Protein AF-0000000076228114 (afdb_homodimer)

Organism: NCBI:txid252671

Structure (mmCIF, N/CA/C/O backbone):
data_AF-0000000076228114-model_v1
#
loop_
_entity.id
_entity.type
_entity.pdbx_description
1 polymer 'Glucosamine 6-phosphate N-acetyltransferase'
#
loop_
_atom_site.group_PDB
_atom_site.id
_atom_site.type_symbol
_atom_site.label_atom_id
_atom_site.label_alt_id
_atom_site.label_comp_id
_atom_site.label_asym_id
_atom_site.label_entity_id
_atom_site.label_seq_id
_atom_site.pdbx_PDB_ins_code
_atom_site.Cartn_x
_atom_site.Cartn_y
_atom_site.Cartn_z
_atom_site.occupancy
_atom_site.B_iso_or_equiv
_atom_site.auth_seq_id
_atom_site.auth_comp_id
_atom_site.auth_asym_id
_atom_site.auth_atom_id
_atom_site.pdbx_PDB_model_num
ATOM 1 N N . MET A 1 1 ? -44.781 -10.781 -2.35 1 27.31 1 MET A N 1
ATOM 2 C CA . MET A 1 1 ? -43.812 -11.5 -1.536 1 27.31 1 MET A CA 1
ATOM 3 C C . MET A 1 1 ? -42.375 -11.031 -1.857 1 27.31 1 MET A C 1
ATOM 5 O O . MET A 1 1 ? -41.875 -11.25 -2.965 1 27.31 1 MET A O 1
ATOM 9 N N . SER A 1 2 ? -41.781 -9.922 -1.417 1 26.84 2 SER A N 1
ATOM 10 C CA . SER A 1 2 ? -40.812 -8.961 -1.937 1 26.84 2 SER A CA 1
ATOM 11 C C . SER A 1 2 ? -39.375 -9.477 -1.789 1 26.84 2 SER A C 1
ATOM 13 O O . SER A 1 2 ? -38.938 -9.805 -0.683 1 26.84 2 SER A O 1
ATOM 15 N N . LYS A 1 3 ? -38.625 -10.203 -2.857 1 25.64 3 LYS A N 1
ATOM 16 C CA . LYS A 1 3 ? -37.344 -10.852 -3 1 25.64 3 LYS A CA 1
ATOM 17 C C . LYS A 1 3 ? -36.188 -9.906 -2.598 1 25.64 3 LYS A C 1
ATOM 19 O O . LYS A 1 3 ? -36 -8.867 -3.232 1 25.64 3 LYS A O 1
ATOM 24 N N . LYS A 1 4 ? -35.906 -9.758 -1.315 1 33.09 4 LYS A N 1
ATOM 25 C CA . LYS A 1 4 ? -34.875 -9 -0.621 1 33.09 4 LYS A CA 1
ATOM 26 C C . LYS A 1 4 ? -33.531 -9.156 -1.306 1 33.09 4 LYS A C 1
ATOM 28 O O . LYS A 1 4 ? -33.125 -10.266 -1.683 1 33.09 4 LYS A O 1
ATOM 33 N N . SER A 1 5 ? -32.844 -8.219 -1.989 1 31.16 5 SER A N 1
ATOM 34 C CA . SER A 1 5 ? -31.688 -8.008 -2.842 1 31.16 5 SER A CA 1
ATOM 35 C C . SER A 1 5 ? -30.438 -8.672 -2.252 1 31.16 5 SER A C 1
ATOM 37 O O . SER A 1 5 ? -30.047 -8.352 -1.129 1 31.16 5 SER A O 1
ATOM 39 N N . SER A 1 6 ? -30.188 -10.039 -2.309 1 33 6 SER A N 1
ATOM 40 C CA . SER A 1 6 ? -29.156 -10.992 -1.915 1 33 6 SER A CA 1
ATOM 41 C C . SER A 1 6 ? -27.766 -10.43 -2.162 1 33 6 SER A C 1
ATOM 43 O O . SER A 1 6 ? -27.406 -10.148 -3.305 1 33 6 SER A O 1
ATOM 45 N N . GLY A 1 7 ? -27.281 -9.484 -1.503 1 34.59 7 GLY A N 1
ATOM 46 C CA . GLY A 1 7 ? -25.953 -8.875 -1.562 1 34.59 7 GLY A CA 1
ATOM 47 C C . GLY A 1 7 ? -24.875 -9.844 -1.974 1 34.59 7 GLY A C 1
ATOM 48 O O . GLY A 1 7 ? -24.953 -11.039 -1.698 1 34.59 7 GLY A O 1
ATOM 49 N N . LEU A 1 8 ? -24.156 -9.719 -3.066 1 35.88 8 LEU A N 1
ATOM 50 C CA . LEU A 1 8 ? -23.062 -10.422 -3.715 1 35.88 8 LEU A CA 1
ATOM 51 C C . LEU A 1 8 ? -22.078 -10.969 -2.684 1 35.88 8 LEU A C 1
ATOM 53 O O . LEU A 1 8 ? -21.016 -10.383 -2.451 1 35.88 8 LEU A O 1
ATOM 57 N N . HIS A 1 9 ? -22.359 -11.227 -1.44 1 40.03 9 HIS A N 1
ATOM 58 C CA . HIS A 1 9 ? -21.562 -12.039 -0.521 1 40.03 9 HIS A CA 1
ATOM 59 C C . HIS A 1 9 ? -21.047 -13.297 -1.201 1 40.03 9 HIS A C 1
ATOM 61 O O . HIS A 1 9 ? -21.812 -14.219 -1.476 1 40.03 9 HIS A O 1
ATOM 67 N N . CYS A 1 10 ? -20.312 -13.344 -2.219 1 40.88 10 CYS A N 1
ATOM 68 C CA . CYS A 1 10 ? -19.766 -14.602 -2.715 1 40.88 10 CYS A CA 1
ATOM 69 C C . CYS A 1 10 ? -19.297 -15.484 -1.565 1 40.88 10 CYS A C 1
ATOM 71 O O . CYS A 1 10 ? -18.469 -15.078 -0.752 1 40.88 10 CYS A O 1
ATOM 73 N N . ASP A 1 11 ? -20.016 -16.234 -0.933 1 50.28 11 ASP A N 1
ATOM 74 C CA . ASP A 1 11 ? -19.812 -17.375 -0.052 1 50.28 11 ASP A CA 1
ATOM 75 C C . ASP A 1 11 ? -18.469 -18.047 -0.32 1 50.28 11 ASP A C 1
ATOM 77 O O . ASP A 1 11 ? -18.281 -19.219 -0.003 1 50.28 11 ASP A O 1
ATOM 81 N N . SER A 1 12 ? -17.5 -17.531 -1.199 1 68 12 SER A N 1
ATOM 82 C CA . SER A 1 12 ? -16.328 -18.297 -1.606 1 68 12 SER A CA 1
ATOM 83 C C . SER A 1 12 ? -15.219 -18.203 -0.569 1 68 12 SER A C 1
ATOM 85 O O . SER A 1 12 ? -15.164 -17.25 0.208 1 68 12 SER A O 1
ATOM 87 N N . GLU A 1 13 ? -14.711 -19.266 -0.057 1 90.88 13 GLU A N 1
ATOM 88 C CA . GLU A 1 13 ? -13.531 -19.484 0.774 1 90.88 13 GLU A CA 1
ATOM 89 C C . GLU A 1 13 ? -12.281 -18.906 0.114 1 90.88 13 GLU A C 1
ATOM 91 O O . GLU A 1 13 ? -11.164 -19.125 0.59 1 90.88 13 GLU A O 1
ATOM 96 N N . TYR A 1 14 ? -12.555 -18.125 -0.966 1 95.38 14 TYR A N 1
ATOM 97 C CA . TYR A 1 14 ? -11.461 -17.453 -1.65 1 95.38 14 TYR A CA 1
ATOM 98 C C . TYR A 1 14 ? -11.359 -15.992 -1.212 1 95.38 14 TYR A C 1
ATOM 100 O O . TYR A 1 14 ? -12.32 -15.422 -0.692 1 95.38 14 TYR A O 1
ATOM 108 N N . LEU A 1 15 ? -10.172 -15.43 -1.395 1 96.12 15 LEU A N 1
ATOM 109 C CA . LEU A 1 15 ? -9.898 -14.062 -0.969 1 96.12 15 LEU A CA 1
ATOM 110 C C . LEU A 1 15 ? -10.695 -13.07 -1.804 1 96.12 15 LEU A C 1
ATOM 112 O O . LEU A 1 15 ? -11.086 -12.008 -1.308 1 96.12 15 LEU A O 1
ATOM 116 N N . PHE A 1 16 ? -10.938 -13.336 -3.066 1 95.69 16 PHE A N 1
ATOM 117 C CA . PHE A 1 16 ? -11.758 -12.539 -3.969 1 95.69 16 PHE A CA 1
ATOM 118 C C . PHE A 1 16 ? -12.453 -13.43 -4.996 1 95.69 16 PHE A C 1
ATOM 120 O O . PHE A 1 16 ? -12.219 -14.641 -5.035 1 95.69 16 PHE A O 1
ATOM 127 N N . ASP A 1 17 ? -13.352 -12.875 -5.805 1 94.25 17 ASP A N 1
ATOM 128 C CA . ASP A 1 17 ? -14.148 -13.641 -6.766 1 94.25 17 ASP A CA 1
ATOM 129 C C . ASP A 1 17 ? -13.266 -14.195 -7.883 1 94.25 17 ASP A C 1
ATOM 131 O O . ASP A 1 17 ? -12.672 -13.43 -8.648 1 94.25 17 ASP A O 1
ATOM 135 N N . ALA A 1 18 ? -13.242 -15.508 -8.008 1 94.81 18 ALA A N 1
ATOM 136 C CA . ALA A 1 18 ? -12.398 -16.188 -8.992 1 94.81 18 ALA A CA 1
ATOM 137 C C . ALA A 1 18 ? -12.805 -15.82 -10.414 1 94.81 18 ALA A C 1
ATOM 139 O O . ALA A 1 18 ? -12.016 -15.969 -11.352 1 94.81 18 ALA A O 1
ATOM 140 N N . GLU A 1 19 ? -13.969 -15.375 -10.617 1 94.56 19 GLU A N 1
ATOM 141 C CA . GLU A 1 19 ? -14.469 -15.039 -11.945 1 94.56 19 GLU A CA 1
ATOM 142 C C . GLU A 1 19 ? -13.68 -13.883 -12.555 1 94.56 19 GLU A C 1
ATOM 144 O O . GLU A 1 19 ? -13.547 -13.797 -13.781 1 94.56 19 GLU A O 1
ATOM 149 N N . ILE A 1 20 ? -13.172 -13.078 -11.727 1 95.44 20 ILE A N 1
ATOM 150 C CA . ILE A 1 20 ? -12.398 -11.938 -12.203 1 95.44 20 ILE A CA 1
ATOM 151 C C . ILE A 1 20 ? -11.18 -12.438 -12.992 1 95.44 20 ILE A C 1
ATOM 153 O O . ILE A 1 20 ? -10.82 -11.852 -14.016 1 95.44 20 ILE A O 1
ATOM 157 N N . LEU A 1 21 ? -10.555 -13.508 -12.531 1 96.69 21 LEU A N 1
ATOM 158 C CA . LEU A 1 21 ? -9.383 -14.062 -13.195 1 96.69 21 LEU A CA 1
ATOM 159 C C . LEU A 1 21 ? -9.766 -14.695 -14.531 1 96.69 21 LEU A C 1
ATOM 161 O O . LEU A 1 21 ? -9.055 -14.523 -15.523 1 96.69 21 LEU A O 1
ATOM 165 N N . LYS A 1 22 ? -10.844 -15.344 -14.562 1 94.5 22 LYS A N 1
ATOM 166 C CA . LYS A 1 22 ? -11.281 -16.062 -15.758 1 94.5 22 LYS A CA 1
ATOM 167 C C . LYS A 1 22 ? -11.594 -15.102 -16.891 1 94.5 22 LYS A C 1
ATOM 169 O O . LYS A 1 22 ? -11.492 -15.461 -18.078 1 94.5 22 LYS A O 1
ATOM 174 N N . ARG A 1 23 ? -11.883 -13.883 -16.562 1 95.06 23 ARG A N 1
ATOM 175 C CA . ARG A 1 23 ? -12.32 -12.906 -17.547 1 95.06 23 ARG A CA 1
ATOM 176 C C . ARG A 1 23 ? -11.141 -12.102 -18.094 1 95.06 23 ARG A C 1
ATOM 178 O O . ARG A 1 23 ? -11.305 -11.281 -19 1 95.06 23 ARG A O 1
ATOM 185 N N . LEU A 1 24 ? -10.016 -12.336 -17.547 1 95.69 24 LEU A N 1
ATOM 186 C CA . LEU A 1 24 ? -8.859 -11.578 -18 1 95.69 24 LEU A CA 1
ATOM 187 C C . LEU A 1 24 ? -8.523 -11.906 -19.453 1 95.69 24 LEU A C 1
ATOM 189 O O . LEU A 1 24 ? -8.586 -13.062 -19.859 1 95.69 24 LEU A O 1
ATOM 193 N N . ASP A 1 25 ? -8.211 -10.883 -20.234 1 93.69 25 ASP A N 1
ATOM 194 C CA . ASP A 1 25 ? -7.875 -11.047 -21.641 1 93.69 25 ASP A CA 1
ATOM 195 C C . ASP A 1 25 ? -6.371 -11.227 -21.828 1 93.69 25 ASP A C 1
ATOM 197 O O . ASP A 1 25 ? -5.609 -10.266 -21.75 1 93.69 25 ASP A O 1
ATOM 201 N N . PHE A 1 26 ? -5.949 -12.43 -22.156 1 93.75 26 PHE A N 1
ATOM 202 C CA . PHE A 1 26 ? -4.535 -12.758 -22.297 1 93.75 26 PHE A CA 1
ATOM 203 C C . PHE A 1 26 ? -4.094 -12.672 -23.75 1 93.75 26 PHE A C 1
ATOM 205 O O . PHE A 1 26 ? -2.941 -12.961 -24.078 1 93.75 26 PHE A O 1
ATOM 212 N N . THR A 1 27 ? -4.879 -12.227 -24.672 1 91.12 27 THR A N 1
ATOM 213 C CA . THR A 1 27 ? -4.652 -12.289 -26.109 1 91.12 27 THR A CA 1
ATOM 214 C C . THR A 1 27 ? -3.355 -11.578 -26.484 1 91.12 27 THR A C 1
ATOM 216 O O . THR A 1 27 ? -2.625 -12.031 -27.375 1 91.12 27 THR A O 1
ATOM 219 N N . ASP A 1 28 ? -2.994 -10.477 -25.812 1 88.69 28 ASP A N 1
ATOM 220 C CA . ASP A 1 28 ? -1.839 -9.672 -26.203 1 88.69 28 ASP A CA 1
ATOM 221 C C . ASP A 1 28 ? -0.642 -9.953 -25.297 1 88.69 28 ASP A C 1
ATOM 223 O O . ASP A 1 28 ? 0.385 -9.281 -25.391 1 88.69 28 ASP A O 1
ATOM 227 N N . THR A 1 29 ? -0.744 -10.969 -24.469 1 90.31 29 THR A N 1
ATOM 228 C CA . THR A 1 29 ? 0.338 -11.289 -23.531 1 90.31 29 THR A CA 1
ATOM 229 C C . THR A 1 29 ? 1.382 -12.172 -24.203 1 90.31 29 THR A C 1
ATOM 231 O O . THR A 1 29 ? 1.071 -12.898 -25.156 1 90.31 29 THR A O 1
ATOM 234 N N . SER A 1 30 ? 2.594 -12.078 -23.734 1 87.5 30 SER A N 1
ATOM 235 C CA . SER A 1 30 ? 3.678 -12.914 -24.25 1 87.5 30 SER A CA 1
ATOM 236 C C . SER A 1 30 ? 3.438 -14.391 -23.938 1 87.5 30 SER A C 1
ATOM 238 O O . SER A 1 30 ? 3.738 -15.258 -24.75 1 87.5 30 SER A O 1
ATOM 240 N N . CYS A 1 31 ? 2.947 -14.734 -22.75 1 82.88 31 CYS A N 1
ATOM 241 C CA . CYS A 1 31 ? 2.676 -16.109 -22.359 1 82.88 31 CYS A CA 1
ATOM 242 C C . CYS A 1 31 ? 1.717 -16.781 -23.344 1 82.88 31 CYS A C 1
ATOM 244 O O . CYS A 1 31 ? 1.901 -17.938 -23.703 1 82.88 31 CYS A O 1
ATOM 246 N N . TRP A 1 32 ? 0.784 -16.062 -23.719 1 82.12 32 TRP A N 1
ATOM 247 C CA . TRP A 1 32 ? -0.182 -16.594 -24.672 1 82.12 32 TRP A CA 1
ATOM 248 C C . TRP A 1 32 ? 0.425 -16.703 -26.062 1 82.12 32 TRP A C 1
ATOM 250 O O . TRP A 1 32 ? 0.383 -17.766 -26.688 1 82.12 32 TRP A O 1
ATOM 260 N N . LYS A 1 33 ? 1.028 -15.648 -26.562 1 85 33 LYS A N 1
ATOM 261 C CA . LYS A 1 33 ? 1.528 -15.57 -27.938 1 85 33 LYS A CA 1
ATOM 262 C C . LYS A 1 33 ? 2.664 -16.562 -28.172 1 85 33 LYS A C 1
ATOM 264 O O . LYS A 1 33 ? 2.75 -17.188 -29.234 1 85 33 LYS A O 1
ATOM 269 N N . LYS A 1 34 ? 3.387 -16.781 -27.172 1 85.12 34 LYS A N 1
ATOM 270 C CA . LYS A 1 34 ? 4.582 -17.594 -27.375 1 85.12 34 LYS A CA 1
ATOM 271 C C . LYS A 1 34 ? 4.348 -19.031 -26.906 1 85.12 34 LYS A C 1
ATOM 273 O O . LYS A 1 34 ? 4.883 -19.984 -27.484 1 85.12 34 LYS A O 1
ATOM 278 N N . ASN A 1 35 ? 3.521 -19.188 -25.875 1 86.94 35 ASN A N 1
ATOM 279 C CA . ASN A 1 35 ? 3.467 -20.516 -25.25 1 86.94 35 ASN A CA 1
ATOM 280 C C . ASN A 1 35 ? 2.027 -20.984 -25.078 1 86.94 35 ASN A C 1
ATOM 282 O O . ASN A 1 35 ? 1.79 -22.094 -24.562 1 86.94 35 ASN A O 1
ATOM 286 N N . ASN A 1 36 ? 1.035 -20.156 -25.484 1 90.12 36 ASN A N 1
ATOM 287 C CA . ASN A 1 36 ? -0.383 -20.469 -25.344 1 90.12 36 ASN A CA 1
ATOM 288 C C . ASN A 1 36 ? -0.755 -20.75 -23.891 1 90.12 36 ASN A C 1
ATOM 290 O O . ASN A 1 36 ? -1.502 -21.688 -23.609 1 90.12 36 ASN A O 1
ATOM 294 N N . ILE A 1 37 ? -0.137 -20.062 -23.031 1 92.75 37 ILE A N 1
ATOM 295 C CA . ILE A 1 37 ? -0.382 -20.203 -21.609 1 92.75 37 ILE A CA 1
ATOM 296 C C . ILE A 1 37 ? -1.188 -19 -21.109 1 92.75 37 ILE A C 1
ATOM 298 O O . ILE A 1 37 ? -0.95 -17.859 -21.531 1 92.75 37 ILE A O 1
ATOM 302 N N . SER A 1 38 ? -2.162 -19.266 -20.281 1 94.94 38 SER A N 1
ATOM 303 C CA . SER A 1 38 ? -3.01 -18.25 -19.656 1 94.94 38 SER A CA 1
ATOM 304 C C . SER A 1 38 ? -3.553 -18.75 -18.328 1 94.94 38 SER A C 1
ATOM 306 O O . SER A 1 38 ? -3.26 -19.859 -17.891 1 94.94 38 SER A O 1
ATOM 308 N N . VAL A 1 39 ? -4.297 -17.875 -17.688 1 95.62 39 VAL A N 1
ATOM 309 C CA . VAL A 1 39 ? -4.906 -18.234 -16.406 1 95.62 39 VAL A CA 1
ATOM 310 C C . VAL A 1 39 ? -5.855 -19.406 -16.594 1 95.62 39 VAL A C 1
ATOM 312 O O . VAL A 1 39 ? -5.977 -20.266 -15.719 1 95.62 39 VAL A O 1
ATOM 315 N N . ASN A 1 40 ? -6.512 -19.469 -17.734 1 94.56 40 ASN A N 1
ATOM 316 C CA . ASN A 1 40 ? -7.469 -20.531 -18.016 1 94.56 40 ASN A CA 1
ATOM 317 C C . ASN A 1 40 ? -6.777 -21.781 -18.547 1 94.56 40 ASN A C 1
ATOM 319 O O . ASN A 1 40 ? -7.375 -22.859 -18.594 1 94.56 40 ASN A O 1
ATOM 323 N N . SER A 1 41 ? -5.547 -21.672 -18.938 1 94.69 41 SER A N 1
ATOM 324 C CA . SER A 1 41 ? -4.707 -22.75 -19.438 1 94.69 41 SER A CA 1
ATOM 325 C C . SER A 1 41 ? -3.266 -22.594 -18.969 1 94.69 41 SER A C 1
ATOM 327 O O . SER A 1 41 ? -2.359 -22.391 -19.781 1 94.69 41 SER A O 1
ATOM 329 N N . PRO A 1 42 ? -2.986 -22.766 -17.719 1 95.62 42 PRO A N 1
ATOM 330 C CA . PRO A 1 42 ? -1.664 -22.469 -17.156 1 95.62 42 PRO A CA 1
ATOM 331 C C . PRO A 1 42 ? -0.665 -23.594 -17.375 1 95.62 42 PRO A C 1
ATOM 333 O O . PRO A 1 42 ? 0.531 -23.422 -17.125 1 95.62 42 PRO A O 1
ATOM 336 N N . GLY A 1 43 ? -1.067 -24.719 -17.812 1 92.94 43 GLY A N 1
ATOM 337 C CA . GLY A 1 43 ? -0.234 -25.906 -17.953 1 92.94 43 GLY A CA 1
ATOM 338 C C . GLY A 1 43 ? -0.84 -27.141 -17.312 1 92.94 43 GLY A C 1
ATOM 339 O O . GLY A 1 43 ? -1.862 -27.062 -16.641 1 92.94 43 GLY A O 1
ATOM 340 N N . GLU A 1 44 ? -0.242 -28.25 -17.547 1 92.75 44 GLU A N 1
ATOM 341 C CA . GLU A 1 44 ? -0.767 -29.516 -17.047 1 92.75 44 GLU A CA 1
ATOM 342 C C . GLU A 1 44 ? -0.768 -29.547 -15.531 1 92.75 44 GLU A C 1
ATOM 344 O O . GLU A 1 44 ? 0.217 -29.156 -14.891 1 92.75 44 GLU A O 1
ATOM 349 N N . ASN A 1 45 ? -1.822 -29.953 -14.906 1 95.5 45 ASN A N 1
ATOM 350 C CA . ASN A 1 45 ? -2.006 -30.156 -13.477 1 95.5 45 ASN A CA 1
ATOM 351 C C . ASN A 1 45 ? -1.842 -28.844 -12.703 1 95.5 45 ASN A C 1
ATOM 353 O O . ASN A 1 45 ? -1.443 -28.859 -11.539 1 95.5 45 ASN A O 1
ATOM 357 N N . LEU A 1 46 ? -1.984 -27.734 -13.398 1 97 46 LEU A N 1
ATOM 358 C CA . LEU A 1 46 ? -1.877 -26.438 -12.734 1 97 46 LEU A CA 1
ATOM 359 C C . LEU A 1 46 ? -3.203 -25.688 -12.789 1 97 46 LEU A C 1
ATOM 361 O O . LEU A 1 46 ? -3.955 -25.812 -13.758 1 97 46 LEU A O 1
ATOM 365 N N . LYS A 1 47 ? -3.51 -25 -11.75 1 97.62 47 LYS A N 1
ATOM 366 C CA . LYS A 1 47 ? -4.695 -24.156 -11.648 1 97.62 47 LYS A CA 1
ATOM 367 C C . LYS A 1 47 ? -4.34 -22.781 -11.078 1 97.62 47 LYS A C 1
ATOM 369 O O . LYS A 1 47 ? -3.607 -22.688 -10.086 1 97.62 47 LYS A O 1
ATOM 374 N N . VAL A 1 48 ? -4.781 -21.719 -11.758 1 97.94 48 VAL A N 1
ATOM 375 C CA . VAL A 1 48 ? -4.605 -20.359 -11.258 1 97.94 48 VAL A CA 1
ATOM 376 C C . VAL A 1 48 ? -5.883 -19.891 -10.57 1 97.94 48 VAL A C 1
ATOM 378 O O . VAL A 1 48 ? -6.969 -19.953 -11.148 1 97.94 48 VAL A O 1
ATOM 381 N N . ARG A 1 49 ? -5.77 -19.453 -9.359 1 98.12 49 ARG A N 1
ATOM 382 C CA . ARG A 1 49 ? -6.938 -19.094 -8.562 1 98.12 49 ARG A CA 1
ATOM 383 C C . ARG A 1 49 ? -6.566 -18.078 -7.477 1 98.12 49 ARG A C 1
ATOM 385 O O . ARG A 1 49 ? -5.383 -17.859 -7.211 1 98.12 49 ARG A O 1
ATOM 392 N N . PRO A 1 50 ? -7.609 -17.438 -6.863 1 98 50 PRO A N 1
ATOM 393 C CA . PRO A 1 50 ? -7.309 -16.609 -5.695 1 98 50 PRO A CA 1
ATOM 394 C C . PRO A 1 50 ? -6.836 -17.422 -4.496 1 98 50 PRO A C 1
ATOM 396 O O . PRO A 1 50 ? -7.051 -18.641 -4.449 1 98 50 PRO A O 1
ATOM 399 N N . LEU A 1 51 ? -6.172 -16.781 -3.625 1 97.06 51 LEU A N 1
ATOM 400 C CA . LEU A 1 51 ? -5.801 -17.406 -2.359 1 97.06 51 LEU A CA 1
ATOM 401 C C . LEU A 1 51 ? -7.035 -17.938 -1.637 1 97.06 51 LEU A C 1
ATOM 403 O O . LEU A 1 51 ? -8.07 -17.266 -1.591 1 97.06 51 LEU A O 1
ATOM 407 N N . HIS A 1 52 ? -6.887 -19.109 -1.169 1 96.25 52 HIS A N 1
ATOM 408 C CA . HIS A 1 52 ? -7.938 -19.781 -0.414 1 96.25 52 HIS A CA 1
ATOM 409 C C . HIS A 1 52 ? -7.613 -19.812 1.076 1 96.25 52 HIS A C 1
ATOM 411 O O . HIS A 1 52 ? -6.449 -19.922 1.46 1 96.25 52 HIS A O 1
ATOM 417 N N . ILE A 1 53 ? -8.711 -19.766 1.893 1 94.25 53 ILE A N 1
ATOM 418 C CA . ILE A 1 53 ? -8.523 -19.688 3.336 1 94.25 53 ILE A CA 1
ATOM 419 C C . ILE A 1 53 ? -7.816 -20.938 3.844 1 94.25 53 ILE A C 1
ATOM 421 O O . ILE A 1 53 ? -7.109 -20.891 4.855 1 94.25 53 ILE A O 1
ATOM 425 N N . MET A 1 54 ? -7.855 -22.047 3.125 1 93.56 54 MET A N 1
ATOM 426 C CA . MET A 1 54 ? -7.277 -23.312 3.568 1 93.56 54 MET A CA 1
ATOM 427 C C . MET A 1 54 ? -5.922 -23.562 2.914 1 93.56 54 MET A C 1
ATOM 429 O O . MET A 1 54 ? -5.355 -24.641 3.031 1 93.56 54 MET A O 1
ATOM 433 N N . ASP A 1 55 ? -5.363 -22.562 2.303 1 93.94 55 ASP A N 1
ATOM 434 C CA . ASP A 1 55 ? -4.113 -22.766 1.578 1 93.94 55 ASP A CA 1
ATOM 435 C C . ASP A 1 55 ? -2.945 -22.969 2.543 1 93.94 55 ASP A C 1
ATOM 437 O O . ASP A 1 55 ? -1.87 -23.422 2.141 1 93.94 55 ASP A O 1
ATOM 441 N N . HIS A 1 56 ? -3.221 -22.578 3.781 1 90.38 56 HIS A N 1
ATOM 442 C CA . HIS A 1 56 ? -2.215 -22.938 4.777 1 90.38 56 HIS A CA 1
ATOM 443 C C . HIS A 1 56 ? -1.911 -24.422 4.738 1 90.38 56 HIS A C 1
ATOM 445 O O . HIS A 1 56 ? -0.764 -24.844 4.934 1 90.38 56 HIS A O 1
ATOM 451 N N . HIS A 1 57 ? -2.889 -25.266 4.461 1 91.5 57 HIS A N 1
ATOM 452 C CA . HIS A 1 57 ? -2.762 -26.719 4.426 1 91.5 57 HIS A CA 1
ATOM 453 C C . HIS A 1 57 ? -2.223 -27.188 3.078 1 91.5 57 HIS A C 1
ATOM 455 O O . HIS A 1 57 ? -1.964 -28.375 2.893 1 91.5 57 HIS A O 1
ATOM 461 N N . LYS A 1 58 ? -2.029 -26.328 2.217 1 93.81 58 LYS A N 1
ATOM 462 C CA . LYS A 1 58 ? -1.464 -26.656 0.912 1 93.81 58 LYS A CA 1
ATOM 463 C C . LYS A 1 58 ? -0.065 -26.062 0.753 1 93.81 58 LYS A C 1
ATOM 465 O O . LYS A 1 58 ? 0.3 -25.594 -0.329 1 93.81 58 LYS A O 1
ATOM 470 N N . GLU A 1 59 ? 0.603 -25.891 1.862 1 90.12 59 GLU A N 1
ATOM 471 C CA . GLU A 1 59 ? 2.016 -25.531 1.961 1 90.12 59 GLU A CA 1
ATOM 472 C C . GLU A 1 59 ? 2.254 -24.094 1.491 1 90.12 59 GLU A C 1
ATOM 474 O O . GLU A 1 59 ? 3.314 -23.781 0.947 1 90.12 59 GLU A O 1
ATOM 479 N N . TYR A 1 60 ? 1.26 -23.297 1.606 1 92 60 TYR A N 1
ATOM 480 C CA . TYR A 1 60 ? 1.418 -21.906 1.235 1 92 60 TYR A CA 1
ATOM 481 C C . TYR A 1 60 ? 2.531 -21.25 2.045 1 92 60 TYR A C 1
ATOM 483 O O . TYR A 1 60 ? 3.367 -20.531 1.493 1 92 60 TYR A O 1
ATOM 491 N N . PRO A 1 61 ? 2.59 -21.531 3.365 1 87.5 61 PRO A N 1
ATOM 492 C CA . PRO A 1 61 ? 3.693 -20.938 4.117 1 87.5 61 PRO A CA 1
ATOM 493 C C . PRO A 1 61 ? 5.062 -21.375 3.611 1 87.5 61 PRO A C 1
ATOM 495 O O . PRO A 1 61 ? 6.004 -20.578 3.58 1 87.5 61 PRO A O 1
ATOM 498 N N . ALA A 1 62 ? 5.168 -22.578 3.242 1 86.62 62 ALA A N 1
ATOM 499 C CA . ALA A 1 62 ? 6.422 -23.094 2.697 1 86.62 62 ALA A CA 1
ATOM 500 C C . ALA A 1 62 ? 6.777 -22.391 1.386 1 86.62 62 ALA A C 1
ATOM 502 O O . ALA A 1 62 ? 7.941 -22.078 1.136 1 86.62 62 ALA A O 1
ATOM 503 N N . LEU A 1 63 ? 5.844 -22.188 0.548 1 91.06 63 LEU A N 1
ATOM 504 C CA . LEU A 1 63 ? 6.047 -21.453 -0.691 1 91.06 63 LEU A CA 1
ATOM 505 C C . LEU A 1 63 ? 6.582 -20.047 -0.406 1 91.06 63 LEU A C 1
ATOM 507 O O . LEU A 1 63 ? 7.562 -19.625 -1.019 1 91.06 63 LEU A O 1
ATOM 511 N N . MET A 1 64 ? 5.957 -19.375 0.59 1 88.69 64 MET A N 1
ATOM 512 C CA . MET A 1 64 ? 6.332 -18 0.924 1 88.69 64 MET A CA 1
ATOM 513 C C . MET A 1 64 ? 7.734 -17.953 1.524 1 88.69 64 MET A C 1
ATOM 515 O O . MET A 1 64 ? 8.438 -16.953 1.378 1 88.69 64 MET A O 1
ATOM 519 N N . SER A 1 65 ? 8.164 -19.016 2.092 1 84.75 65 SER A N 1
ATOM 520 C CA . SER A 1 65 ? 9.477 -19.094 2.717 1 84.75 65 SER A CA 1
ATOM 521 C C . SER A 1 65 ? 10.594 -19.031 1.676 1 84.75 65 SER A C 1
ATOM 523 O O . SER A 1 65 ? 11.742 -18.75 2.008 1 84.75 65 SER A O 1
ATOM 525 N N . GLU A 1 66 ? 10.242 -19.266 0.422 1 84.25 66 GLU A N 1
ATOM 526 C CA . GLU A 1 66 ? 11.227 -19.125 -0.647 1 84.25 66 GLU A CA 1
ATOM 527 C C . GLU A 1 66 ? 11.602 -17.656 -0.858 1 84.25 66 GLU A C 1
ATOM 529 O O . GLU A 1 66 ? 12.633 -17.359 -1.461 1 84.25 66 GLU A O 1
ATOM 534 N N . LEU A 1 67 ? 10.734 -16.703 -0.484 1 79.31 67 LEU A N 1
ATOM 535 C CA . LEU A 1 67 ? 11.008 -15.281 -0.583 1 79.31 67 LEU A CA 1
ATOM 536 C C . LEU A 1 67 ? 11.789 -14.789 0.632 1 79.31 67 LEU A C 1
ATOM 538 O O . LEU A 1 67 ? 12.758 -14.047 0.491 1 79.31 67 LEU A O 1
ATOM 542 N N . THR A 1 68 ? 11.203 -14.945 1.719 1 69.75 68 THR A N 1
ATOM 543 C CA . THR A 1 68 ? 11.75 -14.445 2.973 1 69.75 68 THR A CA 1
ATOM 544 C C . THR A 1 68 ? 11.625 -15.484 4.078 1 69.75 68 THR A C 1
ATOM 546 O O . THR A 1 68 ? 10.961 -16.516 3.896 1 69.75 68 THR A O 1
ATOM 549 N N . VAL A 1 69 ? 12.484 -15.328 5.094 1 63.47 69 VAL A N 1
ATOM 550 C CA . VAL A 1 69 ? 12.328 -16.172 6.27 1 63.47 69 VAL A CA 1
ATOM 551 C C . VAL A 1 69 ? 10.906 -16.031 6.824 1 63.47 69 VAL A C 1
ATOM 553 O O . VAL A 1 69 ? 10.453 -14.922 7.113 1 63.47 69 VAL A O 1
ATOM 556 N N . VAL A 1 70 ? 10.125 -17.031 6.473 1 58.88 70 VAL A N 1
ATOM 557 C CA . VAL A 1 70 ? 8.773 -17.016 7.023 1 58.88 70 VAL A CA 1
ATOM 558 C C . VAL A 1 70 ? 8.773 -17.672 8.406 1 58.88 70 VAL A C 1
ATOM 560 O O . VAL A 1 70 ? 9.469 -18.656 8.633 1 58.88 70 VAL A O 1
ATOM 563 N N . GLY A 1 71 ? 8.266 -16.797 9.391 1 62.28 71 GLY A N 1
ATOM 564 C CA . GLY A 1 71 ? 8.109 -17.422 10.695 1 62.28 71 GLY A CA 1
ATOM 565 C C . GLY A 1 71 ? 7.07 -18.531 10.703 1 62.28 71 GLY A C 1
ATOM 566 O O . GLY A 1 71 ? 6.516 -18.875 9.656 1 62.28 71 GLY A O 1
ATOM 567 N N . ASP A 1 72 ? 6.973 -19.266 11.789 1 66.06 72 ASP A N 1
ATOM 568 C CA . ASP A 1 72 ? 5.949 -20.281 12 1 66.06 72 ASP A CA 1
ATOM 569 C C . ASP A 1 72 ? 4.562 -19.656 12.094 1 66.06 72 ASP A C 1
ATOM 571 O O . ASP A 1 72 ? 4.184 -19.109 13.133 1 66.06 72 ASP A O 1
ATOM 575 N N . VAL A 1 73 ? 3.955 -19.547 10.938 1 71.81 73 VAL A N 1
ATOM 576 C CA . VAL A 1 73 ? 2.59 -19.047 10.969 1 71.81 73 VAL A CA 1
ATOM 577 C C . VAL A 1 73 ? 1.611 -20.188 11.227 1 71.81 73 VAL A C 1
ATOM 579 O O . VAL A 1 73 ? 1.526 -21.125 10.43 1 71.81 73 VAL A O 1
ATOM 582 N N . SER A 1 74 ? 0.962 -20.078 12.336 1 81.56 74 SER A N 1
ATOM 583 C CA . SER A 1 74 ? -0.065 -21.062 12.641 1 81.56 74 SER A CA 1
ATOM 584 C C . SER A 1 74 ? -1.266 -20.922 11.711 1 81.56 74 SER A C 1
ATOM 586 O O . SER A 1 74 ? -1.438 -19.875 11.07 1 81.56 74 SER A O 1
ATOM 588 N N . ASP A 1 75 ? -1.979 -21.938 11.656 1 85.81 75 ASP A N 1
ATOM 589 C CA . ASP A 1 75 ? -3.201 -21.922 10.859 1 85.81 75 ASP A CA 1
ATOM 590 C C . ASP A 1 75 ? -4.156 -20.828 11.328 1 85.81 75 ASP A C 1
ATOM 592 O O . ASP A 1 75 ? -4.781 -20.156 10.516 1 85.81 75 ASP A O 1
ATOM 596 N N . GLU A 1 76 ? -4.23 -20.688 12.547 1 86.81 76 GLU A N 1
ATOM 597 C CA . GLU A 1 76 ? -5.117 -19.672 13.125 1 86.81 76 GLU A CA 1
ATOM 598 C C . GLU A 1 76 ? -4.699 -18.266 12.711 1 86.81 76 GLU A C 1
ATOM 600 O O . GLU A 1 76 ? -5.547 -17.453 12.336 1 86.81 76 GLU A O 1
ATOM 605 N N . LYS A 1 77 ? -3.459 -18.047 12.797 1 85.31 77 LYS A N 1
ATOM 606 C CA . LYS A 1 77 ? -2.947 -16.734 12.414 1 85.31 77 LYS A CA 1
ATOM 607 C C . LYS A 1 77 ? -3.172 -16.469 10.922 1 85.31 77 LYS A C 1
ATOM 609 O O . LYS A 1 77 ? -3.504 -15.352 10.531 1 85.31 77 LYS A O 1
ATOM 614 N N . PHE A 1 78 ? -2.996 -17.547 10.18 1 88.56 78 PHE A N 1
ATOM 615 C CA . PHE A 1 78 ? -3.215 -17.453 8.742 1 88.56 78 PHE A CA 1
ATOM 616 C C . PHE A 1 78 ? -4.664 -17.094 8.445 1 88.56 78 PHE A C 1
ATOM 618 O O . PHE A 1 78 ? -4.934 -16.172 7.664 1 88.56 78 PHE A O 1
ATOM 625 N N . GLN A 1 79 ? -5.559 -17.734 9.094 1 89.19 79 GLN A N 1
ATOM 626 C CA . GLN A 1 79 ? -6.98 -17.5 8.844 1 89.19 79 GLN A CA 1
ATOM 627 C C . GLN A 1 79 ? -7.406 -16.109 9.305 1 89.19 79 GLN A C 1
ATOM 629 O O . GLN A 1 79 ? -8.227 -15.461 8.648 1 89.19 79 GLN A O 1
ATOM 634 N N . THR A 1 80 ? -6.867 -15.742 10.391 1 88.5 80 THR A N 1
ATOM 635 C CA . THR A 1 80 ? -7.184 -14.414 10.898 1 88.5 80 THR A CA 1
ATOM 636 C C . THR A 1 80 ? -6.738 -13.336 9.914 1 88.5 80 THR A C 1
ATOM 638 O O . THR A 1 80 ? -7.512 -12.438 9.578 1 88.5 80 THR A O 1
ATOM 641 N N . ARG A 1 81 ? -5.531 -13.484 9.508 1 88.94 81 ARG A N 1
ATOM 642 C CA . ARG A 1 81 ? -5.004 -12.523 8.547 1 88.94 81 ARG A CA 1
ATOM 643 C C . ARG A 1 81 ? -5.801 -12.57 7.246 1 88.94 81 ARG A C 1
ATOM 645 O O . ARG A 1 81 ? -6.098 -11.523 6.66 1 88.94 81 ARG A O 1
ATOM 652 N N . PHE A 1 82 ? -6.102 -13.742 6.824 1 91.56 82 PHE A N 1
ATOM 653 C CA . PHE A 1 82 ? -6.906 -13.922 5.621 1 91.56 82 PHE A CA 1
ATOM 654 C C . PHE A 1 82 ? -8.219 -13.156 5.738 1 91.56 82 PHE A C 1
ATOM 656 O O . PHE A 1 82 ? -8.609 -12.43 4.82 1 91.56 82 PHE A O 1
ATOM 663 N N . LYS A 1 83 ? -8.844 -13.297 6.805 1 91.44 83 LYS A N 1
ATOM 664 C CA . LYS A 1 83 ? -10.133 -12.648 7.023 1 91.44 83 LYS A CA 1
ATOM 665 C C . LYS A 1 83 ? -9.977 -11.125 7.074 1 91.44 83 LYS A C 1
ATOM 667 O O . LYS A 1 83 ? -10.844 -10.398 6.582 1 91.44 83 LYS A O 1
ATOM 672 N N . GLU A 1 84 ? -8.93 -10.68 7.672 1 89.75 84 GLU A N 1
ATOM 673 C CA . GLU A 1 84 ? -8.641 -9.25 7.691 1 89.75 84 GLU A CA 1
ATOM 674 C C . GLU A 1 84 ? -8.484 -8.703 6.277 1 89.75 84 GLU A C 1
ATOM 676 O O . GLU A 1 84 ? -9.039 -7.652 5.949 1 89.75 84 GLU A O 1
ATOM 681 N N . MET A 1 85 ? -7.77 -9.422 5.535 1 91.81 85 MET A N 1
ATOM 682 C CA . MET A 1 85 ? -7.523 -9 4.16 1 91.81 85 MET A CA 1
ATOM 683 C C . MET A 1 85 ? -8.812 -9.031 3.344 1 91.81 85 MET A C 1
ATOM 685 O O . MET A 1 85 ? -9.094 -8.102 2.586 1 91.81 85 MET A O 1
ATOM 689 N N . ARG A 1 86 ? -9.492 -10.047 3.553 1 92.44 86 ARG A N 1
ATOM 690 C CA . ARG A 1 86 ? -10.734 -10.219 2.805 1 92.44 86 ARG A CA 1
ATOM 691 C C . ARG A 1 86 ? -11.727 -9.109 3.141 1 92.44 86 ARG A C 1
ATOM 693 O O . ARG A 1 86 ? -12.523 -8.703 2.287 1 92.44 86 ARG A O 1
ATOM 700 N N . SER A 1 87 ? -11.703 -8.602 4.309 1 91.38 87 SER A N 1
ATOM 701 C CA . SER A 1 87 ? -12.648 -7.586 4.766 1 91.38 87 SER A CA 1
ATOM 702 C C . SER A 1 87 ? -12.336 -6.23 4.141 1 91.38 87 SER A C 1
ATOM 704 O O . SER A 1 87 ? -13.172 -5.316 4.184 1 91.38 87 SER A O 1
ATOM 706 N N . CYS A 1 88 ? -11.219 -6.078 3.645 1 90.75 88 CYS A N 1
ATOM 707 C CA . CYS A 1 88 ? -10.875 -4.859 2.922 1 90.75 88 CYS A CA 1
ATOM 708 C C . CYS A 1 88 ? -11.289 -4.965 1.456 1 90.75 88 CYS A C 1
ATOM 710 O O . CYS A 1 88 ? -10.547 -5.508 0.638 1 90.75 88 CYS A O 1
ATOM 712 N N . SER A 1 89 ? -12.297 -4.328 1.173 1 87.12 89 SER A N 1
ATOM 713 C CA . SER A 1 89 ? -12.883 -4.469 -0.156 1 87.12 89 SER A CA 1
ATOM 714 C C . SER A 1 89 ? -11.922 -3.98 -1.237 1 87.12 89 SER A C 1
ATOM 716 O O . SER A 1 89 ? -11.359 -2.889 -1.13 1 87.12 89 SER A O 1
ATOM 718 N N . GLN A 1 90 ? -11.758 -4.844 -2.213 1 89.56 90 GLN A N 1
ATOM 719 C CA . GLN A 1 90 ? -11.023 -4.5 -3.426 1 89.56 90 GLN A CA 1
ATOM 720 C C . GLN A 1 90 ? -9.625 -3.98 -3.092 1 89.56 90 GLN A C 1
ATOM 722 O O . GLN A 1 90 ? -9.172 -2.986 -3.664 1 89.56 90 GLN A O 1
ATOM 727 N N . THR A 1 91 ? -9.016 -4.637 -2.215 1 93.31 91 THR A N 1
ATOM 728 C CA . THR A 1 91 ? -7.711 -4.16 -1.778 1 93.31 91 THR A CA 1
ATOM 729 C C . THR A 1 91 ? -6.641 -5.219 -2.021 1 93.31 91 THR A C 1
ATOM 731 O O . THR A 1 91 ? -5.59 -4.926 -2.596 1 93.31 91 THR A O 1
ATOM 734 N N . TYR A 1 92 ? -6.961 -6.406 -1.562 1 94.5 92 TYR A N 1
ATOM 735 C CA . TYR A 1 92 ? -5.973 -7.477 -1.667 1 94.5 92 TYR A CA 1
ATOM 736 C C . TYR A 1 92 ? -6.383 -8.492 -2.729 1 94.5 92 TYR A C 1
ATOM 738 O O . TYR A 1 92 ? -7.445 -9.109 -2.629 1 94.5 92 TYR A O 1
ATOM 746 N N . PHE A 1 93 ? -5.516 -8.68 -3.705 1 96.62 93 PHE A N 1
ATOM 747 C CA . PHE A 1 93 ? -5.656 -9.711 -4.73 1 96.62 93 PHE A CA 1
ATOM 748 C C . PHE A 1 93 ? -4.438 -10.625 -4.75 1 96.62 93 PHE A C 1
ATOM 750 O O . PHE A 1 93 ? -3.428 -10.312 -5.387 1 96.62 93 PHE A O 1
ATOM 757 N N . ILE A 1 94 ? -4.566 -11.695 -4.039 1 96.75 94 ILE A N 1
ATOM 758 C CA . ILE A 1 94 ? -3.496 -12.695 -4.027 1 96.75 94 ILE A CA 1
ATOM 759 C C . ILE A 1 94 ? -3.865 -13.859 -4.949 1 96.75 94 ILE A C 1
ATOM 761 O O . ILE A 1 94 ? -4.875 -14.531 -4.734 1 96.75 94 ILE A O 1
ATOM 765 N N . VAL A 1 95 ? -3.055 -14.031 -5.938 1 98.12 95 VAL A N 1
ATOM 766 C CA . VAL A 1 95 ? -3.254 -15.094 -6.922 1 98.12 95 VAL A CA 1
ATOM 767 C C . VAL A 1 95 ? -2.32 -16.266 -6.617 1 98.12 95 VAL A C 1
ATOM 769 O O . VAL A 1 95 ? -1.145 -16.062 -6.301 1 98.12 95 VAL A O 1
ATOM 772 N N . VAL A 1 96 ? -2.844 -17.438 -6.695 1 98 96 VAL A N 1
ATOM 773 C CA . VAL A 1 96 ? -2.088 -18.641 -6.398 1 98 96 VAL A CA 1
ATOM 774 C C . VAL A 1 96 ? -2.109 -19.578 -7.605 1 98 96 VAL A C 1
ATOM 776 O O . VAL A 1 96 ? -3.143 -19.734 -8.266 1 98 96 VAL A O 1
ATOM 779 N N . ILE A 1 97 ? -0.977 -20.078 -7.941 1 97.94 97 ILE A N 1
ATOM 780 C CA . ILE A 1 97 ? -0.875 -21.219 -8.852 1 97.94 97 ILE A CA 1
ATOM 781 C C . ILE A 1 97 ? -0.796 -22.516 -8.055 1 97.94 97 ILE A C 1
ATOM 783 O O . ILE A 1 97 ? 0.146 -22.719 -7.281 1 97.94 97 ILE A O 1
ATOM 787 N N . GLU A 1 98 ? -1.727 -23.344 -8.273 1 97.88 98 GLU A N 1
ATOM 788 C CA . GLU A 1 98 ? -1.806 -24.609 -7.547 1 97.88 98 GLU A CA 1
ATOM 789 C C . GLU A 1 98 ? -1.377 -25.781 -8.422 1 97.88 98 GLU A C 1
ATOM 791 O O . GLU A 1 98 ? -1.8 -25.891 -9.578 1 97.88 98 GLU A O 1
ATOM 796 N N . ASP A 1 99 ? -0.514 -26.562 -7.883 1 97.56 99 ASP A N 1
ATOM 797 C CA . ASP A 1 99 ? -0.242 -27.859 -8.477 1 97.56 99 ASP A CA 1
ATOM 798 C C . ASP A 1 99 ? -1.253 -28.906 -7.996 1 97.56 99 ASP A C 1
ATOM 800 O O . ASP A 1 99 ? -1.161 -29.391 -6.871 1 97.56 99 ASP A O 1
ATOM 804 N N . THR A 1 100 ? -2.146 -29.281 -8.836 1 95.75 100 THR A N 1
ATOM 805 C CA . THR A 1 100 ? -3.26 -30.141 -8.445 1 95.75 100 THR A CA 1
ATOM 806 C C . THR A 1 100 ? -2.793 -31.578 -8.273 1 95.75 100 THR A C 1
ATOM 808 O O . THR A 1 100 ? -3.436 -32.375 -7.57 1 95.75 100 THR A O 1
ATOM 811 N N . SER A 1 101 ? -1.727 -31.891 -8.938 1 95.56 101 SER A N 1
ATOM 812 C CA . SER A 1 101 ? -1.194 -33.25 -8.797 1 95.56 101 SER A CA 1
ATOM 813 C C . SER A 1 101 ? -0.585 -33.469 -7.418 1 95.56 101 SER A C 1
ATOM 815 O O . SER A 1 101 ? -0.645 -34.562 -6.875 1 95.56 101 SER A O 1
ATOM 817 N N . MET A 1 102 ? -0.106 -32.469 -6.797 1 94.06 102 MET A N 1
ATOM 818 C CA . MET A 1 102 ? 0.539 -32.562 -5.488 1 94.06 102 MET A CA 1
ATOM 819 C C . MET A 1 102 ? -0.32 -31.891 -4.414 1 94.06 102 MET A C 1
ATOM 821 O O . MET A 1 102 ? -0 -31.969 -3.227 1 94.06 102 MET A O 1
ATOM 825 N N . ASN A 1 103 ? -1.381 -31.281 -4.812 1 95 103 ASN A N 1
ATOM 826 C CA . ASN A 1 103 ? -2.244 -30.516 -3.908 1 95 103 ASN A CA 1
ATOM 827 C C . ASN A 1 103 ? -1.45 -29.5 -3.094 1 95 103 ASN A C 1
ATOM 829 O O . ASN A 1 103 ? -1.561 -29.469 -1.867 1 95 103 ASN A O 1
ATOM 833 N N . LYS A 1 104 ? -0.581 -28.75 -3.738 1 95.88 104 LYS A N 1
ATOM 834 C CA . LYS A 1 104 ? 0.257 -27.734 -3.111 1 95.88 104 LYS A CA 1
ATOM 835 C C . LYS A 1 104 ? 0.256 -26.438 -3.926 1 95.88 104 LYS A C 1
ATOM 837 O O . LYS A 1 104 ? 0.004 -26.469 -5.133 1 95.88 104 LYS A O 1
ATOM 842 N N . CYS A 1 105 ? 0.546 -25.391 -3.254 1 96.69 105 CYS A N 1
ATOM 843 C CA . CYS A 1 105 ? 0.75 -24.109 -3.938 1 96.69 105 CYS A CA 1
ATOM 844 C C . CYS A 1 105 ? 2.115 -24.062 -4.609 1 96.69 105 CYS A C 1
ATOM 846 O O . CYS A 1 105 ? 3.141 -24.281 -3.963 1 96.69 105 CYS A O 1
ATOM 848 N N . ALA A 1 106 ? 2.129 -23.812 -5.891 1 96.81 106 ALA A N 1
ATOM 849 C CA . ALA A 1 106 ? 3.363 -23.812 -6.668 1 96.81 106 ALA A CA 1
ATOM 850 C C . ALA A 1 106 ? 3.852 -22.391 -6.922 1 96.81 106 ALA A C 1
ATOM 852 O O . ALA A 1 106 ? 5.02 -22.172 -7.262 1 96.81 106 ALA A O 1
ATOM 853 N N . GLY A 1 107 ? 3.031 -21.422 -6.797 1 97.06 107 GLY A N 1
ATOM 854 C CA . GLY A 1 107 ? 3.375 -20.016 -6.984 1 97.06 107 GLY A CA 1
ATOM 855 C C . GLY A 1 107 ? 2.361 -19.062 -6.371 1 97.06 107 GLY A C 1
ATOM 856 O O . GLY A 1 107 ? 1.243 -19.469 -6.051 1 97.06 107 GLY A O 1
ATOM 857 N N . SER A 1 108 ? 2.771 -17.875 -6.191 1 96.69 108 SER A N 1
ATOM 858 C CA . SER A 1 108 ? 1.906 -16.844 -5.633 1 96.69 108 SER A CA 1
ATOM 859 C C . SER A 1 108 ? 2.367 -15.445 -6.055 1 96.69 108 SER A C 1
ATOM 861 O O . SER A 1 108 ? 3.553 -15.234 -6.316 1 96.69 108 SER A O 1
ATOM 863 N N . GLY A 1 109 ? 1.5 -14.594 -6.211 1 96.56 109 GLY A N 1
ATOM 864 C CA . GLY A 1 109 ? 1.721 -13.18 -6.441 1 96.56 109 GLY A CA 1
ATOM 865 C C . GLY A 1 109 ? 0.633 -12.305 -5.852 1 96.56 109 GLY A C 1
ATOM 866 O O . GLY A 1 109 ? -0.534 -12.695 -5.801 1 96.56 109 GLY A O 1
ATOM 867 N N . THR A 1 110 ? 1.028 -11.125 -5.438 1 96.06 110 THR A N 1
ATOM 868 C CA . THR A 1 110 ? 0.096 -10.242 -4.746 1 96.06 110 THR A CA 1
ATOM 869 C C . THR A 1 110 ? -0.038 -8.914 -5.48 1 96.06 110 THR A C 1
ATOM 871 O O . THR A 1 110 ? 0.959 -8.344 -5.922 1 96.06 110 THR A O 1
ATOM 874 N N . LEU A 1 111 ? -1.22 -8.508 -5.73 1 96.75 111 LEU A N 1
ATOM 875 C CA . LEU A 1 111 ? -1.575 -7.141 -6.113 1 96.75 111 LEU A CA 1
ATOM 876 C C . LEU A 1 111 ? -2.332 -6.441 -4.984 1 96.75 111 LEU A C 1
ATOM 878 O O . LEU A 1 111 ? -3.412 -6.887 -4.59 1 96.75 111 LEU A O 1
ATOM 882 N N . VAL A 1 112 ? -1.745 -5.434 -4.414 1 95.25 112 VAL A N 1
ATOM 883 C CA . VAL A 1 112 ? -2.4 -4.641 -3.379 1 95.25 112 VAL A CA 1
ATOM 884 C C . VAL A 1 112 ? -2.82 -3.289 -3.947 1 95.25 112 VAL A C 1
ATOM 886 O O . VAL A 1 112 ? -2.004 -2.574 -4.535 1 95.25 112 VAL A O 1
ATOM 889 N N . ILE A 1 113 ? -4.07 -2.979 -3.775 1 92.88 113 ILE A N 1
ATOM 890 C CA . ILE A 1 113 ? -4.594 -1.726 -4.312 1 92.88 113 ILE A CA 1
ATOM 891 C C . ILE A 1 113 ? -4.75 -0.708 -3.186 1 92.88 113 ILE A C 1
ATOM 893 O O . ILE A 1 113 ? -5.375 -0.998 -2.162 1 92.88 113 ILE A O 1
ATOM 897 N N . GLU A 1 114 ? -4.148 0.316 -3.381 1 90.31 114 GLU A N 1
ATOM 898 C CA . GLU A 1 114 ? -4.27 1.438 -2.453 1 90.31 114 GLU A CA 1
ATOM 899 C C . GLU A 1 114 ? -5.234 2.49 -2.984 1 90.31 114 GLU A C 1
ATOM 901 O O . GLU A 1 114 ? -5.148 2.893 -4.148 1 90.31 114 GLU A O 1
ATOM 906 N N . LYS A 1 115 ? -6.105 2.93 -2.121 1 86.69 115 LYS A N 1
ATOM 907 C CA . LYS A 1 115 ? -7.066 3.971 -2.465 1 86.69 115 LYS A CA 1
ATOM 908 C C . LYS A 1 115 ? -6.547 5.352 -2.078 1 86.69 115 LYS A C 1
ATOM 910 O O . LYS A 1 115 ? -5.98 5.527 -0.997 1 86.69 115 LYS A O 1
ATOM 915 N N . HIS A 1 116 ? -6.594 6.219 -2.955 1 80.44 116 HIS A N 1
ATOM 916 C CA . HIS A 1 116 ? -6.133 7.582 -2.721 1 80.44 116 HIS A CA 1
ATOM 917 C C . HIS A 1 116 ? -7.285 8.578 -2.822 1 80.44 116 HIS A C 1
ATOM 919 O O . HIS A 1 116 ? -8.266 8.328 -3.531 1 80.44 116 HIS A O 1
ATOM 925 N N . LEU A 1 117 ? -7.242 9.648 -1.948 1 72.94 117 LEU A N 1
ATOM 926 C CA . LEU A 1 117 ? -8.203 10.742 -2.051 1 72.94 117 LEU A CA 1
ATOM 927 C C . LEU A 1 117 ? -7.738 11.773 -3.07 1 72.94 117 LEU A C 1
ATOM 929 O O . LEU A 1 117 ? -8.547 12.547 -3.588 1 72.94 117 LEU A O 1
ATOM 933 N N . ASN A 1 118 ? -6.453 12.156 -3.051 1 61.28 118 ASN A N 1
ATOM 934 C CA . ASN A 1 118 ? -5.848 13.336 -3.668 1 61.28 118 ASN A CA 1
ATOM 935 C C . ASN A 1 118 ? -6.211 13.438 -5.148 1 61.28 118 ASN A C 1
ATOM 937 O O . ASN A 1 118 ? -6.273 14.539 -5.695 1 61.28 118 ASN A O 1
ATOM 941 N N . ARG A 1 119 ? -5.906 12.234 -6.004 1 50.38 119 ARG A N 1
ATOM 942 C CA . ARG A 1 119 ? -5.512 12.641 -7.348 1 50.38 119 ARG A CA 1
ATOM 943 C C . ARG A 1 119 ? -6.715 13.125 -8.148 1 50.38 119 ARG A C 1
ATOM 945 O O . ARG A 1 119 ? -7.855 13.016 -7.695 1 50.38 119 ARG A O 1
ATOM 952 N N . LYS A 1 120 ? -6.336 13.352 -9.609 1 45.62 120 LYS A N 1
ATOM 953 C CA . LYS A 1 120 ? -7.207 13.938 -10.625 1 45.62 120 LYS A CA 1
ATOM 954 C C . LYS A 1 120 ? -8.656 13.484 -10.43 1 45.62 120 LYS A C 1
ATOM 956 O O . LYS A 1 120 ? -8.922 12.523 -9.711 1 45.62 120 LYS A O 1
ATOM 961 N N . VAL A 1 121 ? -9.602 14.016 -11.211 1 42.28 121 VAL A N 1
ATOM 962 C CA . VAL A 1 121 ? -11 13.82 -11.578 1 42.28 121 VAL A CA 1
ATOM 963 C C . VAL A 1 121 ? -11.438 12.406 -11.18 1 42.28 121 VAL A C 1
ATOM 965 O O . VAL A 1 121 ? -12.633 12.148 -11.008 1 42.28 121 VAL A O 1
ATOM 968 N N . LYS A 1 122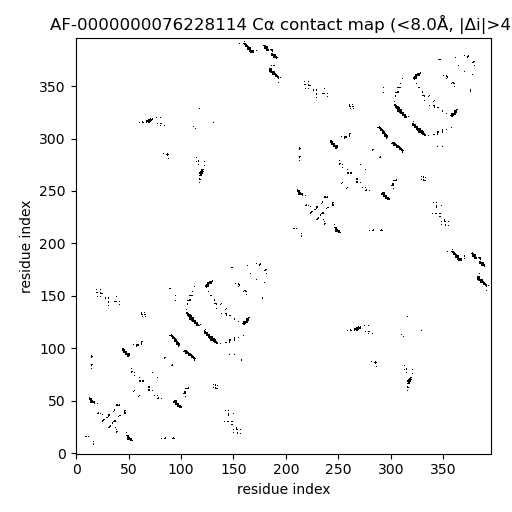 ? -10.359 11.492 -11.141 1 49.66 122 LYS A N 1
ATOM 969 C CA . LYS A 1 122 ? -10.844 10.133 -10.93 1 49.66 122 LYS A CA 1
ATOM 970 C C . LYS A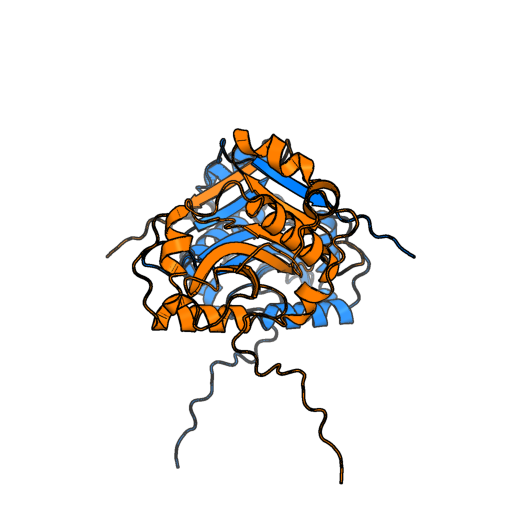 1 122 ? -10.219 9.516 -9.68 1 49.66 122 LYS A C 1
ATOM 972 O O . LYS A 1 122 ? -9.07 9.812 -9.336 1 49.66 122 LYS A O 1
ATOM 977 N N . LEU A 1 123 ? -10.977 9.188 -8.664 1 52.59 123 LEU A N 1
ATOM 978 C CA . LEU A 1 123 ? -10.594 8.273 -7.598 1 52.59 123 LEU A CA 1
ATOM 979 C C . LEU A 1 123 ? -9.523 7.293 -8.078 1 52.59 123 LEU A C 1
ATOM 981 O O . LEU A 1 123 ? -9.805 6.438 -8.93 1 52.59 123 LEU A O 1
ATOM 985 N N . VAL A 1 124 ? -8.117 7.699 -7.879 1 59.53 124 VAL A N 1
ATOM 986 C CA . VAL A 1 124 ? -7.012 6.887 -8.383 1 59.53 124 VAL A CA 1
ATOM 987 C C . VAL A 1 124 ? -6.766 5.711 -7.438 1 59.53 124 VAL A C 1
ATOM 989 O O . VAL A 1 124 ? -6.867 5.855 -6.215 1 59.53 124 VAL A O 1
ATOM 992 N N . SER A 1 125 ? -6.719 4.676 -8.039 1 75.31 125 SER A N 1
ATOM 993 C CA . SER A 1 125 ? -6.27 3.477 -7.344 1 75.31 125 SER A CA 1
ATOM 994 C C . SER A 1 125 ? -4.898 3.029 -7.84 1 75.31 125 SER A C 1
ATOM 996 O O . SER A 1 125 ? -4.668 2.947 -9.047 1 75.31 125 SER A O 1
ATOM 998 N N . ARG A 1 126 ? -3.961 3.014 -6.91 1 86.75 126 ARG A N 1
ATOM 999 C CA . ARG A 1 126 ? -2.631 2.5 -7.223 1 86.75 126 ARG A CA 1
ATOM 1000 C C . ARG A 1 126 ? -2.475 1.061 -6.742 1 86.75 126 ARG A C 1
ATOM 1002 O O . ARG A 1 126 ? -2.779 0.749 -5.586 1 86.75 126 ARG A O 1
ATOM 1009 N N . GLY A 1 127 ? -2.1 0.256 -7.738 1 94.31 127 GLY A N 1
ATOM 1010 C CA . GLY A 1 127 ? -1.777 -1.112 -7.371 1 94.31 127 GLY A CA 1
ATOM 1011 C C . GLY A 1 127 ? -0.297 -1.33 -7.117 1 94.31 127 GLY A C 1
ATOM 1012 O O . GLY A 1 127 ? 0.546 -0.694 -7.754 1 94.31 127 GLY A O 1
ATOM 1013 N N . ARG A 1 128 ? -0.013 -2.182 -6.219 1 94.75 128 ARG A N 1
ATOM 1014 C CA . ARG A 1 128 ? 1.36 -2.604 -5.965 1 94.75 128 ARG A CA 1
ATOM 1015 C C . ARG A 1 128 ? 1.51 -4.113 -6.129 1 94.75 128 ARG A C 1
ATOM 1017 O O . ARG A 1 128 ? 0.723 -4.883 -5.578 1 94.75 128 ARG A O 1
ATOM 1024 N N . VAL A 1 129 ? 2.449 -4.48 -6.922 1 95.81 129 VAL A N 1
ATOM 1025 C CA . VAL A 1 129 ? 2.758 -5.891 -7.137 1 95.81 129 VAL A CA 1
ATOM 1026 C C . VAL A 1 129 ? 3.848 -6.336 -6.168 1 95.81 129 VAL A C 1
ATOM 1028 O O . VAL A 1 129 ? 4.906 -5.711 -6.086 1 95.81 129 VAL A O 1
ATOM 1031 N N . GLU A 1 130 ? 3.553 -7.367 -5.434 1 91.88 130 GLU A N 1
ATOM 1032 C CA . GLU A 1 130 ? 4.477 -7.84 -4.41 1 91.88 130 GLU A CA 1
ATOM 1033 C C . GLU A 1 130 ? 4.484 -9.359 -4.332 1 91.88 130 GLU A C 1
ATOM 1035 O O . GLU A 1 130 ? 3.572 -10.023 -4.836 1 91.88 130 GLU A O 1
ATOM 1040 N N . ASP A 1 131 ? 5.566 -9.883 -3.746 1 90.56 131 ASP A N 1
ATOM 1041 C CA . ASP A 1 131 ? 5.668 -11.25 -3.258 1 90.56 131 ASP A CA 1
ATOM 1042 C C . ASP A 1 131 ? 5.43 -12.258 -4.383 1 90.56 131 ASP A C 1
ATOM 1044 O O . ASP A 1 131 ? 4.66 -13.203 -4.227 1 90.56 131 ASP A O 1
ATOM 1048 N N . ILE A 1 132 ? 5.984 -11.984 -5.48 1 93.31 132 ILE A N 1
ATOM 1049 C CA . ILE A 1 132 ? 5.934 -12.969 -6.555 1 93.31 132 ILE A CA 1
ATOM 1050 C C . ILE A 1 132 ? 6.918 -14.102 -6.266 1 93.31 132 ILE A C 1
ATOM 1052 O O . ILE A 1 132 ? 8.109 -13.859 -6.062 1 93.31 132 ILE A O 1
ATOM 1056 N N . VAL A 1 133 ? 6.383 -15.32 -6.234 1 94.12 133 VAL A N 1
ATOM 1057 C CA . VAL A 1 133 ? 7.23 -16.469 -5.914 1 94.12 133 VAL A CA 1
ATOM 1058 C C . VAL A 1 133 ? 6.738 -17.703 -6.66 1 94.12 133 VAL A C 1
ATOM 1060 O O . VAL A 1 133 ? 5.531 -17.891 -6.828 1 94.12 133 VAL A O 1
ATOM 1063 N N . VAL A 1 134 ? 7.602 -18.391 -7.176 1 95.5 134 VAL A N 1
ATOM 1064 C CA . VAL A 1 134 ? 7.352 -19.703 -7.766 1 95.5 134 VAL A CA 1
ATOM 1065 C C . VAL A 1 134 ? 8.273 -20.75 -7.125 1 95.5 134 VAL A C 1
ATOM 1067 O O . VAL A 1 134 ? 9.461 -20.5 -6.938 1 95.5 134 VAL A O 1
ATOM 1070 N N . LEU A 1 135 ? 7.672 -21.859 -6.789 1 94.75 135 LEU A N 1
ATOM 1071 C CA . LEU A 1 135 ? 8.477 -22.938 -6.223 1 94.75 135 LEU A CA 1
ATOM 1072 C C . LEU A 1 135 ? 9.625 -23.297 -7.156 1 94.75 135 LEU A C 1
ATOM 1074 O O . LEU A 1 135 ? 9.445 -23.391 -8.375 1 94.75 135 LEU A O 1
ATOM 1078 N N . ALA A 1 136 ? 10.719 -23.641 -6.535 1 93.12 136 ALA A N 1
ATOM 1079 C CA . ALA A 1 136 ? 11.914 -23.984 -7.309 1 93.12 136 ALA A CA 1
ATOM 1080 C C . ALA A 1 136 ? 11.633 -25.141 -8.25 1 93.12 136 ALA A C 1
ATOM 1082 O O . ALA A 1 136 ? 12.078 -25.141 -9.398 1 93.12 136 ALA A O 1
ATOM 1083 N N . SER A 1 137 ? 10.898 -26.109 -7.852 1 92.56 137 SER A N 1
ATOM 1084 C CA . SER A 1 137 ? 10.602 -27.328 -8.617 1 92.56 137 SER A CA 1
ATOM 1085 C C . SER A 1 137 ? 9.719 -27.016 -9.82 1 92.56 137 SER A C 1
ATOM 1087 O O . SER A 1 137 ? 9.594 -27.828 -10.727 1 92.56 137 SER A O 1
ATOM 1089 N N . HIS A 1 138 ? 9.133 -25.844 -9.82 1 93.31 138 HIS A N 1
ATOM 1090 C CA . HIS A 1 138 ? 8.188 -25.516 -10.883 1 93.31 138 HIS A CA 1
ATOM 1091 C C . HIS A 1 138 ? 8.711 -24.375 -11.75 1 93.31 138 HIS A C 1
ATOM 1093 O O . HIS A 1 138 ? 7.965 -23.797 -12.539 1 93.31 138 HIS A O 1
ATOM 1099 N N . ARG A 1 139 ? 9.922 -24.031 -11.539 1 90.62 139 ARG A N 1
ATOM 1100 C CA . ARG A 1 139 ? 10.5 -22.953 -12.32 1 90.62 139 ARG A CA 1
ATOM 1101 C C . ARG A 1 139 ? 10.875 -23.422 -13.719 1 90.62 139 ARG A C 1
ATOM 1103 O O . ARG A 1 139 ? 10.898 -24.609 -13.992 1 90.62 139 ARG A O 1
ATOM 1110 N N . GLY A 1 140 ? 10.938 -22.469 -14.68 1 88.25 140 GLY A N 1
ATOM 1111 C CA . GLY A 1 140 ? 11.281 -22.812 -16.047 1 88.25 140 GLY A CA 1
ATOM 1112 C C . GLY A 1 140 ? 10.07 -23.141 -16.906 1 88.25 140 GLY A C 1
ATOM 1113 O O . GLY A 1 140 ? 10.203 -23.578 -18.047 1 88.25 140 GLY A O 1
ATOM 1114 N N . ARG A 1 141 ? 8.906 -23.062 -16.422 1 89.75 141 ARG A N 1
ATOM 1115 C CA . ARG A 1 141 ? 7.656 -23.359 -17.109 1 89.75 141 ARG A CA 1
ATOM 1116 C C . ARG A 1 141 ? 6.867 -22.094 -17.406 1 89.75 141 ARG A C 1
ATOM 1118 O O . ARG A 1 141 ? 5.648 -22.141 -17.578 1 89.75 141 ARG A O 1
ATOM 1125 N N . GLN A 1 142 ? 7.453 -20.922 -17.266 1 91.81 142 GLN A N 1
ATOM 1126 C CA . GLN A 1 142 ? 6.875 -19.625 -17.578 1 91.81 142 GLN A CA 1
ATOM 1127 C C . GLN A 1 142 ? 5.852 -19.203 -16.531 1 91.81 142 GLN A C 1
ATOM 1129 O O . GLN A 1 142 ? 5.008 -18.344 -16.781 1 91.81 142 GLN A O 1
ATOM 1134 N N . LEU A 1 143 ? 5.934 -19.844 -15.391 1 94.44 143 LEU A N 1
ATOM 1135 C CA . LEU A 1 143 ? 4.93 -19.562 -14.367 1 94.44 143 LEU A CA 1
ATOM 1136 C C . LEU A 1 143 ? 5.129 -18.172 -13.773 1 94.44 143 LEU A C 1
ATOM 1138 O O . LEU A 1 143 ? 4.156 -17.5 -13.406 1 94.44 143 LEU A O 1
ATOM 1142 N N . GLY A 1 144 ? 6.379 -17.766 -13.617 1 94.38 144 GLY A N 1
ATOM 1143 C CA . GLY A 1 144 ? 6.637 -16.406 -13.172 1 94.38 144 GLY A CA 1
ATOM 1144 C C . GLY A 1 144 ? 6.078 -15.359 -14.109 1 94.38 144 GLY A C 1
ATOM 1145 O O . GLY A 1 144 ? 5.473 -14.383 -13.664 1 94.38 144 GLY A O 1
ATOM 1146 N N . LYS A 1 145 ? 6.324 -15.625 -15.367 1 94.81 145 LYS A N 1
ATOM 1147 C CA . LYS A 1 145 ? 5.797 -14.727 -16.391 1 94.81 145 LYS A CA 1
ATOM 1148 C C . LYS A 1 145 ? 4.27 -14.719 -16.375 1 94.81 145 LYS A C 1
ATOM 1150 O O . LYS A 1 145 ? 3.648 -13.648 -16.438 1 94.81 145 LYS A O 1
ATOM 1155 N N . LEU A 1 146 ? 3.68 -15.867 -16.312 1 96.31 146 LEU A N 1
ATOM 1156 C CA . LEU A 1 146 ? 2.227 -15.984 -16.234 1 96.31 146 LEU A CA 1
ATOM 1157 C C . LEU A 1 146 ? 1.682 -15.211 -15.031 1 96.31 146 LEU A C 1
ATOM 1159 O O . LEU A 1 146 ? 0.69 -14.492 -15.156 1 96.31 146 LEU A O 1
ATOM 1163 N N . MET A 1 147 ? 2.336 -15.359 -13.93 1 97.31 147 MET A N 1
ATOM 1164 C CA . MET A 1 147 ? 1.912 -14.68 -12.711 1 97.31 147 MET A CA 1
ATOM 1165 C C . MET A 1 147 ? 1.939 -13.164 -12.891 1 97.31 147 MET A C 1
ATOM 1167 O O . MET A 1 147 ? 0.957 -12.477 -12.602 1 97.31 147 MET A O 1
ATOM 1171 N N . LEU A 1 148 ? 3.021 -12.68 -13.375 1 96.75 148 LEU A N 1
ATOM 1172 C CA . LEU A 1 148 ? 3.17 -11.234 -13.539 1 96.75 148 LEU A CA 1
ATOM 1173 C C . LEU A 1 148 ? 2.15 -10.688 -14.531 1 96.75 148 LEU A C 1
ATOM 1175 O O . LEU A 1 148 ? 1.496 -9.68 -14.266 1 96.75 148 LEU A O 1
ATOM 1179 N N . GLU A 1 149 ? 2.01 -11.344 -15.641 1 96.75 149 GLU A N 1
ATOM 1180 C CA . GLU A 1 149 ? 1.028 -10.906 -16.625 1 96.75 149 GLU A CA 1
ATOM 1181 C C . GLU A 1 149 ? -0.385 -10.938 -16.047 1 96.75 149 GLU A C 1
ATOM 1183 O O . GLU A 1 149 ? -1.196 -10.055 -16.344 1 96.75 149 GLU A O 1
ATOM 1188 N N . THR A 1 150 ? -0.66 -11.961 -15.289 1 97.75 150 THR A N 1
ATOM 1189 C CA . THR A 1 150 ? -1.954 -12.047 -14.625 1 97.75 150 THR A CA 1
ATOM 1190 C C . THR A 1 150 ? -2.186 -10.844 -13.727 1 97.75 150 THR A C 1
ATOM 1192 O O . THR A 1 150 ? -3.246 -10.211 -13.773 1 97.75 150 THR A O 1
ATOM 1195 N N . LEU A 1 151 ? -1.204 -10.508 -12.922 1 97.75 151 LEU A N 1
ATOM 1196 C CA . LEU A 1 151 ? -1.339 -9.391 -11.992 1 97.75 151 LEU A CA 1
ATOM 1197 C C . LEU A 1 151 ? -1.479 -8.07 -12.742 1 97.75 151 LEU A C 1
ATOM 1199 O O . LEU A 1 151 ? -2.234 -7.191 -12.32 1 97.75 151 LEU A O 1
ATOM 1203 N N . VAL A 1 152 ? -0.753 -7.922 -13.844 1 96.56 152 VAL A N 1
ATOM 1204 C CA . VAL A 1 152 ? -0.842 -6.715 -14.664 1 96.56 152 VAL A CA 1
ATOM 1205 C C . VAL A 1 152 ? -2.252 -6.578 -15.234 1 96.56 152 VAL A C 1
ATOM 1207 O O . VAL A 1 152 ? -2.873 -5.52 -15.117 1 96.56 152 VAL A O 1
ATOM 1210 N N . LEU A 1 153 ? -2.756 -7.605 -15.773 1 96.38 153 LEU A N 1
ATOM 1211 C CA . LEU A 1 153 ? -4.102 -7.586 -16.344 1 96.38 153 LEU A CA 1
ATOM 1212 C C . LEU A 1 153 ? -5.145 -7.371 -15.25 1 96.38 153 LEU A C 1
ATOM 1214 O O . LEU A 1 153 ? -6.148 -6.688 -15.469 1 96.38 153 LEU A O 1
ATOM 1218 N N . LEU A 1 154 ? -4.938 -8.016 -14.148 1 96.44 154 LEU A N 1
ATOM 1219 C CA . LEU A 1 154 ? -5.844 -7.867 -13.016 1 96.44 154 LEU A CA 1
ATOM 1220 C C . LEU A 1 154 ? -5.934 -6.414 -12.578 1 96.44 154 LEU A C 1
ATOM 1222 O O . LEU A 1 154 ? -7.027 -5.898 -12.344 1 96.44 154 LEU A O 1
ATOM 1226 N N . GLY A 1 155 ? -4.766 -5.766 -12.414 1 94.88 155 GLY A N 1
ATOM 1227 C CA . GLY A 1 155 ? -4.766 -4.352 -12.062 1 94.88 155 GLY A CA 1
ATOM 1228 C C . GLY A 1 155 ? -5.613 -3.506 -12.992 1 94.88 155 GLY A C 1
ATOM 1229 O O . GLY A 1 155 ? -6.391 -2.666 -12.539 1 94.88 155 GLY A O 1
ATOM 1230 N N . LYS A 1 156 ? -5.508 -3.754 -14.234 1 92.94 156 LYS A N 1
ATOM 1231 C CA . LYS A 1 156 ? -6.309 -3.047 -15.234 1 92.94 156 LYS A CA 1
ATOM 1232 C C . LYS A 1 156 ? -7.797 -3.348 -15.062 1 92.94 156 LYS A C 1
ATOM 1234 O O . LYS A 1 156 ? -8.625 -2.436 -15.055 1 92.94 156 LYS A O 1
ATOM 1239 N N . SER A 1 157 ? -8.055 -4.547 -14.875 1 93.75 157 SER A N 1
ATOM 1240 C CA . SER A 1 157 ? -9.438 -5.016 -14.805 1 93.75 157 SER A CA 1
ATOM 1241 C C . SER A 1 157 ? -10.156 -4.418 -13.594 1 93.75 157 SER A C 1
ATOM 1243 O O . SER A 1 157 ? -11.352 -4.125 -13.664 1 93.75 157 SER A O 1
ATOM 1245 N N . VAL A 1 158 ? -9.445 -4.273 -12.547 1 91.62 158 VAL A N 1
ATOM 1246 C CA . VAL A 1 158 ? -10.094 -3.805 -11.328 1 91.62 158 VAL A CA 1
ATOM 1247 C C . VAL A 1 158 ? -10.023 -2.281 -11.258 1 91.62 158 VAL A C 1
ATOM 1249 O O . VAL A 1 158 ? -10.43 -1.681 -10.258 1 91.62 158 VAL A O 1
ATOM 1252 N N . GLY A 1 159 ? -9.414 -1.657 -12.234 1 88.31 159 GLY A N 1
ATOM 1253 C CA . GLY A 1 159 ? -9.562 -0.22 -12.391 1 88.31 159 GLY A CA 1
ATOM 1254 C C . GLY A 1 159 ? -8.375 0.565 -11.867 1 88.31 159 GLY A C 1
ATOM 1255 O O . GLY A 1 159 ? -8.5 1.747 -11.539 1 88.31 159 GLY A O 1
ATOM 1256 N N . CYS A 1 160 ? -7.285 -0.054 -11.672 1 89.88 160 CYS A N 1
ATOM 1257 C CA . CYS A 1 160 ? -6.098 0.695 -11.281 1 89.88 160 CYS A CA 1
ATOM 1258 C C . CYS A 1 160 ? -5.656 1.637 -12.398 1 89.88 160 CYS A C 1
ATOM 1260 O O . CYS A 1 160 ? -5.723 1.286 -13.578 1 89.88 160 CYS A O 1
ATOM 1262 N N . ASP A 1 161 ? -5.234 2.826 -11.984 1 87.94 161 ASP A N 1
ATOM 1263 C CA . ASP A 1 161 ? -4.641 3.758 -12.938 1 87.94 161 ASP A CA 1
ATOM 1264 C C . ASP A 1 161 ? -3.197 3.371 -13.258 1 87.94 161 ASP A C 1
ATOM 1266 O O . ASP A 1 161 ? -2.727 3.584 -14.375 1 87.94 161 ASP A O 1
ATOM 1270 N N . GLU A 1 162 ? -2.639 2.852 -12.289 1 92 162 GLU A N 1
ATOM 1271 C CA . GLU A 1 162 ? -1.245 2.428 -12.398 1 92 162 GLU A CA 1
ATOM 1272 C C . GLU A 1 162 ? -0.926 1.316 -11.398 1 92 162 GLU A C 1
ATOM 1274 O O . GLU A 1 162 ? -1.629 1.15 -10.398 1 92 162 GLU A O 1
ATOM 1279 N N . ILE A 1 163 ? 0.084 0.508 -11.75 1 95.12 163 ILE A N 1
ATOM 1280 C CA . ILE A 1 163 ? 0.631 -0.443 -10.789 1 95.12 163 ILE A CA 1
ATOM 1281 C C . ILE A 1 163 ? 2.145 -0.265 -10.695 1 95.12 163 ILE A C 1
ATOM 1283 O O . ILE A 1 163 ? 2.785 0.189 -11.648 1 95.12 163 ILE A O 1
ATOM 1287 N N . SER A 1 164 ? 2.658 -0.497 -9.516 1 94.69 164 SER A N 1
ATOM 1288 C CA . SER A 1 164 ? 4.086 -0.313 -9.273 1 94.69 164 SER A CA 1
ATOM 1289 C C . SER A 1 164 ? 4.684 -1.512 -8.547 1 94.69 164 SER A C 1
ATOM 1291 O O . SER A 1 164 ? 3.953 -2.381 -8.062 1 94.69 164 SER A O 1
ATOM 1293 N N . LEU A 1 165 ? 5.945 -1.606 -8.578 1 93.94 165 LEU A N 1
ATOM 1294 C CA . LEU A 1 165 ? 6.699 -2.607 -7.828 1 93.94 165 LEU A CA 1
ATOM 1295 C C . LEU A 1 165 ? 8.102 -2.104 -7.504 1 93.94 165 LEU A C 1
ATOM 1297 O O . LEU A 1 165 ? 8.539 -1.078 -8.039 1 93.94 165 LEU A O 1
ATOM 1301 N N . GLU A 1 166 ? 8.695 -2.748 -6.543 1 91.81 166 GLU A N 1
ATOM 1302 C CA . GLU A 1 166 ? 10.109 -2.566 -6.227 1 91.81 166 GLU A CA 1
ATOM 1303 C C . GLU A 1 166 ? 10.914 -3.83 -6.527 1 91.81 166 GLU A C 1
ATOM 1305 O O . GLU A 1 166 ? 10.492 -4.934 -6.172 1 91.81 166 GLU A O 1
ATOM 1310 N N . CYS A 1 167 ? 12.062 -3.623 -7.188 1 93.06 167 CYS A N 1
ATOM 1311 C CA . CYS A 1 167 ? 12.867 -4.797 -7.508 1 93.06 167 CYS A CA 1
ATOM 1312 C C . CYS A 1 167 ? 14.352 -4.469 -7.473 1 93.06 167 CYS A C 1
ATOM 1314 O O . CYS A 1 167 ? 14.727 -3.297 -7.395 1 93.06 167 CYS A O 1
ATOM 1316 N N . LYS A 1 168 ? 15.164 -5.531 -7.492 1 92.56 168 LYS A N 1
ATOM 1317 C CA . LYS A 1 168 ? 16.609 -5.387 -7.578 1 92.56 168 LYS A CA 1
ATOM 1318 C C . LYS A 1 168 ? 17.062 -5.113 -9.016 1 92.56 168 LYS A C 1
ATOM 1320 O O . LYS A 1 168 ? 16.312 -5.375 -9.961 1 92.56 168 LYS A O 1
ATOM 1325 N N . ASP A 1 169 ? 18.312 -4.672 -9.172 1 93.06 169 ASP A N 1
ATOM 1326 C CA . ASP A 1 169 ? 18.859 -4.211 -10.445 1 93.06 169 ASP A CA 1
ATOM 1327 C C . ASP A 1 169 ? 18.719 -5.289 -11.523 1 93.06 169 ASP A C 1
ATOM 1329 O O . ASP A 1 169 ? 18.281 -5.004 -12.641 1 93.06 169 ASP A O 1
ATOM 1333 N N . PRO A 1 170 ? 19.031 -6.516 -11.18 1 93.31 170 PRO A N 1
ATOM 1334 C CA . PRO A 1 170 ? 19.031 -7.531 -12.234 1 93.31 170 PRO A CA 1
ATOM 1335 C C . PRO A 1 170 ? 17.625 -7.797 -12.789 1 93.31 170 PRO A C 1
ATOM 1337 O O . PRO A 1 170 ? 17.484 -8.352 -13.883 1 93.31 170 PRO A O 1
ATOM 1340 N N . LEU A 1 171 ? 16.609 -7.375 -12.047 1 92.69 171 LEU A N 1
ATOM 1341 C CA . LEU A 1 171 ? 15.242 -7.707 -12.43 1 92.69 171 LEU A CA 1
ATOM 1342 C C . LEU A 1 171 ? 14.617 -6.578 -13.242 1 92.69 171 LEU A C 1
ATOM 1344 O O . LEU A 1 171 ? 13.5 -6.719 -13.75 1 92.69 171 LEU A O 1
ATOM 1348 N N . ILE A 1 172 ? 15.289 -5.496 -13.406 1 94.44 172 ILE A N 1
ATOM 1349 C CA . ILE A 1 172 ? 14.758 -4.336 -14.109 1 94.44 172 ILE A CA 1
ATOM 1350 C C . ILE A 1 172 ? 14.383 -4.727 -15.539 1 94.44 172 ILE A C 1
ATOM 1352 O O . ILE A 1 172 ? 13.281 -4.434 -16 1 94.44 172 ILE A O 1
ATOM 1356 N N . ARG A 1 173 ? 15.289 -5.418 -16.172 1 93.5 173 ARG A N 1
ATOM 1357 C CA . ARG A 1 173 ? 15.055 -5.812 -17.547 1 93.5 173 ARG A CA 1
ATOM 1358 C C . ARG A 1 173 ? 13.859 -6.754 -17.656 1 93.5 173 ARG A C 1
ATOM 1360 O O . ARG A 1 173 ? 13.07 -6.664 -18.609 1 93.5 173 ARG A O 1
ATOM 1367 N N . PHE A 1 174 ? 13.781 -7.633 -16.766 1 92.62 174 PHE A N 1
ATOM 1368 C CA . PHE A 1 174 ? 12.68 -8.586 -16.734 1 92.62 174 PHE A CA 1
ATOM 1369 C C . PHE A 1 174 ? 11.344 -7.852 -16.672 1 92.62 174 PHE A C 1
ATOM 1371 O O . PHE A 1 174 ? 10.445 -8.102 -17.484 1 92.62 174 PHE A O 1
ATOM 1378 N N . TYR A 1 175 ? 11.188 -6.91 -15.758 1 95.5 175 TYR A N 1
ATOM 1379 C CA . TYR A 1 175 ? 9.922 -6.227 -15.555 1 95.5 175 TYR A CA 1
ATOM 1380 C C . TYR A 1 175 ? 9.648 -5.238 -16.688 1 95.5 175 TYR A C 1
ATOM 1382 O O . TYR A 1 175 ? 8.492 -4.965 -17 1 95.5 175 TYR A O 1
ATOM 1390 N N . ASN A 1 176 ? 10.688 -4.75 -17.312 1 95.06 176 ASN A N 1
ATOM 1391 C CA . ASN A 1 176 ? 10.523 -3.865 -18.453 1 95.06 176 ASN A CA 1
ATOM 1392 C C . ASN A 1 176 ? 9.75 -4.547 -19.578 1 95.06 176 ASN A C 1
ATOM 1394 O O . ASN A 1 176 ? 8.984 -3.896 -20.297 1 95.06 176 ASN A O 1
ATOM 1398 N N . GLN A 1 177 ? 9.891 -5.785 -19.688 1 91.44 177 GLN A N 1
ATOM 1399 C CA . GLN A 1 177 ? 9.234 -6.551 -20.734 1 91.44 177 GLN A CA 1
ATOM 1400 C C . GLN A 1 177 ? 7.715 -6.516 -20.562 1 91.44 177 GLN A C 1
ATOM 1402 O O . GLN A 1 177 ? 6.977 -6.77 -21.516 1 91.44 177 GLN A O 1
ATOM 1407 N N . PHE A 1 178 ? 7.324 -6.211 -19.453 1 92.75 178 PHE A N 1
ATOM 1408 C CA . PHE A 1 178 ? 5.895 -6.246 -19.172 1 92.75 178 PHE A CA 1
ATOM 1409 C C . PHE A 1 178 ? 5.32 -4.836 -19.125 1 92.75 178 PHE A C 1
ATOM 1411 O O . PHE A 1 178 ? 4.168 -4.645 -18.734 1 92.75 178 PHE A O 1
ATOM 1418 N N . GLY A 1 179 ? 6.113 -3.844 -19.406 1 93.38 179 GLY A N 1
ATOM 1419 C CA . GLY A 1 179 ? 5.609 -2.484 -19.5 1 93.38 179 GLY A CA 1
ATOM 1420 C C . GLY A 1 179 ? 5.977 -1.62 -18.312 1 93.38 179 GLY A C 1
ATOM 1421 O O . GLY A 1 179 ? 5.672 -0.427 -18.297 1 93.38 179 GLY A O 1
ATOM 1422 N N . PHE A 1 180 ? 6.652 -2.238 -17.344 1 96.44 180 PHE A N 1
ATOM 1423 C CA . PHE A 1 180 ? 7.105 -1.425 -16.219 1 96.44 180 PHE A CA 1
ATOM 1424 C C . PHE A 1 180 ? 8.281 -0.546 -16.625 1 96.44 180 PHE A C 1
ATOM 1426 O O . PHE A 1 180 ? 9.156 -0.982 -17.375 1 96.44 180 PHE A O 1
ATOM 1433 N N . VAL A 1 181 ? 8.242 0.686 -16.141 1 96.25 181 VAL A N 1
ATOM 1434 C CA . VAL A 1 181 ? 9.305 1.641 -16.453 1 96.25 181 VAL A CA 1
ATOM 1435 C C . VAL A 1 181 ? 9.992 2.088 -15.156 1 96.25 181 VAL A C 1
ATOM 1437 O O . VAL A 1 181 ? 9.328 2.422 -14.172 1 96.25 181 VAL A O 1
ATOM 1440 N N . LEU A 1 182 ? 11.266 2.053 -15.211 1 94.75 182 LEU A N 1
ATOM 1441 C CA . LEU A 1 182 ? 12.055 2.518 -14.07 1 94.75 182 LEU A CA 1
ATOM 1442 C C . LEU A 1 182 ? 11.82 4.004 -13.82 1 94.75 182 LEU A C 1
ATOM 1444 O O . LEU A 1 182 ? 11.914 4.816 -14.742 1 94.75 182 LEU A O 1
ATOM 1448 N N . GLN A 1 183 ? 11.492 4.281 -12.578 1 92.62 183 GLN A N 1
ATOM 1449 C CA . GLN A 1 183 ? 11.375 5.68 -12.172 1 92.62 183 GLN A CA 1
ATOM 1450 C C . GLN A 1 183 ? 12.656 6.168 -11.508 1 92.62 183 GLN A C 1
ATOM 1452 O O . GLN A 1 183 ? 12.758 6.176 -10.281 1 92.62 183 GLN A O 1
ATOM 1457 N N . LYS A 1 184 ? 13.555 6.668 -12.266 1 87 184 LYS A N 1
ATOM 1458 C CA . LYS A 1 184 ? 14.914 6.98 -11.844 1 87 184 LYS A CA 1
ATOM 1459 C C . LYS A 1 184 ? 14.922 8.094 -10.797 1 87 184 LYS A C 1
ATOM 1461 O O . LYS A 1 184 ? 15.82 8.148 -9.953 1 87 184 LYS A O 1
ATOM 1466 N N . ASN A 1 185 ? 13.961 8.953 -10.805 1 87.19 185 ASN A N 1
ATOM 1467 C CA . ASN A 1 185 ? 13.961 10.094 -9.898 1 87.19 185 ASN A CA 1
ATOM 1468 C C . ASN A 1 185 ? 13.234 9.781 -8.594 1 87.19 185 ASN A C 1
ATOM 1470 O O . ASN A 1 185 ? 13 10.672 -7.777 1 87.19 185 ASN A O 1
ATOM 1474 N N . GLU A 1 186 ? 12.844 8.586 -8.484 1 90 186 GLU A N 1
ATOM 1475 C CA . GLU A 1 186 ? 12.164 8.18 -7.258 1 90 186 GLU A CA 1
ATOM 1476 C C . GLU A 1 186 ? 13.047 7.273 -6.41 1 90 186 GLU A C 1
ATOM 1478 O O . GLU A 1 186 ? 13.516 6.238 -6.887 1 90 186 GLU A O 1
ATOM 1483 N N . ASN A 1 187 ? 13.266 7.723 -5.145 1 89.94 187 ASN A N 1
ATOM 1484 C CA . ASN A 1 187 ? 14.102 6.973 -4.211 1 89.94 187 ASN A CA 1
ATOM 1485 C C . ASN A 1 187 ? 13.258 6.258 -3.158 1 89.94 187 ASN A C 1
ATOM 1487 O O . ASN A 1 187 ? 12.398 6.871 -2.525 1 89.94 187 ASN A O 1
ATOM 1491 N N . TYR A 1 188 ? 13.555 5.012 -3.08 1 92.38 188 TYR A N 1
ATOM 1492 C CA . TYR A 1 188 ? 12.875 4.219 -2.064 1 92.38 188 TYR A CA 1
ATOM 1493 C C . TYR A 1 188 ? 13.617 4.281 -0.732 1 92.38 188 TYR A C 1
ATOM 1495 O O . TYR A 1 188 ? 14.797 3.934 -0.652 1 92.38 188 TYR A O 1
ATOM 1503 N N . MET A 1 189 ? 12.922 4.816 0.305 1 94.12 189 MET A N 1
ATOM 1504 C CA . MET A 1 189 ? 13.508 4.898 1.641 1 94.12 189 MET A CA 1
ATOM 1505 C C . MET A 1 189 ? 12.68 4.102 2.646 1 94.12 189 MET A C 1
ATOM 1507 O O . MET A 1 189 ? 11.461 3.971 2.492 1 94.12 189 MET A O 1
ATOM 1511 N N . GLN A 1 190 ? 13.414 3.549 3.65 1 93.75 190 GLN A N 1
ATOM 1512 C CA . GLN A 1 190 ? 12.75 2.703 4.637 1 93.75 190 GLN A CA 1
ATOM 1513 C C . GLN A 1 190 ? 13.219 3.033 6.051 1 93.75 190 GLN A C 1
ATOM 1515 O O . GLN A 1 190 ? 14.398 3.336 6.266 1 93.75 190 GLN A O 1
ATOM 1520 N N . LEU A 1 191 ? 12.273 3.074 6.945 1 93 191 LEU A N 1
ATOM 1521 C CA . LEU A 1 191 ? 12.508 3.141 8.383 1 93 191 LEU A CA 1
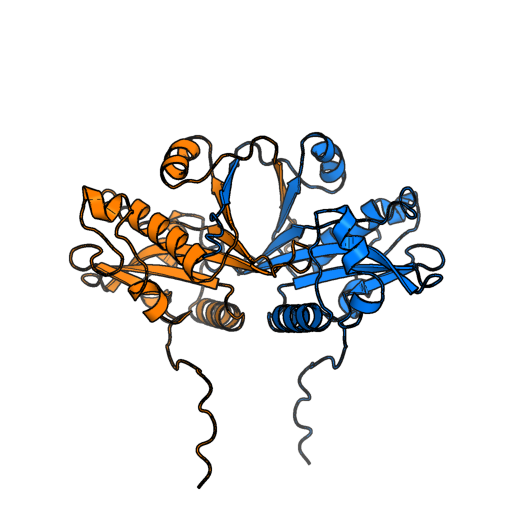ATOM 1522 C C . LEU A 1 191 ? 12.023 1.873 9.078 1 93 191 LEU A C 1
ATOM 1524 O O . LEU A 1 191 ? 10.844 1.519 8.969 1 93 191 LEU A O 1
ATOM 1528 N N . ARG A 1 192 ? 12.891 1.114 9.734 1 89.25 192 ARG A N 1
ATOM 1529 C CA . ARG A 1 192 ? 12.547 -0.097 10.469 1 89.25 192 ARG A CA 1
ATOM 1530 C C . ARG A 1 192 ? 12.484 0.174 11.969 1 89.25 192 ARG A C 1
ATOM 1532 O O . ARG A 1 192 ? 13.406 0.766 12.539 1 89.25 192 ARG A O 1
ATOM 1539 N N . TYR A 1 193 ? 11.328 -0.286 12.508 1 87.81 193 TYR A N 1
ATOM 1540 C CA . TYR A 1 193 ? 11.195 -0.093 13.945 1 87.81 193 TYR A CA 1
ATOM 1541 C C . TYR A 1 193 ? 11.922 -1.188 14.711 1 87.81 193 TYR A C 1
ATOM 1543 O O . TYR A 1 193 ? 11.922 -2.35 14.305 1 87.81 193 TYR A O 1
ATOM 1551 N N . GLU A 1 194 ? 12.781 -0.862 15.656 1 73.69 194 GLU A N 1
ATOM 1552 C CA . GLU A 1 194 ? 13.508 -1.842 16.453 1 73.69 194 GLU A CA 1
ATOM 1553 C C . GLU A 1 194 ? 12.562 -2.592 17.391 1 73.69 194 GLU A C 1
ATOM 1555 O O . GLU A 1 194 ? 11.633 -2.004 17.938 1 73.69 194 GLU A O 1
ATOM 1560 N N . ASN A 1 195 ? 12.133 -3.846 17.156 1 58.69 195 ASN A N 1
ATOM 1561 C CA . ASN A 1 195 ? 11.352 -4.641 18.094 1 58.69 195 ASN A CA 1
ATOM 1562 C C . ASN A 1 195 ? 11.953 -4.598 19.5 1 58.69 195 ASN A C 1
ATOM 1564 O O . ASN A 1 195 ? 13.102 -4.992 19.703 1 58.69 195 ASN A O 1
ATOM 1568 N N . LYS A 1 196 ? 11.688 -3.652 20.359 1 44.06 196 LYS A N 1
ATOM 1569 C CA . LYS A 1 196 ? 12.086 -3.916 21.734 1 44.06 196 LYS A CA 1
ATOM 1570 C C . LYS A 1 196 ? 11.375 -5.148 22.297 1 44.06 196 LYS A C 1
ATOM 1572 O O . LYS A 1 196 ? 10.148 -5.18 22.375 1 44.06 196 LYS A O 1
ATOM 1577 N N . ASP A 1 197 ? 11.57 -6.309 21.984 1 37 197 ASP A N 1
ATOM 1578 C CA . ASP A 1 197 ? 11.305 -7.418 22.891 1 37 197 ASP A CA 1
ATOM 1579 C C . ASP A 1 197 ? 11.516 -6.996 24.344 1 37 197 ASP A C 1
ATOM 1581 O O . ASP A 1 197 ? 12.641 -6.734 24.766 1 37 197 ASP A O 1
ATOM 1585 N N . HIS A 1 198 ? 10.875 -5.934 25.016 1 30.02 198 HIS A N 1
ATOM 1586 C CA . HIS A 1 198 ? 10.781 -6.309 26.422 1 30.02 198 HIS A CA 1
ATOM 1587 C C . HIS A 1 198 ? 9.898 -7.543 26.609 1 30.02 198 HIS A C 1
ATOM 1589 O O . HIS A 1 198 ? 8.922 -7.723 25.891 1 30.02 198 HIS A O 1
ATOM 1595 N N . MET B 1 1 ? -30.453 -9.07 33.031 1 27.31 1 MET B N 1
ATOM 1596 C CA . MET B 1 1 ? -30.688 -8.219 31.875 1 27.31 1 MET B CA 1
ATOM 1597 C C . MET B 1 1 ? -29.406 -8.008 31.078 1 27.31 1 MET B C 1
ATOM 1599 O O . MET B 1 1 ? -28.438 -7.445 31.594 1 27.31 1 MET B O 1
ATOM 1603 N N . SER B 1 2 ? -28.922 -8.82 30.125 1 26.94 2 SER B N 1
ATOM 1604 C CA . SER B 1 2 ? -27.594 -9.219 29.672 1 26.94 2 SER B CA 1
ATOM 1605 C C . SER B 1 2 ? -26.984 -8.172 28.75 1 26.94 2 SER B C 1
ATOM 1607 O O . SER B 1 2 ? -27.594 -7.816 27.734 1 26.94 2 SER B O 1
ATOM 1609 N N . LYS B 1 3 ? -26.109 -7.047 29.172 1 25.67 3 LYS B N 1
ATOM 1610 C CA . LYS B 1 3 ? -25.484 -5.879 28.562 1 25.67 3 LYS B CA 1
ATOM 1611 C C . LYS B 1 3 ? -24.672 -6.27 27.344 1 25.67 3 LYS B C 1
ATOM 1613 O O . LYS B 1 3 ? -23.688 -7.016 27.453 1 25.67 3 LYS B O 1
ATOM 1618 N N . LYS B 1 4 ? -25.312 -6.438 26.188 1 32.94 4 LYS B N 1
ATOM 1619 C CA . LYS B 1 4 ? -24.828 -6.746 24.844 1 32.94 4 LYS B CA 1
ATOM 1620 C C . LYS B 1 4 ? -23.594 -5.93 24.5 1 32.94 4 LYS B C 1
ATOM 1622 O O . LYS B 1 4 ? -23.547 -4.723 24.75 1 32.94 4 LYS B O 1
ATOM 1627 N N . SER B 1 5 ? -22.344 -6.402 24.391 1 31.27 5 SER B N 1
ATOM 1628 C CA . SER B 1 5 ? -20.969 -5.953 24.188 1 31.27 5 SER B CA 1
ATOM 1629 C C . SER B 1 5 ? -20.891 -4.93 23.062 1 31.27 5 SER B C 1
ATOM 1631 O O . SER B 1 5 ? -21.266 -5.215 21.938 1 31.27 5 SER B O 1
ATOM 1633 N N . SER B 1 6 ? -21.266 -3.604 23.219 1 33 6 SER B N 1
ATOM 1634 C CA . SER B 1 6 ? -21.281 -2.379 22.422 1 33 6 SER B CA 1
ATOM 1635 C C . SER B 1 6 ? -20.016 -2.26 21.562 1 33 6 SER B C 1
ATOM 1637 O O . SER B 1 6 ? -18.906 -2.178 22.094 1 33 6 SER B O 1
ATOM 1639 N N . GLY B 1 7 ? -19.781 -2.998 20.609 1 34.69 7 GLY B N 1
ATOM 1640 C CA . GLY B 1 7 ? -18.688 -2.998 19.656 1 34.69 7 GLY B CA 1
ATOM 1641 C C . GLY B 1 7 ? -18.125 -1.612 19.391 1 34.69 7 GLY B C 1
ATOM 1642 O O . GLY B 1 7 ? -18.844 -0.615 19.531 1 34.69 7 GLY B O 1
ATOM 1643 N N . LEU B 1 8 ? -16.906 -1.241 19.672 1 35.66 8 LEU B N 1
ATOM 1644 C CA . LEU B 1 8 ? -16.094 -0.044 19.516 1 35.66 8 LEU B CA 1
ATOM 1645 C C . LEU B 1 8 ? -16.438 0.692 18.234 1 35.66 8 LEU B C 1
ATOM 1647 O O . LEU B 1 8 ? -15.711 0.578 17.234 1 35.66 8 LEU B O 1
ATOM 1651 N N . HIS B 1 9 ? -17.547 0.597 17.578 1 40.19 9 HIS B N 1
ATOM 1652 C CA . HIS B 1 9 ? -18.031 1.498 16.547 1 40.19 9 HIS B CA 1
ATOM 1653 C C . HIS B 1 9 ? -17.812 2.957 16.922 1 40.19 9 HIS B C 1
ATOM 1655 O O . HIS B 1 9 ? -18.484 3.48 17.812 1 40.19 9 HIS B O 1
ATOM 1661 N N . CYS B 1 10 ? -16.688 3.492 17.203 1 40.56 10 CYS B N 1
ATOM 1662 C CA . CYS B 1 10 ? -16.547 4.926 17.453 1 40.56 10 CYS B CA 1
ATOM 1663 C C . CYS B 1 10 ? -17.375 5.727 16.453 1 40.56 10 CYS B C 1
ATOM 1665 O O . CYS B 1 10 ? -17.234 5.566 15.242 1 40.56 10 CYS B O 1
ATOM 1667 N N . ASP B 1 11 ? -18.547 6.035 16.594 1 49.97 11 ASP B N 1
ATOM 1668 C CA . ASP B 1 11 ? -19.484 7.02 16.047 1 49.97 11 ASP B CA 1
ATOM 1669 C C . ASP B 1 11 ? -18.734 8.211 15.453 1 49.97 11 ASP B C 1
ATOM 1671 O O . ASP B 1 11 ? -19.297 9.297 15.297 1 49.97 11 ASP B O 1
ATOM 1675 N N . SER B 1 12 ? -17.312 8.289 15.344 1 67.31 12 SER B N 1
ATOM 1676 C CA . SER B 1 12 ? -16.625 9.523 14.992 1 67.31 12 SER B CA 1
ATOM 1677 C C . SER B 1 12 ? -16.578 9.734 13.484 1 67.31 12 SER B C 1
ATOM 1679 O O . SER B 1 12 ? -16.688 8.773 12.719 1 67.31 12 SER B O 1
ATOM 1681 N N . GLU B 1 13 ? -17.062 10.828 12.945 1 90.94 13 GLU B N 1
ATOM 1682 C CA . GLU B 1 13 ? -16.969 11.375 11.594 1 90.94 13 GLU B CA 1
ATOM 1683 C C . GLU B 1 13 ? -15.523 11.492 11.141 1 90.94 13 GLU B C 1
ATOM 1685 O O . GLU B 1 13 ? -15.242 12.078 10.094 1 90.94 13 GLU B O 1
ATOM 1690 N N . TYR B 1 14 ? -14.656 10.852 11.969 1 95.38 14 TYR B N 1
ATOM 1691 C CA . TYR B 1 14 ? -13.242 10.82 11.617 1 95.38 14 TYR B CA 1
ATOM 1692 C C . TYR B 1 14 ? -12.867 9.492 10.977 1 95.38 14 TYR B C 1
ATOM 1694 O O . TYR B 1 14 ? -13.57 8.492 11.148 1 95.38 14 TYR B O 1
ATOM 1702 N N . LEU B 1 15 ? -11.781 9.523 10.211 1 96.12 15 LEU B N 1
ATOM 1703 C CA . LEU B 1 15 ? -11.328 8.344 9.484 1 96.12 15 LEU B CA 1
ATOM 1704 C C . LEU B 1 15 ? -10.852 7.266 10.445 1 96.12 15 LEU B C 1
ATOM 1706 O O . LEU B 1 15 ? -10.977 6.074 10.164 1 96.12 15 LEU B O 1
ATOM 1710 N N . PHE B 1 16 ? -10.266 7.621 11.57 1 95.69 16 PHE B N 1
ATOM 1711 C CA . PHE B 1 16 ? -9.836 6.723 12.633 1 95.69 16 PHE B CA 1
ATOM 1712 C C . PHE B 1 16 ? -9.945 7.402 13.992 1 95.69 16 PHE B C 1
ATOM 1714 O O . PHE B 1 16 ? -10.281 8.586 14.078 1 95.69 16 PHE B O 1
ATOM 1721 N N . ASP B 1 17 ? -9.727 6.676 15.102 1 94.31 17 ASP B N 1
ATOM 1722 C CA . ASP B 1 17 ? -9.883 7.191 16.453 1 94.31 17 ASP B CA 1
ATOM 1723 C C . ASP B 1 17 ? -8.828 8.242 16.766 1 94.31 17 ASP B C 1
ATOM 1725 O O . ASP B 1 17 ? -7.629 7.945 16.781 1 94.31 17 ASP B O 1
ATOM 1729 N N . ALA B 1 18 ? -9.273 9.445 17.078 1 94.75 18 ALA B N 1
ATOM 1730 C CA . ALA B 1 18 ? -8.375 10.57 17.328 1 94.75 18 ALA B CA 1
ATOM 1731 C C . ALA B 1 18 ? -7.52 10.32 18.562 1 94.75 18 ALA B C 1
ATOM 1733 O O . ALA B 1 18 ? -6.465 10.938 18.734 1 94.75 18 ALA B O 1
ATOM 1734 N N . GLU B 1 19 ? -7.91 9.477 19.406 1 94.62 19 GLU B N 1
ATOM 1735 C CA . GLU B 1 19 ? -7.188 9.195 20.641 1 94.62 19 GLU B CA 1
ATOM 1736 C C . GLU B 1 19 ? -5.812 8.594 20.359 1 94.62 19 GLU B C 1
ATOM 1738 O O . GLU B 1 19 ? -4.875 8.781 21.141 1 94.62 19 GLU B O 1
ATOM 1743 N N . ILE B 1 20 ? -5.727 7.945 19.281 1 95.44 20 ILE B N 1
ATOM 1744 C CA . ILE B 1 20 ? -4.457 7.328 18.906 1 95.44 20 ILE B CA 1
ATOM 1745 C C . ILE B 1 20 ? -3.391 8.406 18.75 1 95.44 20 ILE B C 1
ATOM 1747 O O . ILE B 1 20 ? -2.238 8.211 19.141 1 95.44 20 ILE B O 1
ATOM 1751 N N . LEU B 1 21 ? -3.75 9.547 18.172 1 96.75 21 LEU B N 1
ATOM 1752 C CA . LEU B 1 21 ? -2.818 10.648 17.969 1 96.75 21 LEU B CA 1
ATOM 1753 C C . LEU B 1 21 ? -2.42 11.281 19.297 1 96.75 21 LEU B C 1
ATOM 1755 O O . LEU B 1 21 ? -1.245 11.586 19.516 1 96.75 21 LEU B O 1
ATOM 1759 N N . LYS B 1 22 ? -3.33 11.422 20.172 1 94.5 22 LYS B N 1
ATOM 1760 C CA . LYS B 1 22 ? -3.098 12.086 21.453 1 94.5 22 LYS B CA 1
ATOM 1761 C C . LYS B 1 22 ? -2.121 11.289 22.312 1 94.5 22 LYS B C 1
ATOM 1763 O O . LYS B 1 22 ? -1.424 11.859 23.156 1 94.5 22 LYS B O 1
ATOM 1768 N N . ARG B 1 23 ? -2.021 10.016 22.047 1 95.06 23 ARG B N 1
ATOM 1769 C CA . ARG B 1 23 ? -1.223 9.133 22.891 1 95.06 23 ARG B CA 1
ATOM 1770 C C . ARG B 1 23 ? 0.198 9 22.344 1 95.06 23 ARG B C 1
ATOM 1772 O O . ARG B 1 23 ? 1.048 8.359 22.969 1 95.06 23 ARG B O 1
ATOM 1779 N N . LEU B 1 24 ? 0.425 9.594 21.25 1 95.81 24 LEU B N 1
ATOM 1780 C CA . LEU B 1 24 ? 1.758 9.477 20.656 1 95.81 24 LEU B CA 1
ATOM 1781 C C . LEU B 1 24 ? 2.799 10.156 21.547 1 95.81 24 LEU B C 1
ATOM 1783 O O . LEU B 1 24 ? 2.549 11.234 22.078 1 95.81 24 LEU B O 1
ATOM 1787 N N . ASP B 1 25 ? 3.932 9.523 21.719 1 93.75 25 ASP B N 1
ATOM 1788 C CA . ASP B 1 25 ? 5.016 10.047 22.547 1 93.75 25 ASP B CA 1
ATOM 1789 C C . ASP B 1 25 ? 5.992 10.867 21.719 1 93.75 25 ASP B C 1
ATOM 1791 O O . ASP B 1 25 ? 6.797 10.312 20.969 1 93.75 25 ASP B O 1
ATOM 1795 N N . PHE B 1 26 ? 5.973 12.164 21.875 1 93.75 26 PHE B N 1
ATOM 1796 C CA . PHE B 1 26 ? 6.797 13.078 21.078 1 93.75 26 PHE B CA 1
ATOM 1797 C C . PHE B 1 26 ? 8.078 13.43 21.828 1 93.75 26 PHE B C 1
ATOM 1799 O O . PHE B 1 26 ? 8.891 14.219 21.328 1 93.75 26 PHE B O 1
ATOM 1806 N N . THR B 1 27 ? 8.398 12.867 22.938 1 91.25 27 THR B N 1
ATOM 1807 C CA . THR B 1 27 ? 9.477 13.266 23.828 1 91.25 27 THR B CA 1
ATOM 1808 C C . THR B 1 27 ? 10.82 13.242 23.109 1 91.25 27 THR B C 1
ATOM 1810 O O . THR B 1 27 ? 11.672 14.102 23.344 1 91.25 27 THR B O 1
ATOM 1813 N N . ASP B 1 28 ? 11.055 12.289 22.188 1 88.69 28 ASP B N 1
ATOM 1814 C CA . ASP B 1 28 ? 12.359 12.125 21.547 1 88.69 28 ASP B CA 1
ATOM 1815 C C . ASP B 1 28 ? 12.367 12.719 20.141 1 88.69 28 ASP B C 1
ATOM 1817 O O . ASP B 1 28 ? 13.336 12.555 19.406 1 88.69 28 ASP B O 1
ATOM 1821 N N . THR B 1 29 ? 11.32 13.445 19.781 1 90.5 29 THR B N 1
ATOM 1822 C CA . THR B 1 29 ? 11.227 14.016 18.453 1 90.5 29 THR B CA 1
ATOM 1823 C C . THR B 1 29 ? 11.953 15.359 18.391 1 90.5 29 THR B C 1
ATOM 1825 O O . THR B 1 29 ? 12.102 16.047 19.406 1 90.5 29 THR B O 1
ATOM 1828 N N . SER B 1 30 ? 12.422 15.695 17.219 1 87.56 30 SER B N 1
ATOM 1829 C CA . SER B 1 30 ? 13.086 16.984 17 1 87.56 30 SER B CA 1
ATOM 1830 C C . SER B 1 30 ? 12.117 18.141 17.203 1 87.56 30 SER B C 1
ATOM 1832 O O . SER B 1 30 ? 12.492 19.188 17.75 1 87.56 30 SER B O 1
ATOM 1834 N N . CYS B 1 31 ? 10.883 18.047 16.734 1 82.81 31 CYS B N 1
ATOM 1835 C CA . CYS B 1 31 ? 9.883 19.094 16.875 1 82.81 31 CYS B CA 1
ATOM 1836 C C . CYS B 1 31 ? 9.68 19.469 18.344 1 82.81 31 CYS B C 1
ATOM 1838 O O . CYS B 1 31 ? 9.555 20.641 18.688 1 82.81 31 CYS B O 1
ATOM 1840 N N . TRP B 1 32 ? 9.656 18.5 19.109 1 81.94 32 TRP B N 1
ATOM 1841 C CA . TRP B 1 32 ? 9.469 18.75 20.547 1 81.94 32 TRP B CA 1
ATOM 1842 C C . TRP B 1 32 ? 10.734 19.344 21.156 1 81.94 32 TRP B C 1
ATOM 1844 O O . TRP B 1 32 ? 10.68 20.375 21.828 1 81.94 32 TRP B O 1
ATOM 1854 N N . LYS B 1 33 ? 11.875 18.719 20.938 1 85.06 33 LYS B N 1
ATOM 1855 C CA . LYS B 1 33 ? 13.133 19.094 21.578 1 85.06 33 LYS B CA 1
ATOM 1856 C C . LYS B 1 33 ? 13.57 20.5 21.156 1 85.06 33 LYS B C 1
ATOM 1858 O O . LYS B 1 33 ? 14.078 21.266 21.969 1 85.06 33 LYS B O 1
ATOM 1863 N N . LYS B 1 34 ? 13.266 20.812 19.984 1 85.31 34 LYS B N 1
ATOM 1864 C CA . LYS B 1 34 ? 13.789 22.078 19.469 1 85.31 34 LYS B CA 1
ATOM 1865 C C . LYS B 1 34 ? 12.734 23.172 19.531 1 85.31 34 LYS B C 1
ATOM 1867 O O . LYS B 1 34 ? 13.062 24.344 19.766 1 85.31 34 LYS B O 1
ATOM 1872 N N . ASN B 1 35 ? 11.469 22.797 19.391 1 86.94 35 ASN B N 1
ATOM 1873 C CA . ASN B 1 35 ? 10.461 23.844 19.203 1 86.94 35 ASN B CA 1
ATOM 1874 C C . ASN B 1 35 ? 9.258 23.641 20.125 1 86.94 35 ASN B C 1
ATOM 1876 O O . ASN B 1 35 ? 8.32 24.422 20.094 1 86.94 35 ASN B O 1
ATOM 1880 N N . ASN B 1 36 ? 9.273 22.562 20.938 1 90.19 36 ASN B N 1
ATOM 1881 C CA . ASN B 1 36 ? 8.18 22.219 21.844 1 90.19 36 ASN B CA 1
ATOM 1882 C C . ASN B 1 36 ? 6.863 22.078 21.094 1 90.19 36 ASN B C 1
ATOM 1884 O O . ASN B 1 36 ? 5.824 22.547 21.547 1 90.19 36 ASN B O 1
ATOM 1888 N N . ILE B 1 37 ? 6.949 21.562 19.938 1 92.75 37 ILE B N 1
ATOM 1889 C CA . ILE B 1 37 ? 5.785 21.328 19.078 1 92.75 37 ILE B CA 1
ATOM 1890 C C . ILE B 1 37 ? 5.457 19.844 19.047 1 92.75 37 ILE B C 1
ATOM 1892 O O . ILE B 1 37 ? 6.359 19 19 1 92.75 37 ILE B O 1
ATOM 1896 N N . SER B 1 38 ? 4.191 19.531 19.172 1 94.88 38 SER B N 1
ATOM 1897 C CA . SER B 1 38 ? 3.678 18.172 19.109 1 94.88 38 SER B CA 1
ATOM 1898 C C . SER B 1 38 ? 2.244 18.141 18.578 1 94.88 38 SER B C 1
ATOM 1900 O O . SER B 1 38 ? 1.673 19.188 18.266 1 94.88 38 SER B O 1
ATOM 1902 N N . VAL B 1 39 ? 1.727 16.938 18.484 1 95.62 39 VAL B N 1
ATOM 1903 C CA . VAL B 1 39 ? 0.349 16.781 18.031 1 95.62 39 VAL B CA 1
ATOM 1904 C C . VAL B 1 39 ? -0.6 17.484 19 1 95.62 39 VAL B C 1
ATOM 1906 O O . VAL B 1 39 ? -1.622 18.031 18.594 1 95.62 39 VAL B O 1
ATOM 1909 N N . ASN B 1 40 ? -0.279 17.469 20.266 1 94.56 40 ASN B N 1
ATOM 1910 C CA . ASN B 1 40 ? -1.125 18.062 21.297 1 94.56 40 ASN B CA 1
ATOM 1911 C C . ASN B 1 40 ? -0.858 19.562 21.438 1 94.56 40 ASN B C 1
ATOM 1913 O O . ASN B 1 40 ? -1.647 20.281 22.047 1 94.56 40 ASN B O 1
ATOM 1917 N N . SER B 1 41 ? 0.216 20.031 20.875 1 94.69 41 SER B N 1
ATOM 1918 C CA . SER B 1 41 ? 0.607 21.438 20.859 1 94.69 41 SER B CA 1
ATOM 1919 C C . SER B 1 41 ? 1.246 21.812 19.531 1 94.69 41 SER B C 1
ATOM 1921 O O . SER B 1 41 ? 2.428 22.172 19.469 1 94.69 41 SER B O 1
ATOM 1923 N N . PRO B 1 42 ? 0.516 21.875 18.469 1 95.5 42 PRO B N 1
ATOM 1924 C CA . PRO B 1 42 ? 1.082 22.062 17.125 1 95.5 42 PRO B CA 1
ATOM 1925 C C . PRO B 1 42 ? 1.366 23.531 16.812 1 95.5 42 PRO B C 1
ATOM 1927 O O . PRO B 1 42 ? 2.008 23.828 15.797 1 95.5 42 PRO B O 1
ATOM 1930 N N . GLY B 1 43 ? 0.945 24.438 17.594 1 92.88 43 GLY B N 1
ATOM 1931 C CA . GLY B 1 43 ? 1.062 25.859 17.344 1 92.88 43 GLY B CA 1
ATOM 1932 C C . GLY B 1 43 ? -0.253 26.609 17.484 1 92.88 43 GLY B C 1
ATOM 1933 O O . GLY B 1 43 ? -1.306 25.984 17.656 1 92.88 43 GLY B O 1
ATOM 1934 N N . GLU B 1 44 ? -0.184 27.875 17.453 1 92.69 44 GLU B N 1
ATOM 1935 C CA . GLU B 1 44 ? -1.368 28.703 17.656 1 92.69 44 GLU B CA 1
ATOM 1936 C C . GLU B 1 44 ? -2.404 28.469 16.562 1 92.69 44 GLU B C 1
ATOM 1938 O O . GLU B 1 44 ? -2.066 28.422 15.383 1 92.69 44 GLU B O 1
ATOM 1943 N N . ASN B 1 45 ? -3.641 28.281 16.906 1 95.38 45 ASN B N 1
ATOM 1944 C CA . ASN B 1 45 ? -4.797 28.125 16.016 1 95.38 45 ASN B CA 1
ATOM 1945 C C . ASN B 1 45 ? -4.668 26.891 15.133 1 95.38 45 ASN B C 1
ATOM 1947 O O . ASN B 1 45 ? -5.207 26.875 14.023 1 95.38 45 ASN B O 1
ATOM 1951 N N . LEU B 1 46 ? -3.82 25.969 15.539 1 97 46 LEU B N 1
ATOM 1952 C CA . LEU B 1 46 ? -3.662 24.75 14.766 1 97 46 LEU B CA 1
ATOM 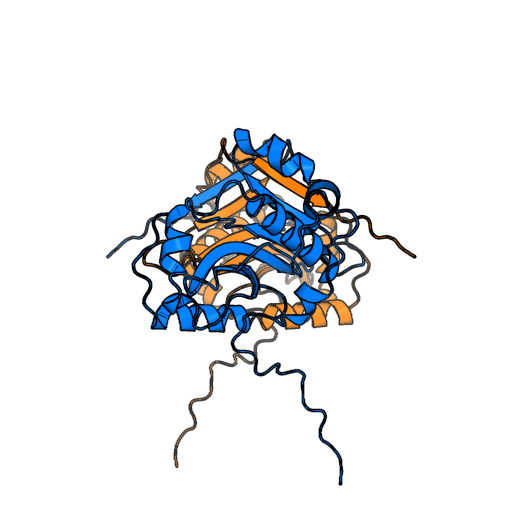1953 C C . LEU B 1 46 ? -4.133 23.531 15.562 1 97 46 LEU B C 1
ATOM 1955 O O . LEU B 1 46 ? -4.004 23.5 16.797 1 97 46 LEU B O 1
ATOM 1959 N N . LYS B 1 47 ? -4.719 22.625 14.898 1 97.56 47 LYS B N 1
ATOM 1960 C CA . LYS B 1 47 ? -5.16 21.359 15.477 1 97.56 47 LYS B CA 1
ATOM 1961 C C . LYS B 1 47 ? -4.762 20.172 14.586 1 97.56 47 LYS B C 1
ATOM 1963 O O . LYS B 1 47 ? -4.93 20.234 13.367 1 97.56 47 LYS B O 1
ATOM 1968 N N . VAL B 1 48 ? -4.137 19.156 15.195 1 97.88 48 VAL B N 1
ATOM 1969 C CA . VAL B 1 48 ? -3.803 17.938 14.477 1 97.88 48 VAL B CA 1
ATOM 1970 C C . VAL B 1 48 ? -4.855 16.859 14.758 1 97.88 48 VAL B C 1
ATOM 1972 O O . VAL B 1 48 ? -5.156 16.562 15.914 1 97.88 48 VAL B O 1
ATOM 1975 N N . ARG B 1 49 ? -5.41 16.312 13.727 1 98.06 49 ARG B N 1
ATOM 1976 C CA . ARG B 1 49 ? -6.508 15.367 13.867 1 98.06 49 ARG B CA 1
ATOM 1977 C C . ARG B 1 49 ? -6.594 14.438 12.664 1 98.06 49 ARG B C 1
ATOM 1979 O O . ARG B 1 49 ? -5.945 14.68 11.641 1 98.06 49 ARG B O 1
ATOM 1986 N N . PRO B 1 50 ? -7.371 13.305 12.805 1 98 50 PRO B N 1
ATOM 1987 C CA . PRO B 1 50 ? -7.629 12.492 11.617 1 98 50 PRO B CA 1
ATOM 1988 C C . PRO B 1 50 ? -8.484 13.211 10.578 1 98 50 PRO B C 1
ATOM 1990 O O . PRO B 1 50 ? -9.148 14.195 10.898 1 98 50 PRO B O 1
ATOM 1993 N N . LEU B 1 51 ? -8.375 12.766 9.391 1 97.06 51 LEU B N 1
ATOM 1994 C CA . LEU B 1 51 ? -9.258 13.258 8.336 1 97.06 51 LEU B CA 1
ATOM 1995 C C . LEU B 1 51 ? -10.719 13.102 8.734 1 97.06 51 LEU B C 1
ATOM 1997 O O . LEU B 1 51 ? -11.109 12.062 9.281 1 97.06 51 LEU B O 1
ATOM 2001 N N . HIS B 1 52 ? -11.445 14.117 8.5 1 96.31 52 HIS B N 1
ATOM 2002 C CA . HIS B 1 52 ? -12.875 14.156 8.773 1 96.31 52 HIS B CA 1
ATOM 2003 C C . HIS B 1 52 ? -13.688 14.055 7.484 1 96.31 52 HIS B C 1
ATOM 2005 O O . HIS B 1 52 ? -13.273 14.578 6.449 1 96.31 52 HIS B O 1
ATOM 2011 N N . ILE B 1 53 ? -14.891 13.422 7.625 1 94.38 53 ILE B N 1
ATOM 2012 C CA . ILE B 1 53 ? -15.703 13.172 6.441 1 94.38 53 ILE B CA 1
ATOM 2013 C C . ILE B 1 53 ? -16.141 14.5 5.82 1 94.38 53 ILE B C 1
ATOM 2015 O O . ILE B 1 53 ? -16.359 14.578 4.609 1 94.38 53 ILE B O 1
ATOM 2019 N N . MET B 1 54 ? -16.141 15.602 6.566 1 93.62 54 MET B N 1
ATOM 2020 C CA . MET B 1 54 ? -16.609 16.891 6.078 1 93.62 54 MET B CA 1
ATOM 2021 C C . MET B 1 54 ? -15.445 17.781 5.684 1 93.62 54 MET B C 1
ATOM 2023 O O . MET B 1 54 ? -15.625 18.969 5.406 1 93.62 54 MET B O 1
ATOM 2027 N N . ASP B 1 55 ? -14.273 17.234 5.578 1 94 55 ASP B N 1
ATOM 2028 C CA . ASP B 1 55 ? -13.102 18.062 5.293 1 94 55 ASP B CA 1
ATOM 2029 C C . ASP B 1 55 ? -13.109 18.562 3.85 1 94 55 ASP B C 1
ATOM 2031 O O . ASP B 1 55 ? -12.367 19.469 3.496 1 94 55 ASP B O 1
ATOM 2035 N N . HIS B 1 56 ? -13.953 17.891 3.08 1 90.5 56 HIS B N 1
ATOM 2036 C CA . HIS B 1 56 ? -14.148 18.453 1.75 1 90.5 56 HIS B CA 1
ATOM 2037 C C . HIS B 1 56 ? -14.562 19.922 1.83 1 90.5 56 HIS B C 1
ATOM 2039 O O . HIS B 1 56 ? -14.148 20.734 0.994 1 90.5 56 HIS B O 1
ATOM 2045 N N . HIS B 1 57 ? -15.328 20.297 2.824 1 91.56 57 HIS B N 1
ATOM 2046 C CA . HIS B 1 57 ? -15.828 21.656 3.02 1 91.56 57 HIS B CA 1
ATOM 2047 C C . HIS B 1 57 ? -14.789 22.531 3.711 1 91.56 57 HIS B C 1
ATOM 2049 O O . HIS B 1 57 ? -15 23.734 3.871 1 91.56 57 HIS B O 1
ATOM 2055 N N . LYS B 1 58 ? -13.734 21.984 4.055 1 93.88 58 LYS B N 1
ATOM 2056 C CA . LYS B 1 58 ? -12.648 22.734 4.676 1 93.88 58 LYS B CA 1
ATOM 2057 C C . LYS B 1 58 ? -11.438 22.828 3.75 1 93.88 58 LYS B C 1
ATOM 2059 O O . LYS B 1 58 ? -10.297 22.75 4.207 1 93.88 58 LYS B O 1
ATOM 2064 N N . GLU B 1 59 ? -11.703 22.75 2.467 1 90.19 59 GLU B N 1
ATOM 2065 C CA . GLU B 1 59 ? -10.75 23 1.387 1 90.19 59 GLU B CA 1
ATOM 2066 C C . GLU B 1 59 ? -9.695 21.906 1.318 1 90.19 59 GLU B C 1
ATOM 2068 O O . GLU B 1 59 ? -8.547 22.172 0.946 1 90.19 59 GLU B O 1
ATOM 2073 N N . TYR B 1 60 ? -10.047 20.766 1.765 1 92.12 60 TYR B N 1
ATOM 2074 C CA . TYR B 1 60 ? -9.117 19.641 1.683 1 92.12 60 TYR B CA 1
ATOM 2075 C C . TYR B 1 60 ? -8.703 19.391 0.239 1 92.12 60 TYR B C 1
ATOM 2077 O O . TYR B 1 60 ? -7.52 19.203 -0.049 1 92.12 60 TYR B O 1
ATOM 2085 N N . PRO B 1 61 ? -9.672 19.438 -0.705 1 87.62 61 PRO B N 1
ATOM 2086 C CA . PRO B 1 61 ? -9.242 19.234 -2.092 1 87.62 61 PRO B CA 1
ATOM 2087 C C . PRO B 1 61 ? -8.25 20.297 -2.568 1 87.62 61 PRO B C 1
ATOM 2089 O O . PRO B 1 61 ? -7.32 19.984 -3.314 1 87.62 61 PRO B O 1
ATOM 2092 N N . ALA B 1 62 ? -8.438 21.469 -2.164 1 86.69 62 ALA B N 1
ATOM 2093 C CA . ALA B 1 62 ? -7.52 22.547 -2.523 1 86.69 62 ALA B CA 1
ATOM 2094 C C . ALA B 1 62 ? -6.133 22.297 -1.934 1 86.69 62 ALA B C 1
ATOM 2096 O O . ALA B 1 62 ? -5.117 22.547 -2.59 1 86.69 62 ALA B O 1
ATOM 2097 N N . LEU B 1 63 ? -6.051 21.875 -0.729 1 91.12 63 LEU B N 1
ATOM 2098 C CA . LEU B 1 63 ? -4.789 21.516 -0.098 1 91.12 63 LEU B CA 1
ATOM 2099 C C . LEU B 1 63 ? -4.066 20.438 -0.904 1 91.12 63 LEU B C 1
ATOM 2101 O O . LEU B 1 63 ? -2.875 20.562 -1.194 1 91.12 63 LEU B O 1
ATOM 2105 N N . MET B 1 64 ? -4.84 19.406 -1.328 1 88.88 64 MET B N 1
ATOM 2106 C CA . MET B 1 64 ? -4.262 18.281 -2.055 1 88.88 64 MET B CA 1
ATOM 2107 C C . MET B 1 64 ? -3.777 18.703 -3.436 1 88.88 64 MET B C 1
ATOM 2109 O O . MET B 1 64 ? -2.828 18.141 -3.971 1 88.88 64 MET B O 1
ATOM 2113 N N . SER B 1 65 ? -4.355 19.734 -3.953 1 84.81 65 SER B N 1
ATOM 2114 C CA . SER B 1 65 ? -3.992 20.234 -5.273 1 84.81 65 SER B CA 1
ATOM 2115 C C . SER B 1 65 ? -2.586 20.828 -5.277 1 84.81 65 SER B C 1
ATOM 2117 O O . SER B 1 65 ? -1.981 21 -6.336 1 84.81 65 SER B O 1
ATOM 2119 N N . GLU B 1 66 ? -2.055 21.109 -4.086 1 84.19 66 GLU B N 1
ATOM 2120 C CA . GLU B 1 66 ? -0.673 21.578 -3.994 1 84.19 66 GLU B CA 1
ATOM 2121 C C . GLU B 1 66 ? 0.308 20.453 -4.344 1 84.19 66 GLU B C 1
ATOM 2123 O O . GLU B 1 66 ? 1.473 20.719 -4.648 1 84.19 66 GLU B O 1
ATOM 2128 N N . LEU B 1 67 ? -0.086 19.188 -4.203 1 79.5 67 LEU B N 1
ATOM 2129 C CA . LEU B 1 67 ? 0.744 18.047 -4.559 1 79.5 67 LEU B CA 1
ATOM 2130 C C . LEU B 1 67 ? 0.618 17.719 -6.047 1 79.5 67 LEU B C 1
ATOM 2132 O O . LEU B 1 67 ? 1.623 17.484 -6.723 1 79.5 67 LEU B O 1
ATOM 2136 N N . THR B 1 68 ? -0.529 17.422 -6.418 1 69.88 68 THR B N 1
ATOM 2137 C CA . THR B 1 68 ? -0.823 16.984 -7.781 1 69.88 68 THR B CA 1
ATOM 2138 C C . THR B 1 68 ? -2.076 17.672 -8.312 1 69.88 68 THR B C 1
ATOM 2140 O O . THR B 1 68 ? -2.781 18.359 -7.559 1 69.88 68 THR B O 1
ATOM 2143 N N . VAL B 1 69 ? -2.172 17.703 -9.648 1 63.31 69 VAL B N 1
ATOM 2144 C CA . VAL B 1 69 ? -3.406 18.203 -10.242 1 63.31 69 VAL B CA 1
ATOM 2145 C C . VAL B 1 69 ? -4.598 17.406 -9.711 1 63.31 69 VAL B C 1
ATOM 2147 O O . VAL B 1 69 ? -4.617 16.172 -9.805 1 63.31 69 VAL B O 1
ATOM 2150 N N . VAL B 1 70 ? -5.23 18.031 -8.758 1 58.81 70 VAL B N 1
ATOM 2151 C CA . VAL B 1 70 ? -6.426 17.359 -8.25 1 58.81 70 VAL B CA 1
ATOM 2152 C C . VAL B 1 70 ? -7.625 17.719 -9.125 1 58.81 70 VAL B C 1
ATOM 2154 O O . VAL B 1 70 ? -7.77 18.859 -9.562 1 58.81 70 VAL B O 1
ATOM 2157 N N . GLY B 1 71 ? -8.227 16.578 -9.672 1 62.28 71 GLY B N 1
ATOM 2158 C CA . GLY B 1 71 ? -9.461 16.859 -10.391 1 62.28 71 GLY B CA 1
ATOM 2159 C C . GLY B 1 71 ? -10.562 17.391 -9.5 1 62.28 71 GLY B C 1
ATOM 2160 O O . GLY B 1 71 ? -10.352 17.625 -8.305 1 62.28 71 GLY B O 1
ATOM 2161 N N . ASP B 1 72 ? -11.656 17.828 -10.094 1 66.38 72 ASP B N 1
ATOM 2162 C CA . ASP B 1 72 ? -12.852 18.266 -9.375 1 66.38 72 ASP B CA 1
ATOM 2163 C C . ASP B 1 72 ? -13.508 17.109 -8.633 1 66.38 72 ASP B C 1
ATOM 2165 O O . ASP B 1 72 ? -14.195 16.281 -9.234 1 66.38 72 ASP B O 1
ATOM 2169 N N . VAL B 1 73 ? -13.078 16.969 -7.402 1 72.19 73 VAL B N 1
ATOM 2170 C CA . VAL B 1 73 ? -13.719 15.922 -6.605 1 72.19 73 VAL B CA 1
ATOM 2171 C C . VAL B 1 73 ? -14.977 16.484 -5.934 1 72.19 73 VAL B C 1
ATOM 2173 O O . VAL B 1 73 ? -14.891 17.422 -5.137 1 72.19 73 VAL B O 1
ATOM 2176 N N . SER B 1 74 ? -16.062 15.93 -6.32 1 81.94 74 SER B N 1
ATOM 2177 C CA . SER B 1 74 ? -17.312 16.328 -5.676 1 81.94 74 SER B CA 1
ATOM 2178 C C . SER B 1 74 ? -17.375 15.859 -4.23 1 81.94 74 SER B C 1
ATOM 2180 O O . SER B 1 74 ? -16.609 14.969 -3.834 1 81.94 74 SER B O 1
ATOM 2182 N N . ASP B 1 75 ? -18.203 16.469 -3.547 1 86.19 75 ASP B N 1
ATOM 2183 C CA . ASP B 1 75 ? -18.422 16.094 -2.154 1 86.19 75 ASP B CA 1
ATOM 2184 C C . ASP B 1 75 ? -18.859 14.633 -2.043 1 86.19 75 ASP B C 1
ATOM 2186 O O . ASP B 1 75 ? -18.406 13.906 -1.157 1 86.19 75 ASP B O 1
ATOM 2190 N N . GLU B 1 76 ? -19.656 14.266 -2.896 1 87 76 GLU B N 1
ATOM 2191 C CA . GLU B 1 76 ? -20.172 12.898 -2.895 1 87 76 GLU B CA 1
ATOM 2192 C C . GLU B 1 76 ? -19.047 11.883 -3.117 1 87 76 GLU B C 1
ATOM 2194 O O . GLU B 1 76 ? -18.984 10.867 -2.424 1 87 76 GLU B O 1
ATOM 2199 N N . LYS B 1 77 ? -18.25 12.18 -4.059 1 85.44 77 LYS B N 1
ATOM 2200 C CA . LYS B 1 77 ? -17.125 11.289 -4.348 1 85.44 77 LYS B CA 1
ATOM 2201 C C . LYS B 1 77 ? -16.156 11.219 -3.172 1 85.44 77 LYS B C 1
ATOM 2203 O O . LYS B 1 77 ? -15.633 10.148 -2.857 1 85.44 77 LYS B O 1
ATOM 2208 N N . PHE B 1 78 ? -16 12.383 -2.574 1 88.69 78 PHE B N 1
ATOM 2209 C CA . PHE B 1 78 ? -15.133 12.453 -1.408 1 88.69 78 PHE B CA 1
ATOM 2210 C C . PHE B 1 78 ? -15.672 11.578 -0.281 1 88.69 78 PHE B C 1
ATOM 2212 O O . PHE B 1 78 ? -14.93 10.773 0.297 1 88.69 78 PHE B O 1
ATOM 2219 N N . GLN B 1 79 ? -16.922 11.664 -0.042 1 89.44 79 GLN B N 1
ATOM 2220 C CA . GLN B 1 79 ? -17.531 10.922 1.053 1 89.44 79 GLN B CA 1
ATOM 2221 C C . GLN B 1 79 ? -17.531 9.422 0.766 1 89.44 79 GLN B C 1
ATOM 2223 O O . GLN B 1 79 ? -17.312 8.609 1.672 1 89.44 79 GLN B O 1
ATOM 2228 N N . THR B 1 80 ? -17.766 9.125 -0.439 1 88.69 80 THR B N 1
ATOM 2229 C CA . THR B 1 80 ? -17.75 7.719 -0.827 1 88.69 80 THR B CA 1
ATOM 2230 C C . THR B 1 80 ? -16.375 7.113 -0.598 1 88.69 80 THR B C 1
ATOM 2232 O O . THR B 1 80 ? -16.25 6.047 0.008 1 88.69 80 THR B O 1
ATOM 2235 N N . ARG B 1 81 ? -15.414 7.824 -1.092 1 89.12 81 ARG B N 1
ATOM 2236 C CA . ARG B 1 81 ? -14.047 7.352 -0.912 1 89.12 81 ARG B CA 1
ATOM 2237 C C . ARG B 1 81 ? -13.68 7.281 0.567 1 89.12 81 ARG B C 1
ATOM 2239 O O . ARG B 1 81 ? -13.039 6.328 1.009 1 89.12 81 ARG B O 1
ATOM 2246 N N . PHE B 1 82 ? -14.078 8.281 1.267 1 91.62 82 PHE B N 1
ATOM 2247 C CA . PHE B 1 82 ? -13.836 8.312 2.705 1 91.62 82 PHE B CA 1
ATOM 2248 C C . PHE B 1 82 ? -14.406 7.062 3.371 1 91.62 82 PHE B C 1
ATOM 2250 O O . PHE B 1 82 ? -13.727 6.414 4.168 1 91.62 82 PHE B O 1
ATOM 2257 N N . LYS B 1 83 ? -15.562 6.742 3.045 1 91.56 83 LYS B N 1
ATOM 2258 C CA . LYS B 1 83 ? -16.234 5.59 3.641 1 91.56 83 LYS B CA 1
ATOM 2259 C C . LYS B 1 83 ? -15.539 4.289 3.24 1 91.56 83 LYS B C 1
ATOM 2261 O O . LYS B 1 83 ? -15.438 3.361 4.047 1 91.56 83 LYS B O 1
ATOM 2266 N N . GLU B 1 84 ? -15.109 4.223 2.021 1 89.94 84 GLU B N 1
ATOM 2267 C CA . GLU B 1 84 ? -14.352 3.061 1.569 1 89.94 84 GLU B CA 1
ATOM 2268 C C . GLU B 1 84 ? -13.078 2.879 2.393 1 89.94 84 GLU B C 1
ATOM 2270 O O . GLU B 1 84 ? -12.766 1.766 2.82 1 89.94 84 GLU B O 1
ATOM 2275 N N . MET B 1 85 ? -12.438 3.943 2.568 1 91.94 85 MET B N 1
ATOM 2276 C CA . MET B 1 85 ? -11.195 3.906 3.326 1 91.94 85 MET B CA 1
ATOM 2277 C C . MET B 1 85 ? -11.453 3.539 4.785 1 91.94 85 MET B C 1
ATOM 2279 O O . MET B 1 85 ? -10.727 2.723 5.359 1 91.94 85 MET B O 1
ATOM 2283 N N . ARG B 1 86 ? -12.438 4.129 5.262 1 92.56 86 ARG B N 1
ATOM 2284 C CA . ARG B 1 86 ? -12.773 3.891 6.66 1 92.56 86 ARG B CA 1
ATOM 2285 C C . ARG B 1 86 ? -13.148 2.432 6.895 1 92.56 86 ARG B C 1
ATOM 2287 O O . ARG B 1 86 ? -12.891 1.884 7.969 1 92.56 86 ARG B O 1
ATOM 2294 N N . SER B 1 87 ? -13.695 1.795 5.953 1 91.38 87 SER B N 1
ATOM 2295 C CA . SER B 1 87 ? -14.156 0.416 6.082 1 91.38 87 SER B CA 1
ATOM 2296 C C . SER B 1 87 ? -12.984 -0.559 6.09 1 91.38 87 SER B C 1
ATOM 2298 O O . SER B 1 87 ? -13.141 -1.725 6.461 1 91.38 87 SER B O 1
ATOM 2300 N N . CYS B 1 88 ? -11.914 -0.149 5.66 1 90.69 88 CYS B N 1
ATOM 2301 C CA . CYS B 1 88 ? -10.711 -0.972 5.746 1 90.69 88 CYS B CA 1
ATOM 2302 C C . CYS B 1 88 ? -10.023 -0.796 7.094 1 90.69 88 CYS B C 1
ATOM 2304 O O . CYS B 1 88 ? -9.25 0.147 7.285 1 90.69 88 CYS B O 1
ATOM 2306 N N . SER B 1 89 ? -10.18 -1.723 7.867 1 87.06 89 SER B N 1
ATOM 2307 C CA . SER B 1 89 ? -9.711 -1.611 9.242 1 87.06 89 SER B CA 1
ATOM 2308 C C . SER B 1 89 ? -8.188 -1.462 9.297 1 87.06 89 SER B C 1
ATOM 2310 O O . SER B 1 89 ? -7.465 -2.221 8.656 1 87.06 89 SER B O 1
ATOM 2312 N N . GLN B 1 90 ? -7.797 -0.461 10.039 1 89.44 90 GLN B N 1
ATOM 2313 C CA . GLN B 1 90 ? -6.391 -0.255 10.359 1 89.44 90 GLN B CA 1
ATOM 2314 C C . GLN B 1 90 ? -5.543 -0.193 9.094 1 89.44 90 GLN B C 1
ATOM 2316 O O . GLN B 1 90 ? -4.473 -0.803 9.023 1 89.44 90 GLN B O 1
ATOM 2321 N N . THR B 1 91 ? -6.023 0.504 8.164 1 93.25 91 THR B N 1
ATOM 2322 C CA . THR B 1 91 ? -5.316 0.55 6.891 1 93.25 91 THR B CA 1
ATOM 2323 C C . THR B 1 91 ? -4.938 1.984 6.531 1 93.25 91 THR B C 1
ATOM 2325 O O . THR B 1 91 ? -3.785 2.264 6.199 1 93.25 91 THR B O 1
ATOM 2328 N N . TYR B 1 92 ? -5.945 2.828 6.629 1 94.5 92 TYR B N 1
ATOM 2329 C CA . TYR B 1 92 ? -5.719 4.211 6.227 1 94.5 92 TYR B CA 1
ATOM 2330 C C . TYR B 1 92 ? -5.676 5.133 7.441 1 94.5 92 TYR B C 1
ATOM 2332 O O . TYR B 1 92 ? -6.656 5.23 8.188 1 94.5 92 TYR B O 1
ATOM 2340 N N . PHE B 1 93 ? -4.566 5.824 7.605 1 96.62 93 PHE B N 1
ATOM 2341 C CA . PHE B 1 93 ? -4.387 6.859 8.617 1 96.62 93 PHE B CA 1
ATOM 2342 C C . PHE B 1 93 ? -4.004 8.188 7.977 1 96.62 93 PHE B C 1
ATOM 2344 O O . PHE B 1 93 ? -2.828 8.438 7.703 1 96.62 93 PHE B O 1
ATOM 2351 N N . ILE B 1 94 ? -5.008 8.969 7.742 1 96.81 94 ILE B N 1
ATOM 2352 C CA . ILE B 1 94 ? -4.773 10.297 7.191 1 96.81 94 ILE B CA 1
ATOM 2353 C C . ILE B 1 94 ? -4.867 11.344 8.305 1 96.81 94 ILE B C 1
ATOM 2355 O O . ILE B 1 94 ? -5.906 11.477 8.945 1 96.81 94 ILE B O 1
ATOM 2359 N N . VAL B 1 95 ? -3.783 12.016 8.492 1 98.12 95 VAL B N 1
ATOM 2360 C CA . VAL B 1 95 ? -3.686 13.047 9.523 1 98.12 95 VAL B CA 1
ATOM 2361 C C . VAL B 1 95 ? -3.801 14.43 8.883 1 98.12 95 VAL B C 1
ATOM 2363 O O . VAL B 1 95 ? -3.207 14.688 7.828 1 98.12 95 VAL B O 1
ATOM 2366 N N . VAL B 1 96 ? -4.562 15.266 9.492 1 98 96 VAL B N 1
ATOM 2367 C CA . VAL B 1 96 ? -4.797 16.609 8.984 1 98 96 VAL B CA 1
ATOM 2368 C C . VAL B 1 96 ? -4.387 17.641 10.031 1 98 96 VAL B C 1
ATOM 2370 O O . VAL B 1 96 ? -4.645 17.453 11.219 1 98 96 VAL B O 1
ATOM 2373 N N . ILE B 1 97 ? -3.674 18.625 9.602 1 97.94 97 ILE B N 1
ATOM 2374 C CA . ILE B 1 97 ? -3.473 19.828 10.391 1 97.94 97 ILE B CA 1
ATOM 2375 C C . ILE B 1 97 ? -4.504 20.891 9.984 1 97.94 97 ILE B C 1
ATOM 2377 O O . ILE B 1 97 ? -4.527 21.328 8.836 1 97.94 97 ILE B O 1
ATOM 2381 N N . GLU B 1 98 ? -5.277 21.266 10.914 1 97.88 98 GLU B N 1
ATOM 2382 C CA . GLU B 1 98 ? -6.34 22.234 10.664 1 97.88 98 GLU B CA 1
ATOM 2383 C C . GLU B 1 98 ? -5.977 23.609 11.211 1 97.88 98 GLU B C 1
ATOM 2385 O O . GLU B 1 98 ? -5.504 23.734 12.344 1 97.88 98 GLU B O 1
ATOM 2390 N N . ASP B 1 99 ? -6.137 24.578 10.375 1 97.56 99 ASP B N 1
ATOM 2391 C CA . ASP B 1 99 ? -6.117 25.969 10.844 1 97.56 99 ASP B CA 1
ATOM 2392 C C . ASP B 1 99 ? -7.492 26.391 11.359 1 97.56 99 ASP B C 1
ATOM 2394 O O . ASP B 1 99 ? -8.398 26.672 10.57 1 97.56 99 ASP B O 1
ATOM 2398 N N . THR B 1 100 ? -7.633 26.484 12.625 1 95.69 100 THR B N 1
ATOM 2399 C CA . THR B 1 100 ? -8.93 26.719 13.242 1 95.69 100 THR B CA 1
ATOM 2400 C C . THR B 1 100 ? -9.367 28.172 13.047 1 95.69 100 THR B C 1
ATOM 2402 O O . THR B 1 100 ? -10.555 28.484 13.109 1 95.69 100 THR B O 1
ATOM 2405 N N . SER B 1 101 ? -8.398 29.016 12.867 1 95.5 101 SER B N 1
ATOM 2406 C CA . SER B 1 101 ? -8.727 30.422 12.641 1 95.5 101 SER B CA 1
ATOM 2407 C C . SER B 1 101 ? -9.375 30.625 11.273 1 95.5 101 SER B C 1
ATOM 2409 O O . SER B 1 101 ? -10.242 31.484 11.117 1 95.5 101 SER B O 1
ATOM 2411 N N . MET B 1 102 ? -9.078 29.828 10.328 1 94 102 MET B N 1
ATOM 2412 C CA . MET B 1 102 ? -9.594 29.938 8.969 1 94 102 MET B CA 1
ATOM 2413 C C . MET B 1 102 ? -10.57 28.812 8.656 1 94 102 MET B C 1
ATOM 2415 O O . MET B 1 102 ? -11.203 28.812 7.598 1 94 102 MET B O 1
ATOM 2419 N N . ASN B 1 103 ? -10.695 27.891 9.547 1 94.94 103 ASN B N 1
ATOM 2420 C CA . ASN B 1 103 ? -11.516 26.703 9.344 1 94.94 103 ASN B CA 1
ATOM 2421 C C . ASN B 1 103 ? -11.148 25.984 8.055 1 94.94 103 ASN B C 1
ATOM 2423 O O . ASN B 1 103 ? -12.023 25.688 7.234 1 94.94 103 ASN B O 1
ATOM 2427 N N . LYS B 1 104 ? -9.867 25.797 7.805 1 95.88 104 LYS B N 1
ATOM 2428 C CA . LYS B 1 104 ? -9.344 25.125 6.613 1 95.88 104 LYS B CA 1
ATOM 2429 C C . LYS B 1 104 ? -8.266 24.109 6.98 1 95.88 104 LYS B C 1
ATOM 2431 O O . LYS B 1 104 ? -7.625 24.234 8.031 1 95.88 104 LYS B O 1
ATOM 2436 N N . CYS B 1 105 ? -8.102 23.172 6.109 1 96.69 105 CYS B N 1
ATOM 2437 C CA . CYS B 1 105 ? -6.984 22.234 6.246 1 96.69 105 CYS B CA 1
ATOM 2438 C C . CYS B 1 105 ? -5.676 22.891 5.812 1 96.69 105 CYS B C 1
ATOM 2440 O O . CYS B 1 105 ? -5.566 23.391 4.691 1 96.69 105 CYS B O 1
ATOM 2442 N N . ALA B 1 106 ? -4.707 22.891 6.695 1 96.81 106 ALA B N 1
ATOM 2443 C CA . ALA B 1 106 ? -3.424 23.531 6.43 1 96.81 106 ALA B CA 1
ATOM 2444 C C . ALA B 1 106 ? -2.363 22.516 6.035 1 96.81 106 ALA B C 1
ATOM 2446 O O . ALA B 1 106 ? -1.329 22.859 5.465 1 96.81 106 ALA B O 1
ATOM 2447 N N . GLY B 1 107 ? -2.545 21.281 6.324 1 97.12 107 GLY B N 1
ATOM 2448 C CA . GLY B 1 107 ? -1.625 20.203 5.98 1 97.12 107 GLY B CA 1
ATOM 2449 C C . GLY B 1 107 ? -2.26 18.828 6.055 1 97.12 107 GLY B C 1
ATOM 2450 O O . GLY B 1 107 ? -3.334 18.672 6.641 1 97.12 107 GLY B O 1
ATOM 2451 N N . SER B 1 108 ? -1.633 17.922 5.438 1 96.69 108 SER B N 1
ATOM 2452 C CA . SER B 1 108 ? -2.104 16.531 5.434 1 96.69 108 SER B CA 1
ATOM 2453 C C . SER B 1 108 ? -0.958 15.562 5.188 1 96.69 108 SER B C 1
ATOM 2455 O O . SER B 1 108 ? 0.037 15.906 4.551 1 96.69 108 SER B O 1
ATOM 2457 N N . GLY B 1 109 ? -1.039 14.469 5.738 1 96.62 109 GLY B N 1
ATOM 2458 C CA . GLY B 1 109 ? -0.157 13.336 5.508 1 96.62 109 GLY B CA 1
ATOM 2459 C C . GLY B 1 109 ? -0.855 11.992 5.66 1 96.62 109 GLY B C 1
ATOM 2460 O O . GLY B 1 109 ? -1.771 11.852 6.473 1 96.62 109 GLY B O 1
ATOM 2461 N N . THR B 1 110 ? -0.399 11.047 4.891 1 96.19 110 THR B N 1
ATOM 2462 C CA . THR B 1 110 ? -1.064 9.75 4.863 1 96.19 110 THR B CA 1
ATOM 2463 C C . THR B 1 110 ? -0.098 8.633 5.258 1 96.19 110 THR B C 1
ATOM 2465 O O . THR B 1 110 ? 1.05 8.617 4.809 1 96.19 110 THR B O 1
ATOM 2468 N N . LEU B 1 111 ? -0.487 7.816 6.164 1 96.81 111 LEU B N 1
ATOM 2469 C CA . LEU B 1 111 ? 0.119 6.52 6.441 1 96.81 111 LEU B CA 1
ATOM 2470 C C . LEU B 1 111 ? -0.808 5.383 6.016 1 96.81 111 LEU B C 1
ATOM 2472 O O . LEU B 1 111 ? -1.919 5.258 6.535 1 96.81 111 LEU B O 1
ATOM 2476 N N . VAL B 1 112 ? -0.411 4.629 5.027 1 95.38 112 VAL B N 1
ATOM 2477 C CA . VAL B 1 112 ? -1.179 3.473 4.578 1 95.38 112 VAL B CA 1
ATOM 2478 C C . VAL B 1 112 ? -0.491 2.188 5.035 1 95.38 112 VAL B C 1
ATOM 2480 O O . VAL B 1 112 ? 0.701 1.992 4.785 1 95.38 112 VAL B O 1
ATOM 2483 N N . ILE B 1 113 ? -1.253 1.351 5.695 1 92.75 113 ILE B N 1
ATOM 2484 C CA . ILE B 1 113 ? -0.69 0.109 6.215 1 92.75 113 ILE B CA 1
ATOM 2485 C C . ILE B 1 113 ? -1.123 -1.062 5.332 1 92.75 113 ILE B C 1
ATOM 2487 O O . ILE B 1 113 ? -2.314 -1.238 5.066 1 92.75 113 ILE B O 1
ATOM 2491 N N . GLU B 1 114 ? -0.193 -1.689 4.887 1 90.19 114 GLU B N 1
ATOM 2492 C CA . GLU B 1 114 ? -0.425 -2.902 4.109 1 90.19 114 GLU B CA 1
ATOM 2493 C C . GLU B 1 114 ? -0.225 -4.152 4.961 1 90.19 114 GLU B C 1
ATOM 2495 O O . GLU B 1 114 ? 0.774 -4.27 5.672 1 90.19 114 GLU B O 1
AT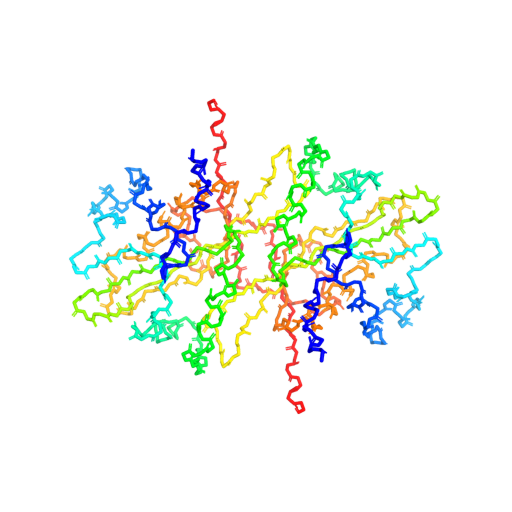OM 2500 N N . LYS B 1 115 ? -1.163 -5.055 4.844 1 86.69 115 LYS B N 1
ATOM 2501 C CA . LYS B 1 115 ? -1.091 -6.324 5.555 1 86.69 115 LYS B CA 1
ATOM 2502 C C . LYS B 1 115 ? -0.455 -7.406 4.688 1 86.69 115 LYS B C 1
ATOM 2504 O O . LYS B 1 115 ? -0.753 -7.508 3.496 1 86.69 115 LYS B O 1
ATOM 2509 N N . HIS B 1 116 ? 0.462 -8.055 5.203 1 80.12 116 HIS B N 1
ATOM 2510 C CA . HIS B 1 116 ? 1.153 -9.125 4.492 1 80.12 116 HIS B CA 1
ATOM 2511 C C . HIS B 1 116 ? 0.932 -10.469 5.172 1 80.12 116 HIS B C 1
ATOM 2513 O O . HIS B 1 116 ? 0.702 -10.531 6.379 1 80.12 116 HIS B O 1
ATOM 2519 N N . LEU B 1 117 ? 0.814 -11.547 4.34 1 72.56 117 LEU B N 1
ATOM 2520 C CA . LEU B 1 117 ? 0.75 -12.906 4.871 1 72.56 117 LEU B CA 1
ATOM 2521 C C . LEU B 1 117 ? 2.15 -13.461 5.109 1 72.56 117 LEU B C 1
ATOM 2523 O O . LEU B 1 117 ? 2.328 -14.375 5.918 1 72.56 117 LEU B O 1
ATOM 2527 N N . ASN B 1 118 ? 3.072 -13.289 4.184 1 60.53 118 ASN B N 1
ATOM 2528 C CA . ASN B 1 118 ? 4.352 -13.977 4.035 1 60.53 118 ASN B CA 1
ATOM 2529 C C . ASN B 1 118 ? 5.164 -13.938 5.328 1 60.53 118 ASN B C 1
ATOM 2531 O O . ASN B 1 118 ? 5.961 -14.836 5.594 1 60.53 118 ASN B O 1
ATOM 2535 N N . ARG B 1 119 ? 5.445 -12.555 5.832 1 50.22 119 ARG B N 1
ATOM 2536 C CA . ARG B 1 119 ? 6.758 -12.492 6.465 1 50.22 119 ARG B CA 1
ATOM 2537 C C . ARG B 1 119 ? 6.777 -13.305 7.758 1 50.22 119 ARG B C 1
ATOM 2539 O O . ARG B 1 119 ? 5.746 -13.82 8.188 1 50.22 119 ARG B O 1
ATOM 2546 N N . LYS B 1 120 ? 8.07 -12.953 8.578 1 44.88 120 LYS B N 1
ATOM 2547 C CA . LYS B 1 120 ? 8.461 -13.656 9.789 1 44.88 120 LYS B CA 1
ATOM 2548 C C . LYS B 1 120 ? 7.258 -13.93 10.688 1 44.88 120 LYS B C 1
ATOM 2550 O O . LYS B 1 120 ? 6.207 -13.297 10.531 1 44.88 120 LYS B O 1
ATOM 2555 N N . VAL B 1 121 ? 7.391 -14.742 11.75 1 42.34 121 VAL B N 1
ATOM 2556 C CA . VAL B 1 121 ? 6.68 -15.125 12.961 1 42.34 121 VAL B CA 1
ATOM 2557 C C . VAL B 1 121 ? 5.562 -14.125 13.242 1 42.34 121 VAL B C 1
ATOM 2559 O O . VAL B 1 121 ? 4.586 -14.445 13.922 1 42.34 121 VAL B O 1
ATOM 2562 N N . LYS B 1 122 ? 5.848 -12.844 12.719 1 48.84 122 LYS B N 1
ATOM 2563 C CA . LYS B 1 122 ? 4.855 -11.859 13.148 1 48.84 122 LYS B CA 1
ATOM 2564 C C . LYS B 1 122 ? 4.121 -11.266 11.953 1 48.84 122 LYS B C 1
ATOM 2566 O O . LYS B 1 122 ? 4.699 -11.094 10.875 1 48.84 122 LYS B O 1
ATOM 2571 N N . LEU B 1 123 ? 2.832 -11.484 11.781 1 52.09 123 LEU B N 1
ATOM 2572 C CA . LEU B 1 123 ? 1.955 -10.688 10.93 1 52.09 123 LEU B CA 1
ATOM 2573 C C . LEU B 1 123 ? 2.531 -9.289 10.703 1 52.09 123 LEU B C 1
ATOM 2575 O O . LEU B 1 123 ? 2.568 -8.477 11.633 1 52.09 123 LEU B O 1
ATOM 2579 N N . VAL B 1 124 ? 3.453 -9.141 9.57 1 59.25 124 VAL B N 1
ATOM 2580 C CA . VAL B 1 124 ? 4.129 -7.879 9.305 1 59.25 124 VAL B CA 1
ATOM 2581 C C . VAL B 1 124 ? 3.156 -6.895 8.664 1 59.25 124 VAL B C 1
ATOM 2583 O O . VAL B 1 124 ? 2.342 -7.277 7.82 1 59.25 124 VAL B O 1
ATOM 2586 N N . SER B 1 125 ? 3.146 -5.84 9.25 1 75.38 125 SER B N 1
ATOM 2587 C CA . SER B 1 125 ? 2.457 -4.699 8.648 1 75.38 125 SER B CA 1
ATOM 2588 C C . SER B 1 125 ? 3.447 -3.645 8.164 1 75.38 125 SER B C 1
ATOM 2590 O O . SER B 1 125 ? 4.363 -3.266 8.898 1 75.38 125 SER B O 1
ATOM 2592 N N . ARG B 1 126 ? 3.402 -3.404 6.867 1 86.75 126 ARG B N 1
ATOM 2593 C CA . ARG B 1 126 ? 4.215 -2.342 6.281 1 86.75 126 ARG B CA 1
ATOM 2594 C C . ARG B 1 126 ? 3.395 -1.075 6.074 1 86.75 126 ARG B C 1
ATOM 2596 O O . ARG B 1 126 ? 2.307 -1.121 5.496 1 86.75 126 ARG B O 1
ATOM 2603 N N . GLY B 1 127 ? 3.955 -0.023 6.684 1 94.31 127 GLY B N 1
ATOM 2604 C CA . GLY B 1 127 ? 3.334 1.27 6.438 1 94.31 127 GLY B CA 1
ATOM 2605 C C . GLY B 1 127 ? 3.984 2.037 5.301 1 94.31 127 GLY B C 1
ATOM 2606 O O . GLY B 1 127 ? 5.195 1.932 5.09 1 94.31 127 GLY B O 1
ATOM 2607 N N . ARG B 1 128 ? 3.213 2.762 4.609 1 94.75 128 ARG B N 1
ATOM 2608 C CA . ARG B 1 128 ? 3.715 3.666 3.58 1 94.75 128 ARG B CA 1
ATOM 2609 C C . ARG B 1 128 ? 3.289 5.105 3.859 1 94.75 128 ARG B C 1
ATOM 2611 O O . ARG B 1 128 ? 2.113 5.371 4.113 1 94.75 128 ARG B O 1
ATOM 2618 N N . VAL B 1 129 ? 4.242 5.953 3.871 1 95.81 129 VAL B N 1
ATOM 2619 C CA . VAL B 1 129 ? 3.988 7.379 4.062 1 95.81 129 VAL B CA 1
ATOM 2620 C C . VAL B 1 129 ? 3.822 8.062 2.707 1 95.81 129 VAL B C 1
ATOM 2622 O O . VAL B 1 129 ? 4.676 7.93 1.829 1 95.81 129 VAL B O 1
ATOM 2625 N N . GLU B 1 130 ? 2.727 8.734 2.555 1 91.94 130 GLU B N 1
ATOM 2626 C CA . GLU B 1 130 ? 2.41 9.367 1.275 1 91.94 130 GLU B CA 1
ATOM 2627 C C . GLU B 1 130 ? 1.729 10.719 1.479 1 91.94 130 GLU B C 1
ATOM 2629 O O . GLU B 1 130 ? 1.232 11.008 2.568 1 91.94 130 GLU B O 1
ATOM 2634 N N . ASP B 1 131 ? 1.769 11.523 0.433 1 90.69 131 ASP B N 1
ATOM 2635 C CA . ASP B 1 131 ? 0.931 12.711 0.251 1 90.69 131 ASP B CA 1
ATOM 2636 C C . ASP B 1 131 ? 1.126 13.703 1.395 1 90.69 131 ASP B C 1
ATOM 2638 O O . ASP B 1 131 ? 0.153 14.211 1.955 1 90.69 131 ASP B O 1
ATOM 2642 N N . ILE B 1 132 ? 2.32 13.875 1.763 1 93.31 132 ILE B N 1
ATOM 2643 C CA . ILE B 1 132 ? 2.598 14.914 2.744 1 93.31 132 ILE B CA 1
ATOM 2644 C C . ILE B 1 132 ? 2.539 16.281 2.07 1 93.31 132 ILE B C 1
ATOM 2646 O O . ILE B 1 132 ? 3.234 16.531 1.082 1 93.31 132 ILE B O 1
ATOM 2650 N N . VAL B 1 133 ? 1.682 17.141 2.613 1 94.12 133 VAL B N 1
ATOM 2651 C CA . VAL B 1 133 ? 1.511 18.469 2.012 1 94.12 133 VAL B CA 1
ATOM 2652 C C . VAL B 1 133 ? 1.189 19.484 3.094 1 94.12 133 VAL B C 1
ATOM 2654 O O . VAL B 1 133 ? 0.478 19.188 4.055 1 94.12 133 VAL B O 1
ATOM 2657 N N . VAL B 1 134 ? 1.786 20.562 3.014 1 95.44 134 VAL B N 1
ATOM 2658 C CA . VAL B 1 134 ? 1.482 21.734 3.832 1 95.44 134 VAL B CA 1
ATOM 2659 C C . VAL B 1 134 ? 1.182 22.922 2.934 1 95.44 134 VAL B C 1
ATOM 2661 O O . VAL B 1 134 ? 1.894 23.172 1.959 1 95.44 134 VAL B O 1
ATOM 2664 N N . LEU B 1 135 ? 0.112 23.609 3.287 1 94.69 135 LEU B N 1
ATOM 2665 C CA . LEU B 1 135 ? -0.218 24.812 2.527 1 94.69 135 LEU B CA 1
ATOM 2666 C C . LEU B 1 135 ? 0.963 25.781 2.494 1 94.69 135 LEU B C 1
ATOM 2668 O O . LEU B 1 135 ? 1.632 25.984 3.51 1 94.69 135 LEU B O 1
ATOM 2672 N N . ALA B 1 136 ? 1.076 26.422 1.37 1 93.12 136 ALA B N 1
ATOM 2673 C CA . ALA B 1 136 ? 2.182 27.359 1.191 1 93.12 136 ALA B CA 1
ATOM 2674 C C . ALA B 1 136 ? 2.154 28.453 2.262 1 93.12 136 ALA B C 1
ATOM 2676 O O . ALA B 1 136 ? 3.199 28.828 2.795 1 93.12 136 ALA B O 1
ATOM 2677 N N . SER B 1 137 ? 1.03 28.953 2.631 1 92.38 137 SER B N 1
ATOM 2678 C CA . SER B 1 137 ? 0.853 30.031 3.592 1 92.38 137 SER B CA 1
ATOM 2679 C C . SER B 1 137 ? 1.249 29.594 4.996 1 92.38 137 SER B C 1
ATOM 2681 O O . SER B 1 137 ? 1.434 30.438 5.883 1 92.38 137 SER B O 1
ATOM 2683 N N . HIS B 1 138 ? 1.381 28.297 5.191 1 93.19 138 HIS B N 1
ATOM 2684 C CA . HIS B 1 138 ? 1.651 27.797 6.531 1 93.19 138 HIS B CA 1
ATOM 2685 C C . HIS B 1 138 ? 3.031 27.141 6.609 1 93.19 138 HIS B C 1
ATOM 2687 O O . HIS B 1 138 ? 3.35 26.469 7.586 1 93.19 138 HIS B O 1
ATOM 2693 N N . ARG B 1 139 ? 3.764 27.297 5.582 1 90.38 139 ARG B N 1
ATOM 2694 C CA . ARG B 1 139 ? 5.098 26.703 5.566 1 90.38 139 ARG B CA 1
ATOM 2695 C C . ARG B 1 139 ? 6.07 27.516 6.41 1 90.38 139 ARG B C 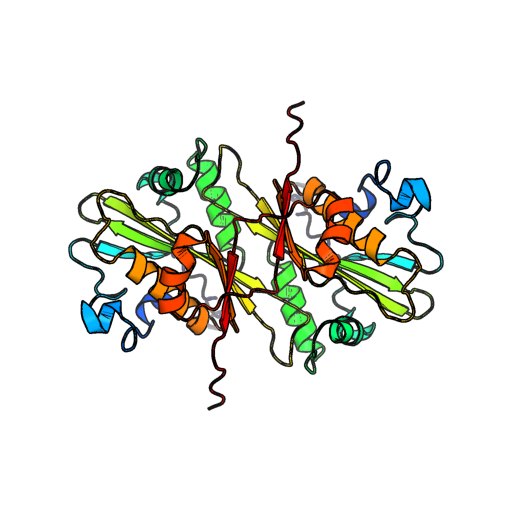1
ATOM 2697 O O . ARG B 1 139 ? 5.766 28.656 6.789 1 90.38 139 ARG B O 1
ATOM 2704 N N . GLY B 1 140 ? 7.148 26.875 6.895 1 87.88 140 GLY B N 1
ATOM 2705 C CA . GLY B 1 140 ? 8.141 27.547 7.715 1 87.88 140 GLY B CA 1
ATOM 2706 C C . GLY B 1 140 ? 7.82 27.5 9.195 1 87.88 140 GLY B C 1
ATOM 2707 O O . GLY B 1 140 ? 8.492 28.156 10.008 1 87.88 140 GLY B O 1
ATOM 2708 N N . ARG B 1 141 ? 6.82 26.859 9.617 1 89.5 141 ARG B N 1
ATOM 2709 C CA . ARG B 1 141 ? 6.383 26.734 11 1 89.5 141 ARG B CA 1
ATOM 2710 C C . ARG B 1 141 ? 6.633 25.328 11.531 1 89.5 141 ARG B C 1
ATOM 2712 O O . ARG B 1 141 ? 5.988 24.891 12.492 1 89.5 141 ARG B O 1
ATOM 2719 N N . GLN B 1 142 ? 7.391 24.516 10.836 1 91.69 142 GLN B N 1
ATOM 2720 C CA . GLN B 1 142 ? 7.789 23.156 11.227 1 91.69 142 GLN B CA 1
ATOM 2721 C C . GLN B 1 142 ? 6.629 22.172 11.078 1 91.69 142 GLN B C 1
ATOM 2723 O O . GLN B 1 142 ? 6.641 21.094 11.672 1 91.69 142 GLN B O 1
ATOM 2728 N N . LEU B 1 143 ? 5.656 22.578 10.312 1 94.38 143 LEU B N 1
ATOM 2729 C CA . LEU B 1 143 ? 4.469 21.734 10.195 1 94.38 143 LEU B CA 1
ATOM 2730 C C . LEU B 1 143 ? 4.77 20.469 9.391 1 94.38 143 LEU B C 1
ATOM 2732 O O . LEU B 1 143 ? 4.211 19.406 9.664 1 94.38 143 LEU B O 1
ATOM 2736 N N . GLY B 1 144 ? 5.609 20.609 8.383 1 94.25 144 GLY B N 1
ATOM 2737 C CA . GLY B 1 144 ? 6.035 19.438 7.648 1 94.25 144 GLY B CA 1
ATOM 2738 C C . GLY B 1 144 ? 6.758 18.422 8.516 1 94.25 144 GLY B C 1
ATOM 2739 O O . GLY B 1 144 ? 6.496 17.219 8.43 1 94.25 144 GLY B O 1
ATOM 2740 N N . LYS B 1 145 ? 7.637 18.984 9.305 1 94.81 145 LYS B N 1
ATOM 2741 C CA . LYS B 1 145 ? 8.375 18.141 10.234 1 94.81 145 LYS B CA 1
ATOM 2742 C C . LYS B 1 145 ? 7.43 17.484 11.25 1 94.81 145 LYS B C 1
ATOM 2744 O O . LYS B 1 145 ? 7.531 16.297 11.523 1 94.81 145 LYS B O 1
ATOM 2749 N N . LEU B 1 146 ? 6.547 18.266 11.797 1 96.31 146 LEU B N 1
ATOM 2750 C CA . LEU B 1 146 ? 5.555 17.75 12.734 1 96.31 146 LEU B CA 1
ATOM 2751 C C . LEU B 1 146 ? 4.738 16.625 12.102 1 96.31 146 LEU B C 1
ATOM 2753 O O . LEU B 1 146 ? 4.512 15.586 12.727 1 96.31 146 LEU B O 1
ATOM 2757 N N . MET B 1 147 ? 4.336 16.828 10.891 1 97.25 147 MET B N 1
ATOM 2758 C CA . MET B 1 147 ? 3.541 15.836 10.172 1 97.25 147 MET B CA 1
ATOM 2759 C C . MET B 1 147 ? 4.312 14.531 10.023 1 97.25 147 MET B C 1
ATOM 2761 O O . MET B 1 147 ? 3.797 13.461 10.359 1 97.25 147 MET B O 1
ATOM 2765 N N . LEU B 1 148 ? 5.508 14.625 9.57 1 96.69 148 LEU B N 1
ATOM 2766 C CA . LEU B 1 148 ? 6.305 13.43 9.336 1 96.69 148 LEU B CA 1
ATOM 2767 C C . LEU B 1 148 ? 6.574 12.688 10.641 1 96.69 148 LEU B C 1
ATOM 2769 O O . LEU B 1 148 ? 6.414 11.461 10.711 1 96.69 148 LEU B O 1
ATOM 2773 N N . GLU B 1 149 ? 6.965 13.414 11.648 1 96.75 149 GLU B N 1
ATOM 2774 C CA . GLU B 1 149 ? 7.203 12.781 12.945 1 96.75 149 GLU B CA 1
ATOM 2775 C C . GLU B 1 149 ? 5.938 12.117 13.477 1 96.75 149 GLU B C 1
ATOM 2777 O O . GLU B 1 149 ? 5.996 11.039 14.078 1 96.75 149 GLU B O 1
ATOM 2782 N N . THR B 1 150 ? 4.828 12.789 13.289 1 97.75 150 THR B N 1
ATOM 2783 C CA . THR B 1 150 ? 3.549 12.219 13.695 1 97.75 150 THR B CA 1
ATOM 2784 C C . THR B 1 150 ? 3.307 10.883 12.984 1 97.75 150 THR B C 1
ATOM 2786 O O . THR B 1 150 ? 2.953 9.891 13.625 1 97.75 150 THR B O 1
ATOM 2789 N N . LEU B 1 151 ? 3.508 10.844 11.688 1 97.75 151 LEU B N 1
ATOM 2790 C CA . LEU B 1 151 ? 3.264 9.633 10.914 1 97.75 151 LEU B CA 1
ATOM 2791 C C . LEU B 1 151 ? 4.23 8.531 11.32 1 97.75 151 LEU B C 1
ATOM 2793 O O . LEU B 1 151 ? 3.852 7.355 11.375 1 97.75 151 LEU B O 1
ATOM 2797 N N . VAL B 1 152 ? 5.477 8.891 11.609 1 96.56 152 VAL B N 1
ATOM 2798 C CA . VAL B 1 152 ? 6.473 7.918 12.047 1 96.56 152 VAL B CA 1
ATOM 2799 C C . VAL B 1 152 ? 6.043 7.305 13.375 1 96.56 152 VAL B C 1
ATOM 2801 O O . VAL B 1 152 ? 6.027 6.082 13.531 1 96.56 152 VAL B O 1
ATOM 2804 N N . LEU B 1 153 ? 5.676 8.109 14.289 1 96.44 153 LEU B N 1
ATOM 2805 C CA . LEU B 1 153 ? 5.242 7.629 15.594 1 96.44 153 LEU B CA 1
ATOM 2806 C C . LEU B 1 153 ? 3.957 6.812 15.469 1 96.44 153 LEU B C 1
ATOM 2808 O O . LEU B 1 153 ? 3.775 5.824 16.172 1 96.44 153 LEU B O 1
ATOM 2812 N N . LEU B 1 154 ? 3.074 7.281 14.648 1 96.5 154 LEU B N 1
ATOM 2813 C CA . LEU B 1 154 ? 1.818 6.578 14.414 1 96.5 154 LEU B CA 1
ATOM 2814 C C . LEU B 1 154 ? 2.076 5.164 13.898 1 96.5 154 LEU B C 1
ATOM 2816 O O . LEU B 1 154 ? 1.462 4.207 14.375 1 96.5 154 LEU B O 1
ATOM 2820 N N . GLY B 1 155 ? 2.959 5.039 12.891 1 94.88 155 GLY B N 1
ATOM 2821 C CA . GLY B 1 155 ? 3.314 3.719 12.398 1 94.88 155 GLY B CA 1
ATOM 2822 C C . GLY B 1 155 ? 3.77 2.771 13.484 1 94.88 155 GLY B C 1
ATOM 2823 O O . GLY B 1 155 ? 3.338 1.616 13.531 1 94.88 155 GLY B O 1
ATOM 2824 N N . LYS B 1 156 ? 4.57 3.254 14.359 1 92.81 156 LYS B N 1
ATOM 2825 C CA . LYS B 1 156 ? 5.043 2.459 15.484 1 92.81 156 LYS B CA 1
ATOM 2826 C C . LYS B 1 156 ? 3.889 2.078 16.406 1 92.81 156 LYS B C 1
ATOM 2828 O O . LYS B 1 156 ? 3.756 0.917 16.797 1 92.81 156 LYS B O 1
ATOM 2833 N N . SER B 1 157 ? 3.098 3.018 16.656 1 93.69 157 SER B N 1
ATOM 2834 C CA . SER B 1 157 ? 2.006 2.844 17.609 1 93.69 157 SER B CA 1
ATOM 2835 C C . SER B 1 157 ? 1.007 1.801 17.125 1 93.69 157 SER B C 1
ATOM 2837 O O . SER B 1 157 ? 0.446 1.048 17.922 1 93.69 157 SER B O 1
ATOM 2839 N N . VAL B 1 158 ? 0.789 1.785 15.867 1 91.62 158 VAL B N 1
ATOM 2840 C CA . VAL B 1 158 ? -0.232 0.884 15.344 1 91.62 158 VAL B CA 1
ATOM 2841 C C . VAL B 1 158 ? 0.399 -0.457 14.977 1 91.62 158 VAL B C 1
ATOM 2843 O O . VAL B 1 158 ? -0.27 -1.337 14.43 1 91.62 158 VAL B O 1
ATOM 2846 N N . GLY B 1 159 ? 1.698 -0.588 15.172 1 88.12 159 GLY B N 1
ATOM 2847 C CA . GLY B 1 159 ? 2.311 -1.907 15.141 1 88.12 159 GLY B CA 1
ATOM 2848 C C . GLY B 1 159 ? 3.016 -2.205 13.828 1 88.12 159 GLY B C 1
ATOM 2849 O O . GLY B 1 159 ? 3.213 -3.369 13.477 1 88.12 159 GLY B O 1
ATOM 2850 N N . CYS B 1 160 ? 3.291 -1.239 13.055 1 89.81 160 CYS B N 1
ATOM 2851 C CA . CYS B 1 160 ? 4.07 -1.47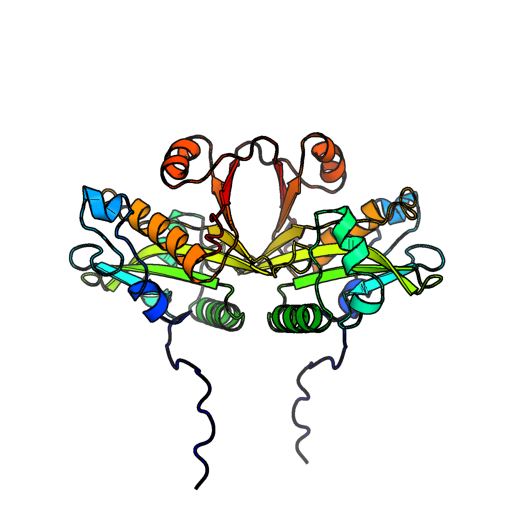9 11.844 1 89.81 160 CYS B CA 1
ATOM 2852 C C . CYS B 1 160 ? 5.48 -1.943 12.188 1 89.81 160 CYS B C 1
ATOM 2854 O O . CYS B 1 160 ? 6.082 -1.457 13.148 1 89.81 160 CYS B O 1
ATOM 2856 N N . ASP B 1 161 ? 5.961 -2.895 11.406 1 87.69 161 ASP B N 1
ATOM 2857 C CA . ASP B 1 161 ? 7.352 -3.316 11.539 1 87.69 161 ASP B CA 1
ATOM 2858 C C . ASP B 1 161 ? 8.289 -2.316 10.867 1 87.69 161 ASP B C 1
ATOM 2860 O O . ASP B 1 161 ? 9.422 -2.119 11.312 1 87.69 161 ASP B O 1
ATOM 2864 N N . GLU B 1 162 ? 7.773 -1.794 9.875 1 91.81 162 GLU B N 1
ATOM 2865 C CA . GLU B 1 162 ? 8.523 -0.818 9.094 1 91.81 162 GLU B CA 1
ATOM 2866 C C . GLU B 1 162 ? 7.594 0.133 8.352 1 91.81 162 GLU B C 1
ATOM 2868 O O . GLU B 1 162 ? 6.422 -0.187 8.125 1 91.81 162 GLU B O 1
ATOM 2873 N N . ILE B 1 163 ? 8.102 1.34 8.07 1 95.06 163 ILE B N 1
ATOM 2874 C CA . ILE B 1 163 ? 7.398 2.25 7.176 1 95.06 163 ILE B CA 1
ATOM 2875 C C . ILE B 1 163 ? 8.336 2.709 6.062 1 95.06 163 ILE B C 1
ATOM 2877 O O . ILE B 1 163 ? 9.555 2.736 6.242 1 95.06 163 ILE B O 1
ATOM 2881 N N . SER B 1 164 ? 7.762 2.939 4.914 1 94.62 164 SER B N 1
ATOM 2882 C CA . SER B 1 164 ? 8.555 3.328 3.75 1 94.62 164 SER B CA 1
ATOM 2883 C C . SER B 1 164 ? 7.934 4.52 3.031 1 94.62 164 SER B C 1
ATOM 2885 O O . SER B 1 164 ? 6.801 4.91 3.328 1 94.62 164 SER B O 1
ATOM 2887 N N . LEU B 1 165 ? 8.688 5.137 2.225 1 94 165 LEU B N 1
ATOM 2888 C CA . LEU B 1 165 ? 8.227 6.215 1.353 1 94 165 LEU B CA 1
ATOM 2889 C C . LEU B 1 165 ? 9.078 6.289 0.091 1 94 165 LEU B C 1
ATOM 2891 O O . LEU B 1 165 ? 10.133 5.648 0.006 1 94 165 LEU B O 1
ATOM 2895 N N . GLU B 1 166 ? 8.539 6.953 -0.904 1 91.81 166 GLU B N 1
ATOM 2896 C CA . GLU B 1 166 ? 9.273 7.324 -2.111 1 91.81 166 GLU B CA 1
ATOM 2897 C C . GLU B 1 166 ? 9.445 8.836 -2.215 1 91.81 166 GLU B C 1
ATOM 2899 O O . GLU B 1 166 ? 8.484 9.586 -2.014 1 91.81 166 GLU B O 1
ATOM 2904 N N . CYS B 1 167 ? 10.68 9.234 -2.518 1 93.12 167 CYS B N 1
ATOM 2905 C CA . CYS B 1 167 ? 10.898 10.672 -2.625 1 93.12 167 CYS B CA 1
ATOM 2906 C C . CYS B 1 167 ? 11.922 10.992 -3.701 1 93.12 167 CYS B C 1
ATOM 2908 O O . CYS B 1 167 ? 12.594 10.086 -4.215 1 93.12 167 CYS B O 1
ATOM 2910 N N . LYS B 1 168 ? 11.992 12.273 -4.051 1 92.56 168 LYS B N 1
ATOM 2911 C CA . LYS B 1 168 ? 13 12.766 -4.984 1 92.56 168 LYS B CA 1
ATOM 2912 C C . LYS B 1 168 ? 14.344 12.953 -4.293 1 92.56 168 LYS B C 1
ATOM 2914 O O . LYS B 1 168 ? 14.414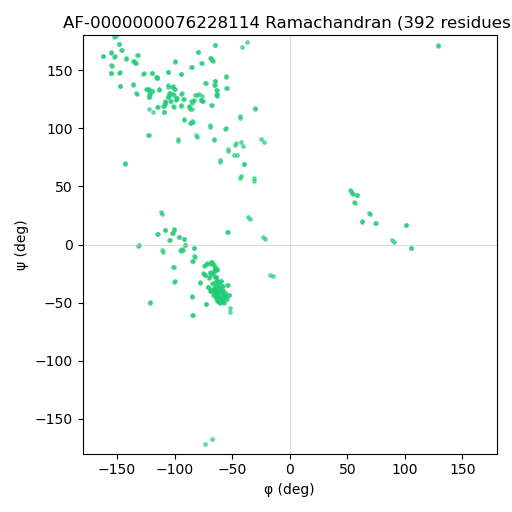 13.031 -3.064 1 92.56 168 LYS B O 1
ATOM 2919 N N . ASP B 1 169 ? 15.414 13.117 -5.09 1 93 169 ASP B N 1
ATOM 2920 C CA . ASP B 1 169 ? 16.797 13.164 -4.613 1 93 169 ASP B CA 1
ATOM 2921 C C . ASP B 1 169 ? 16.984 14.25 -3.561 1 93 169 ASP B C 1
ATOM 2923 O O . ASP B 1 169 ? 17.578 14.008 -2.512 1 93 169 ASP B O 1
ATOM 2927 N N . PRO B 1 170 ? 16.438 15.422 -3.805 1 93.25 170 PRO B N 1
ATOM 2928 C CA . PRO B 1 170 ? 16.703 16.5 -2.859 1 93.25 170 PRO B CA 1
ATOM 2929 C C . PRO B 1 170 ? 16.109 16.25 -1.479 1 93.25 170 PRO B C 1
ATOM 2931 O O . PRO B 1 170 ? 16.516 16.875 -0.498 1 93.25 170 PRO B O 1
ATOM 2934 N N . LEU B 1 171 ? 15.156 15.328 -1.407 1 92.62 171 LEU B N 1
ATOM 2935 C CA . LEU B 1 171 ? 14.43 15.117 -0.159 1 92.62 171 LEU B CA 1
ATOM 2936 C C . LEU B 1 171 ? 15.062 13.992 0.653 1 92.62 171 LEU B C 1
ATOM 2938 O O . LEU B 1 171 ? 14.656 13.742 1.791 1 92.62 171 LEU B O 1
ATOM 2942 N N . ILE B 1 172 ? 16.031 13.336 0.123 1 94.38 172 ILE B N 1
ATOM 2943 C CA . ILE B 1 172 ? 16.656 12.203 0.791 1 94.38 172 ILE B CA 1
ATOM 2944 C C . ILE B 1 172 ? 17.234 12.641 2.137 1 94.38 172 ILE B C 1
ATOM 2946 O O . ILE B 1 172 ? 16.984 12 3.162 1 94.38 172 ILE B O 1
ATOM 2950 N N . ARG B 1 173 ? 17.922 13.742 2.105 1 93.5 173 ARG B N 1
ATOM 2951 C CA . ARG B 1 173 ? 18.547 14.234 3.33 1 93.5 173 ARG B CA 1
ATOM 2952 C C . ARG B 1 173 ? 17.484 14.602 4.371 1 93.5 173 ARG B C 1
ATOM 2954 O O . ARG B 1 173 ? 17.672 14.352 5.562 1 93.5 173 ARG B O 1
ATOM 2961 N N . PHE B 1 174 ? 16.469 15.188 3.92 1 92.56 174 PHE B N 1
ATOM 2962 C CA . PHE B 1 174 ? 15.375 15.57 4.809 1 92.56 174 PHE B CA 1
ATOM 2963 C C . PHE B 1 174 ? 14.812 14.352 5.531 1 92.56 174 PHE B C 1
ATOM 2965 O O . PHE B 1 174 ? 14.703 14.344 6.762 1 92.56 174 PHE B O 1
ATOM 2972 N N . TYR B 1 175 ? 14.5 13.297 4.809 1 95.44 175 TYR B N 1
ATOM 2973 C CA . TYR B 1 175 ? 13.875 12.117 5.398 1 95.44 175 TYR B CA 1
ATOM 2974 C C . TYR B 1 175 ? 14.875 11.32 6.223 1 95.44 175 TYR B C 1
ATOM 2976 O O . TYR B 1 175 ? 14.5 10.648 7.184 1 95.44 175 TYR B O 1
ATOM 2984 N N . ASN B 1 176 ? 16.141 11.422 5.891 1 95.06 176 ASN B N 1
ATOM 2985 C CA . ASN B 1 176 ? 17.172 10.766 6.676 1 95.06 176 ASN B CA 1
ATOM 2986 C C . ASN B 1 176 ? 17.172 11.25 8.125 1 95.06 176 ASN B C 1
ATOM 2988 O O . ASN B 1 176 ? 17.453 10.469 9.039 1 95.06 176 ASN B O 1
ATOM 2992 N N . GLN B 1 177 ? 16.812 12.438 8.312 1 91.44 177 GLN B N 1
ATOM 2993 C CA . GLN B 1 177 ? 16.797 13.023 9.648 1 91.44 177 GLN B CA 1
ATOM 2994 C C . GLN B 1 177 ? 15.766 12.328 10.539 1 91.44 177 GLN B C 1
ATOM 2996 O O . GLN B 1 177 ? 15.844 12.414 11.766 1 91.44 177 GLN B O 1
ATOM 3001 N N . PHE B 1 178 ? 14.898 11.711 9.945 1 92.75 178 PHE B N 1
ATOM 3002 C CA . PHE B 1 178 ? 13.82 11.094 10.703 1 92.75 178 PHE B CA 1
ATOM 3003 C C . PHE B 1 178 ? 14.023 9.586 10.805 1 92.75 178 PHE B C 1
ATOM 3005 O O . PHE B 1 178 ? 13.125 8.859 11.25 1 92.75 178 PHE B O 1
ATOM 3012 N N . GLY B 1 179 ? 15.109 9.078 10.305 1 93.31 179 GLY B N 1
ATOM 3013 C CA . GLY B 1 179 ? 15.438 7.672 10.477 1 93.31 179 GLY B CA 1
ATOM 3014 C C . GLY B 1 179 ? 15.234 6.848 9.219 1 93.31 179 GLY B C 1
ATOM 3015 O O . GLY B 1 179 ? 15.531 5.652 9.203 1 93.31 179 GLY B O 1
ATOM 3016 N N . PHE B 1 180 ? 14.727 7.5 8.18 1 96.38 180 PHE B N 1
ATOM 3017 C CA . PHE B 1 180 ? 14.594 6.77 6.922 1 96.38 180 PHE B CA 1
ATOM 3018 C C . PHE B 1 180 ? 15.961 6.547 6.277 1 96.38 180 PHE B C 1
ATOM 3020 O O . PHE B 1 180 ? 16.812 7.434 6.305 1 96.38 180 PHE B O 1
ATOM 3027 N N . VAL B 1 181 ? 16.125 5.355 5.738 1 96.31 181 VAL B N 1
ATOM 3028 C CA . VAL B 1 181 ? 17.375 5 5.094 1 96.31 181 VAL B CA 1
ATOM 3029 C C . VAL B 1 181 ? 17.125 4.664 3.623 1 96.31 181 VAL B C 1
ATOM 3031 O O . VAL B 1 181 ? 16.203 3.922 3.299 1 96.31 181 VAL B O 1
ATOM 3034 N N . LEU B 1 182 ? 17.938 5.238 2.818 1 94.69 182 LEU B N 1
ATOM 3035 C CA . LEU B 1 182 ? 17.844 4.957 1.39 1 94.69 182 LEU B CA 1
ATOM 3036 C C . LEU B 1 182 ? 18.156 3.49 1.105 1 94.69 182 LEU B C 1
ATOM 3038 O O . LEU B 1 182 ? 19.172 2.965 1.566 1 94.69 182 LEU B O 1
ATOM 3042 N N . GLN B 1 183 ? 17.234 2.891 0.369 1 92.62 183 GLN B N 1
ATOM 3043 C CA . GLN B 1 183 ? 17.484 1.526 -0.087 1 92.62 183 GLN B CA 1
ATOM 3044 C C . GLN B 1 183 ? 18.031 1.513 -1.512 1 92.62 183 GLN B C 1
ATOM 3046 O O . GLN B 1 183 ? 17.281 1.338 -2.471 1 92.62 183 GLN B O 1
ATOM 3051 N N . LYS B 1 184 ? 19.297 1.557 -1.655 1 87.12 184 LYS B N 1
ATOM 3052 C CA . LYS B 1 184 ? 19.984 1.772 -2.93 1 87.12 184 LYS B CA 1
ATOM 3053 C C . LYS B 1 184 ? 19.75 0.602 -3.881 1 87.12 184 LYS B C 1
ATOM 3055 O O . LYS B 1 184 ? 19.75 0.776 -5.102 1 87.12 184 LYS B O 1
ATOM 3060 N N . ASN B 1 185 ? 19.516 -0.561 -3.371 1 87.31 185 ASN B N 1
ATOM 3061 C CA . ASN B 1 185 ? 19.391 -1.735 -4.227 1 87.31 185 ASN B CA 1
ATOM 3062 C C . ASN B 1 185 ? 17.938 -1.984 -4.621 1 87.31 185 ASN B C 1
ATOM 3064 O O . ASN B 1 185 ? 17.625 -3.02 -5.211 1 87.31 185 ASN B O 1
ATOM 3068 N N . GLU B 1 186 ? 17.125 -1.104 -4.227 1 90.12 186 GLU B N 1
ATOM 3069 C CA . GLU B 1 186 ? 15.719 -1.234 -4.586 1 90.12 186 GLU B CA 1
ATOM 3070 C C . GLU B 1 186 ? 15.312 -0.201 -5.633 1 90.12 186 GLU B C 1
ATOM 3072 O O . GLU B 1 186 ? 15.484 1.001 -5.426 1 90.12 186 GLU B O 1
ATOM 3077 N N . ASN B 1 187 ? 14.789 -0.727 -6.77 1 90.25 187 ASN B N 1
ATOM 3078 C CA . ASN B 1 187 ? 14.367 0.127 -7.871 1 90.25 187 ASN B CA 1
ATOM 3079 C C . ASN B 1 187 ? 12.844 0.229 -7.945 1 90.25 187 ASN B C 1
ATOM 3081 O O . ASN B 1 187 ? 12.148 -0.787 -7.922 1 90.25 187 ASN B O 1
ATOM 3085 N N . TYR B 1 188 ? 12.445 1.444 -7.996 1 92.44 188 TYR B N 1
ATOM 3086 C CA . TYR B 1 188 ? 11.016 1.692 -8.133 1 92.44 188 TYR B CA 1
ATOM 3087 C C . TYR B 1 188 ? 10.602 1.709 -9.602 1 92.44 188 TYR B C 1
ATOM 3089 O O . TYR B 1 188 ? 11.125 2.502 -10.391 1 92.44 188 TYR B O 1
ATOM 3097 N N . MET B 1 189 ? 9.695 0.766 -9.969 1 94.38 189 MET B N 1
ATOM 3098 C CA . MET B 1 189 ? 9.195 0.701 -11.336 1 94.38 189 MET B CA 1
ATOM 3099 C C . MET B 1 189 ? 7.684 0.892 -11.375 1 94.38 189 MET B C 1
ATOM 3101 O O . MET B 1 189 ? 6.984 0.527 -10.422 1 94.38 189 MET B O 1
ATOM 3105 N N . GLN B 1 190 ? 7.238 1.51 -12.5 1 94 190 GLN B N 1
ATOM 3106 C CA . GLN B 1 190 ? 5.816 1.817 -12.625 1 94 190 GLN B CA 1
ATOM 3107 C C . GLN B 1 190 ? 5.297 1.478 -14.016 1 94 190 GLN B C 1
ATOM 3109 O O . GLN B 1 190 ? 6 1.662 -15.008 1 94 190 GLN B O 1
ATOM 3114 N N . LEU B 1 191 ? 4.117 0.9 -14.039 1 93.44 191 LEU B N 1
ATOM 3115 C CA . LEU B 1 191 ? 3.33 0.69 -15.25 1 93.44 191 LEU B CA 1
ATOM 3116 C C . LEU B 1 191 ? 2.035 1.495 -15.203 1 93.44 191 LEU B C 1
ATOM 3118 O O . LEU B 1 191 ? 1.229 1.331 -14.281 1 93.44 191 LEU B O 1
ATOM 3122 N N . ARG B 1 192 ? 1.818 2.436 -16.125 1 89.69 192 ARG B N 1
ATOM 3123 C CA . ARG B 1 192 ? 0.605 3.24 -16.219 1 89.69 192 ARG B CA 1
ATOM 3124 C C . ARG B 1 192 ? -0.321 2.709 -17.312 1 89.69 192 ARG B C 1
ATOM 3126 O O . ARG B 1 192 ? 0.114 2.469 -18.438 1 89.69 192 ARG B O 1
ATOM 3133 N N . TYR B 1 193 ? -1.585 2.531 -16.828 1 88.12 193 TYR B N 1
ATOM 3134 C CA . TYR B 1 193 ? -2.547 2.047 -17.812 1 88.12 193 TYR B CA 1
ATOM 3135 C C . TYR B 1 193 ? -3.064 3.189 -18.688 1 88.12 193 TYR B C 1
ATOM 3137 O O . TYR B 1 193 ? -3.281 4.301 -18.188 1 88.12 193 TYR B O 1
ATOM 3145 N N . GLU B 1 194 ? -3.041 3.094 -19.984 1 74 194 GLU B N 1
ATOM 3146 C CA . GLU B 1 194 ? -3.537 4.125 -20.891 1 74 194 GLU B CA 1
ATOM 3147 C C . GLU B 1 194 ? -5.059 4.238 -20.828 1 74 194 GLU B C 1
ATOM 3149 O O . GLU B 1 194 ? -5.754 3.227 -20.703 1 74 194 GLU B O 1
ATOM 3154 N N . ASN B 1 195 ? -5.688 5.207 -20.141 1 58.88 195 ASN B N 1
ATOM 3155 C CA . ASN B 1 195 ? -7.129 5.43 -20.188 1 58.88 195 ASN B CA 1
ATOM 3156 C C . ASN B 1 195 ? -7.656 5.414 -21.625 1 58.88 195 ASN B C 1
ATOM 3158 O O . ASN B 1 195 ? -7.223 6.207 -22.453 1 58.88 195 ASN B O 1
ATOM 3162 N N . LYS B 1 196 ? -8.023 4.32 -22.25 1 43.53 196 LYS B N 1
ATOM 3163 C CA . LYS B 1 196 ? -8.797 4.492 -23.484 1 43.53 196 LYS B CA 1
ATOM 3164 C C . LYS B 1 196 ? -10.102 5.227 -23.203 1 43.53 196 LYS B C 1
ATOM 3166 O O . LYS B 1 196 ? -10.93 4.758 -22.422 1 43.53 196 LYS B O 1
ATOM 3171 N N . ASP B 1 197 ? -10.219 6.41 -22.938 1 37.16 197 ASP B N 1
ATOM 3172 C CA . ASP B 1 197 ? -11.438 7.148 -23.266 1 37.16 197 ASP B CA 1
ATOM 3173 C C . ASP B 1 197 ? -12.094 6.586 -24.531 1 37.16 197 ASP B C 1
ATOM 3175 O O . ASP B 1 197 ? -11.547 6.711 -25.625 1 37.16 197 ASP B O 1
ATOM 3179 N N . HIS B 1 198 ? -12.484 5.258 -24.781 1 29.77 198 HIS B N 1
ATOM 3180 C CA . HIS B 1 198 ? -13.625 5.301 -25.688 1 29.77 198 HIS B CA 1
ATOM 3181 C C . HIS B 1 198 ? -14.805 6.023 -25.047 1 29.77 198 HIS B C 1
ATOM 3183 O O . HIS B 1 198 ? -15.031 5.914 -23.844 1 29.77 198 HIS B O 1
#

Secondary structure (DSSP, 8-state):
------------SBSS-THHHHT---TTSHHHHHH---SS--STTEEEEE-BGGGGGGTHHHHHTTTS------HHHHHHHHHHHHHSTTTEEEEEEEETTTTEEEEEEEEEEEE-SSSSSS--EEEEEEEEEE-GGGTTSSHHHHHHHHHHHHHHHTT-SEEEEEE-GGGHHHHHTTT-EE-TT-EEEEEE------/------------SBSS-THHHHT---TTSHHHHHH---SS--STTEEEEE-BGGGGGGTHHHHHTTTS------HHHHHHHHHHHHHSTTTEEEEEEEETTTTEEEEEEEEEEEE-SSSSSS--EEEEEEEEEE-GGGTTSSHHHHHHHHHHHHHHHTT-SEEEEEE-GGGHHHHHTTT-EE-TT-EEEEEE------

Nearest PDB structures (foldseek):
  2o28-assembly1_B  TM=9.585E-01  e=1.008E-19  Homo sapiens
  3cxp-assembly1_A-2  TM=9.590E-01  e=1.068E-18  Homo sapiens
  6tdf-assembly1_A  TM=9.209E-01  e=8.845E-16  Aspergillus fumigatus Af293
  1i21-assembly1_B  TM=8.812E-01  e=1.189E-12  Saccharomyces cerevisiae
  1s60-assembly1_A-2  TM=7.442E-01  e=6.036E-08  Salmonella enterica subsp. enterica serovar Enteritidis

Foldseek 3Di:
DDPDPPPPPVPALFLDDFVLQVPFDCPPAPCCVPPNDAQVRNDPQKHKGGDGLCLVVQCVQVQLCVPPPRDPDDSVNSNVVSVVSSVPPPFKTKMFMARNVSSHTFWIKIWGWDFDDDDDPDRAIEIEIDRTTGHPVPPPSCVSVNRVLSNVRSCVSSPHPYYDYDDDPVCQVVVVVVPDDDDPPDDDDDDDDDPPPD/DDPDPPPPPVPALFLDDFVLLVPFDCPPAPCCVPPNDAQVRNDPQKHKGGDGLCLVVQCPQVQLCVPPPRDPDDSVNSNVVSVVSSVPPPFKTKMFMARNVSSHTFWIKIWGWDFDDDDDPDRAIEIEIDRTTGHPVPPPSCVSVNRVLSNVRSCVSSPHPYYDYDDDPVCQVVVVVVPDDDDPPDDDDDDDDDPPPD

Solvent-accessible surface area (backbone atoms only — not comparable to full-atom values): 22028 Å² total; per-residue (Å²): 138,85,83,74,84,75,67,88,70,72,87,58,65,38,51,51,71,56,64,63,60,71,65,54,83,49,81,87,36,66,47,29,71,74,68,63,33,38,66,90,42,59,50,88,57,43,45,58,41,45,37,43,66,65,34,64,80,19,44,38,60,62,46,37,37,76,78,40,73,39,33,81,72,47,67,67,57,49,42,51,51,46,51,56,45,46,59,24,75,88,24,57,46,42,39,25,33,29,30,63,82,74,56,30,45,38,28,36,33,33,36,39,42,43,82,46,84,52,46,38,68,48,85,39,25,42,26,34,51,43,75,71,45,61,35,77,91,57,57,92,66,56,51,66,58,45,47,50,52,47,50,54,50,47,39,52,72,75,55,31,48,29,37,31,38,73,40,44,75,87,46,49,66,63,46,39,76,76,57,33,39,77,40,84,66,46,42,40,29,40,28,73,55,79,80,73,80,121,136,86,83,73,83,76,66,88,67,72,86,59,66,39,52,51,70,57,64,62,59,70,67,54,83,50,81,86,37,66,46,27,71,74,66,64,32,39,66,89,43,60,48,88,58,41,44,59,40,44,39,43,67,64,33,63,80,20,43,37,60,62,47,36,37,75,78,39,72,37,33,81,70,47,66,66,56,49,42,51,50,48,51,57,44,46,57,23,75,88,25,56,46,43,39,26,32,30,29,63,80,73,58,30,45,40,27,35,34,33,37,39,41,43,83,47,84,52,47,39,65,47,83,39,25,42,26,35,50,43,75,70,44,59,34,78,92,56,58,93,66,55,51,67,57,46,48,51,52,48,51,55,51,46,40,53,73,76,55,30,48,30,37,31,38,73,39,43,75,86,46,48,66,63,45,38,75,75,58,33,39,78,39,85,64,46,42,42,28,40,30,74,57,79,80,73,81,120

Radius of gyration: 22.14 Å; Cα contacts (8 Å, |Δi|>4): 753; chains: 2; bounding box: 64×64×60 Å

pLDDT: mean 85.72, std 17.38, range [25.64, 98.12]

InterPro domains:
  IPR000182 GNAT domain [PF00583] (75-180)
  IPR000182 GNAT domain [PS51186] (46-194)
  IPR016181 Acyl-CoA N-acyltransferase [SSF55729] (43-188)
  IPR039143 Glucosamine 6-phosphate N-acetyltransferase-like [PTHR13355] (36-189)

Sequence (396 aa):
MSKKSSGLHCDSEYLFDAEILKRLDFTDTSCWKKNNISVNSPGENLKVRPLHIMDHHKEYPALMSELTVVGDVSDEKFQTRFKEMRSCSQTYFIVVIEDTSMNKCAGSGTLVIEKHLNRKVKLVSRGRVEDIVVLASHRGRQLGKLMLETLVLLGKSVGCDEISLECKDPLIRFYNQFGFVLQKNENYMQLRYENKDHMSKKSSGLHCDSEYLFDAEILKRLDFTDTSCWKKNNISVNSPGENLKVRPLHIMDHHKEYPALMSELTVVGDVSDEKFQTRFKEMRSCSQTYFIVVIEDTSMNKCAGSGTLVIEKHLNRKVKLVSRGRVEDIVVLASHRGRQLGKLMLETLVLLGKSVGCDEISLECKDPLIRFYNQFGFVLQKNENYMQLRYENKDH